Protein AF-0000000067532527 (afdb_homodimer)

Sequence (654 aa):
MAKSNEVLTPCSIMSRYVFLVQICVCVIFFVAVATADQEKCDKTKCPGPLRYYESLRCKPVYEKEGDCCAKRYNCDHLKERSKNKCYVNGKEYEIDEDLKAEDANPCDIECTCRRGWDDGVSPAFICAGVDCAFGPIKPGCYKRANLSRCCDEGKEICPEKPEDRATCVVDGKTYQDGEYFEVKNEPELNCICQPGYEGKNIEPFCVKSKRPFCSPEFRNPNDVYQNCAPVFYNDQLPQIDCHLSSRCQNSNDTVIHNHDDLKSGEDLDDENVCLFGNMKMHIGDELNRDTDYTSICVKCICEVPPVPTCQHLPNNECDVTKYYPAFMAKSNEVLTPCSIMSRYVFLVQICVCVIFFVAVATADQEKCDKTKCPGPLRYYESLRCKPVYEKEGDCCAKRYNCDHLKERSKNKCYVNGKEYEIDEDLKAEDANPCDIECTCRRGWDDGVSPAFICAGVDCAFGPIKPGCYKRANLSRCCDEGKEICPEKPEDRATCVVDGKTYQDGEYFEVKNEPELNCICQPGYEGKNIEPFCVKSKRPFCSPEFRNPNDVYQNCAPVFYNDQLPQIDCHLSSRCQNSNDTVIHNHDDLKSGEDLDDENVCLFGNMKMHIGDELNRDTDYTSICVKCICEVPPVPTCQHLPNNECDVTKYYPAF

Foldseek 3Di:
DDDDDPPPPPDDDPPPPPPPPPPPPPPPPPPPPCPVPLVQQQLLPEDDLALQCVLLVWAFDPPDPSDSYGQATHNVLLVPDDQAFADFPRDTHHAQGWDDPLQDQQQQAGWGFHQDPDPPAGTAIDGDDDDADDDDAPPQWAFAAARRHDNGRHDIGHDPDSVPFDWDAEPNDIDTARDWDDDRLQLQKTAGDDPPDDHDQDPPGIDGGSHDPAHCRHGNSVCVVQQWAFEDEPPDRSNRDHGDDTGADDPQKDKAADDVVVDPDDDPDPGQWEDHRPDTHHAFIWMDADPDLVRAQKTWGRHHDHHIYIYHDDCVVHPSCVVVPPD/DPPPPVDDPDPDDPPPPPPPPPPPPPPPPPPPPCPVPLVQQQLLPEDDLALQCVLLVWAFDPPDPSDSYGQATHNVLLVPDDQAFFDFPRDTHHAQGWDDPLQDQQQQAGWGFHQDPDPPAGTAIDGDDDDADDDDAPPQWAFAAARRHDNGRHDIGHDPDSVPFDWDAEPNDIDTARDWDDDRLQLQKTAGDDPPDDHDQDPPGIDGGSHDPAHCRHGNVVCVVQQWAFEDEPPDRSNRDHGDDTGADDPQKDKAADDVVVPPPPPPDPGQWEDHRPDTHHAFIWMDADPDLVRAQKTWGRHHDHHIYIYHDDCVVHPSCVVVPPD

Organism: Camponotus floridanus (NCBI:txid104421)

Structure (mmCIF, N/CA/C/O backbone):
data_AF-0000000067532527-model_v1
#
loop_
_entity.id
_entity.type
_entity.pdbx_description
1 polymer 'VWFC domain-containing protein'
#
loop_
_atom_site.group_PDB
_atom_site.id
_atom_site.type_symbol
_atom_site.label_atom_id
_atom_site.label_alt_id
_atom_site.label_comp_id
_atom_site.label_asym_id
_atom_site.label_entity_id
_atom_site.label_seq_id
_atom_site.pdbx_PDB_ins_code
_atom_site.Cartn_x
_atom_site.Cartn_y
_atom_site.Cartn_z
_atom_site.occupancy
_atom_site.B_iso_or_equiv
_atom_site.auth_seq_id
_atom_site.auth_comp_id
_atom_site.auth_asym_id
_atom_site.auth_atom_id
_atom_site.pdbx_PDB_model_num
ATOM 1 N N . MET A 1 1 ? 93.562 72.688 -50.125 1 15.62 1 MET A N 1
ATOM 2 C CA . MET A 1 1 ? 93.188 73.562 -49 1 15.62 1 MET A CA 1
ATOM 3 C C . MET A 1 1 ? 91.75 73.312 -48.562 1 15.62 1 MET A C 1
ATOM 5 O O . MET A 1 1 ? 91.5 73.125 -47.344 1 15.62 1 MET A O 1
ATOM 9 N N . ALA A 1 2 ? 90.625 74.312 -48.875 1 16.06 2 ALA A N 1
ATOM 10 C CA . ALA A 1 2 ? 90.188 75.125 -47.781 1 16.06 2 ALA A CA 1
ATOM 11 C C . ALA A 1 2 ? 89.375 74.312 -46.812 1 16.06 2 ALA A C 1
ATOM 13 O O . ALA A 1 2 ? 88.875 73.188 -47.156 1 16.06 2 ALA A O 1
ATOM 14 N N . LYS A 1 3 ? 88.25 74.938 -46.281 1 17.61 3 LYS A N 1
ATOM 15 C CA . LYS A 1 3 ? 87.75 75.625 -45.094 1 17.61 3 LYS A CA 1
ATOM 16 C C . LYS A 1 3 ? 86.688 74.812 -44.344 1 17.61 3 LYS A C 1
ATOM 18 O O . LYS A 1 3 ? 86.75 74.625 -43.156 1 17.61 3 LYS A O 1
ATOM 23 N N . SER A 1 4 ? 85.438 75.312 -44.5 1 19.39 4 SER A N 1
ATOM 24 C CA . SER A 1 4 ? 84.5 75.812 -43.531 1 19.39 4 SER A CA 1
ATOM 25 C C . SER A 1 4 ? 83.625 74.688 -42.969 1 19.39 4 SER A C 1
ATOM 27 O O . SER A 1 4 ? 83.312 73.75 -43.656 1 19.39 4 SER A O 1
ATOM 29 N N . ASN A 1 5 ? 83.562 74.75 -41.688 1 20.81 5 ASN A N 1
ATOM 30 C CA . ASN A 1 5 ? 83.188 74.062 -40.469 1 20.81 5 ASN A CA 1
ATOM 31 C C . ASN A 1 5 ? 81.625 73.938 -40.406 1 20.81 5 ASN A C 1
ATOM 33 O O . ASN A 1 5 ? 80.938 74.938 -40.5 1 20.81 5 ASN A O 1
ATOM 37 N N . GLU A 1 6 ? 81.062 72.875 -41.062 1 22.28 6 GLU A N 1
ATOM 38 C CA . GLU A 1 6 ? 79.688 72.5 -41.25 1 22.28 6 GLU A CA 1
ATOM 39 C C . GLU A 1 6 ? 78.875 72.625 -39.969 1 22.28 6 GLU A C 1
ATOM 41 O O . GLU A 1 6 ? 79.312 72.062 -38.938 1 22.28 6 GLU A O 1
ATOM 46 N N . VAL A 1 7 ? 78.125 73.812 -39.812 1 21.7 7 VAL A N 1
ATOM 47 C CA . VAL A 1 7 ? 77.188 74.438 -38.906 1 21.7 7 VAL A CA 1
ATOM 48 C C . VAL A 1 7 ? 76.25 73.438 -38.312 1 21.7 7 VAL A C 1
ATOM 50 O O . VAL A 1 7 ? 75.5 72.75 -39.062 1 21.7 7 VAL A O 1
ATOM 53 N N . LEU A 1 8 ? 76.5 72.875 -37.125 1 22.12 8 LEU A N 1
ATOM 54 C CA . LEU A 1 8 ? 75.875 71.938 -36.219 1 22.12 8 LEU A CA 1
ATOM 55 C C . LEU A 1 8 ? 74.5 72.375 -35.75 1 22.12 8 LEU A C 1
ATOM 57 O O . LEU A 1 8 ? 74.375 73.312 -35 1 22.12 8 LEU A O 1
ATOM 61 N N . THR A 1 9 ? 73.625 72.812 -36.781 1 23.53 9 THR A N 1
ATOM 62 C CA . THR A 1 9 ? 72.438 73.438 -36.312 1 23.53 9 THR A CA 1
ATOM 63 C C . THR A 1 9 ? 71.75 72.625 -35.188 1 23.53 9 THR A C 1
ATOM 65 O O . THR A 1 9 ? 71.625 71.375 -35.312 1 23.53 9 THR A O 1
ATOM 68 N N . PRO A 1 10 ? 71.75 73.125 -33.969 1 23.8 10 PRO A N 1
ATOM 69 C CA . PRO A 1 10 ? 71.375 72.562 -32.688 1 23.8 10 PRO A CA 1
ATOM 70 C C . PRO A 1 10 ? 69.938 72.062 -32.688 1 23.8 10 PRO A C 1
ATOM 72 O O . PRO A 1 10 ? 69.062 72.625 -33.312 1 23.8 10 PRO A O 1
ATOM 75 N N . CYS A 1 11 ? 69.688 70.75 -32.844 1 23.36 11 CYS A N 1
ATOM 76 C CA . CYS A 1 11 ? 68.438 70 -32.844 1 23.36 11 CYS A CA 1
ATOM 77 C C . CYS A 1 11 ? 67.562 70.438 -31.672 1 23.36 11 CYS A C 1
ATOM 79 O O . CYS A 1 11 ? 68 70.5 -30.531 1 23.36 11 CYS A O 1
ATOM 81 N N . SER A 1 12 ? 66.562 71.312 -32 1 22.8 12 SER A N 1
ATOM 82 C CA . SER A 1 12 ? 65.562 71.938 -31.125 1 22.8 12 SER A CA 1
ATOM 83 C C . SER A 1 12 ? 65.062 70.938 -30.031 1 22.8 12 SER A C 1
ATOM 85 O O . SER A 1 12 ? 65.188 69.75 -30.203 1 22.8 12 SER A O 1
ATOM 87 N N . ILE A 1 13 ? 64.812 71.438 -28.797 1 22.92 13 ILE A N 1
ATOM 88 C CA . ILE A 1 13 ? 64.5 71.188 -27.406 1 22.92 13 ILE A CA 1
ATOM 89 C C . ILE A 1 13 ? 63.188 70.375 -27.312 1 22.92 13 ILE A C 1
ATOM 91 O O . ILE A 1 13 ? 62.156 70.875 -27.766 1 22.92 13 ILE A O 1
ATOM 95 N N . MET A 1 14 ? 63.156 69 -27.578 1 23.98 14 MET A N 1
ATOM 96 C CA . MET A 1 14 ? 62.031 68.062 -27.406 1 23.98 14 MET A CA 1
ATOM 97 C C . MET A 1 14 ? 61.312 68.312 -26.078 1 23.98 14 MET A C 1
ATOM 99 O O . MET A 1 14 ? 61.938 68.25 -25.016 1 23.98 14 MET A O 1
ATOM 103 N N . SER A 1 15 ? 60.375 69.312 -26 1 24.69 15 SER A N 1
ATOM 104 C CA . SER A 1 15 ? 59.531 69.688 -24.859 1 24.69 15 SER A CA 1
ATOM 105 C C . SER A 1 15 ? 58.906 68.438 -24.25 1 24.69 15 SER A C 1
ATOM 107 O O . SER A 1 15 ? 58.312 67.625 -24.953 1 24.69 15 SER A O 1
ATOM 109 N N . ARG A 1 16 ? 59.375 67.875 -23.078 1 26.8 16 ARG A N 1
ATOM 110 C CA . ARG A 1 16 ? 59.031 66.812 -22.125 1 26.8 16 ARG A CA 1
ATOM 111 C C . ARG A 1 16 ? 57.625 67 -21.578 1 26.8 16 ARG A C 1
ATOM 113 O O . ARG A 1 16 ? 57.344 67.938 -20.844 1 26.8 16 ARG A O 1
ATOM 120 N N . TYR A 1 17 ? 56.562 67 -22.438 1 25.47 17 TYR A N 1
ATOM 121 C CA . TYR A 1 17 ? 55.219 67.062 -21.875 1 25.47 17 TYR A CA 1
ATOM 122 C C . TYR A 1 17 ? 55.031 66.062 -20.75 1 25.47 17 TYR A C 1
ATOM 124 O O . TYR A 1 17 ? 55.219 64.875 -20.953 1 25.47 17 TYR A O 1
ATOM 132 N N . VAL A 1 18 ? 55.438 66.438 -19.531 1 26.83 18 VAL A N 1
ATOM 133 C CA . VAL A 1 18 ? 55.219 65.688 -18.281 1 26.83 18 VAL A CA 1
ATOM 134 C C . VAL A 1 18 ? 53.75 65.375 -18.094 1 26.83 18 VAL A C 1
ATOM 136 O O . VAL A 1 18 ? 52.938 66.312 -17.969 1 26.83 18 VAL A O 1
ATOM 139 N N . PHE A 1 19 ? 53.125 64.5 -18.891 1 28.27 19 PHE A N 1
ATOM 140 C CA . PHE A 1 19 ? 51.781 64 -18.609 1 28.27 19 PHE A CA 1
ATOM 141 C C . PHE A 1 19 ? 51.625 63.688 -17.141 1 28.27 19 PHE A C 1
ATOM 143 O O . PHE A 1 19 ? 52.312 62.812 -16.609 1 28.27 19 PHE A O 1
ATOM 150 N N . LEU A 1 20 ? 51.312 64.688 -16.266 1 27.8 20 LEU A N 1
ATOM 151 C CA . LEU A 1 20 ? 50.875 64.5 -14.898 1 27.8 20 LEU A CA 1
ATOM 152 C C . LEU A 1 20 ? 49.719 63.469 -14.836 1 27.8 20 LEU A C 1
ATOM 154 O O . LEU A 1 20 ? 48.625 63.719 -15.352 1 27.8 20 LEU A O 1
ATOM 158 N N . VAL A 1 21 ? 49.969 62.219 -14.883 1 29.67 21 VAL A N 1
ATOM 159 C CA . VAL A 1 21 ? 49.031 61.156 -14.594 1 29.67 21 VAL A CA 1
ATOM 160 C C . VAL A 1 21 ? 48.375 61.406 -13.242 1 29.67 21 VAL A C 1
ATOM 162 O O . VAL A 1 21 ? 49.031 61.438 -12.211 1 29.67 21 VAL A O 1
ATOM 165 N N . GLN A 1 22 ? 47.375 62.312 -13.188 1 31.47 22 GLN A N 1
ATOM 166 C CA . GLN A 1 22 ? 46.5 62.438 -12.016 1 31.47 22 GLN A CA 1
ATOM 167 C C . GLN A 1 22 ? 46.062 61.062 -11.531 1 31.47 22 GLN A C 1
ATOM 169 O O . GLN A 1 22 ? 45.406 60.312 -12.266 1 31.47 22 GLN A O 1
ATOM 174 N N . ILE A 1 23 ? 46.781 60.438 -10.648 1 31.59 23 ILE A N 1
ATOM 175 C CA . ILE A 1 23 ? 46.438 59.25 -9.898 1 31.59 23 ILE A CA 1
ATOM 176 C C . ILE A 1 23 ? 45.125 59.469 -9.156 1 31.59 23 ILE A C 1
ATOM 178 O O . ILE A 1 23 ? 45.062 60.312 -8.25 1 31.59 23 ILE A O 1
ATOM 182 N N . CYS A 1 24 ? 44.031 59.594 -9.875 1 32.94 24 CYS A N 1
ATOM 183 C CA . CYS A 1 24 ? 42.719 59.562 -9.195 1 32.94 24 CYS A CA 1
ATOM 184 C C . CYS A 1 24 ? 42.656 58.406 -8.188 1 32.94 24 CYS A C 1
ATOM 186 O O . CYS A 1 24 ? 42.719 57.25 -8.578 1 32.94 24 CYS A O 1
ATOM 188 N N . VAL A 1 25 ? 43.219 58.594 -7.055 1 34.81 25 VAL A N 1
ATOM 189 C CA . VAL A 1 25 ? 43 57.688 -5.938 1 34.81 25 VAL A CA 1
ATOM 190 C C . VAL A 1 25 ? 41.5 57.469 -5.738 1 34.81 25 VAL A C 1
ATOM 192 O O . VAL A 1 25 ? 40.781 58.406 -5.363 1 34.81 25 VAL A O 1
ATOM 195 N N . CYS A 1 26 ? 40.844 56.75 -6.645 1 33.56 26 CYS A N 1
ATOM 196 C CA . CYS A 1 26 ? 39.5 56.281 -6.359 1 33.56 26 CYS A CA 1
ATOM 197 C C . CYS A 1 26 ? 39.406 55.656 -4.969 1 33.56 26 CYS A C 1
ATOM 199 O O . CYS A 1 26 ? 40 54.594 -4.715 1 33.56 26 CYS A O 1
ATOM 201 N N . VAL A 1 27 ? 39.375 56.5 -3.945 1 35.91 27 VAL A N 1
ATOM 202 C CA . VAL A 1 27 ? 39 55.969 -2.639 1 35.91 27 VAL A CA 1
ATOM 203 C C . VAL A 1 27 ? 37.656 55.219 -2.762 1 35.91 27 VAL A C 1
ATOM 205 O O . VAL A 1 27 ? 36.625 55.812 -3.049 1 35.91 27 VAL A O 1
ATOM 208 N N . ILE A 1 28 ? 37.719 54.031 -3.281 1 36.19 28 ILE A N 1
ATOM 209 C CA . ILE A 1 28 ? 36.562 53.156 -3.137 1 36.19 28 ILE A CA 1
ATOM 210 C C . ILE A 1 28 ? 36.125 53.125 -1.677 1 36.19 28 ILE A C 1
ATOM 212 O O . ILE A 1 28 ? 36.875 52.656 -0.805 1 36.19 28 ILE A O 1
ATOM 216 N N . PHE A 1 29 ? 35.406 54.156 -1.25 1 34.94 29 PHE A N 1
ATOM 217 C CA . PHE A 1 29 ? 34.688 54 -0.005 1 34.94 29 PHE A CA 1
ATOM 218 C C . PHE A 1 29 ? 33.938 52.656 0.015 1 34.94 29 PHE A C 1
ATOM 220 O O . PHE A 1 29 ? 33 52.438 -0.761 1 34.94 29 PHE A O 1
ATOM 227 N N . PHE A 1 30 ? 34.625 51.656 0.38 1 37.19 30 PHE A N 1
ATOM 228 C CA . PHE A 1 30 ? 33.938 50.438 0.792 1 37.19 30 PHE A CA 1
ATOM 229 C C . PHE A 1 30 ? 32.844 50.781 1.796 1 37.19 30 PHE A C 1
ATOM 231 O O . PHE A 1 30 ? 33.125 51.031 2.965 1 37.19 30 PHE A O 1
ATOM 238 N N . VAL A 1 31 ? 31.859 51.469 1.355 1 37.19 31 VAL A N 1
ATOM 239 C CA . VAL A 1 31 ? 30.703 51.406 2.246 1 37.19 31 VAL A CA 1
ATOM 240 C C . VAL A 1 31 ? 30.406 49.938 2.605 1 37.19 31 VAL A C 1
ATOM 242 O O . VAL A 1 31 ? 30.016 49.156 1.746 1 37.19 31 VAL A O 1
ATOM 245 N N . ALA A 1 32 ? 31.078 49.438 3.521 1 38.59 32 ALA A N 1
ATOM 246 C CA . ALA A 1 32 ? 30.516 48.25 4.184 1 38.59 32 ALA A CA 1
ATOM 247 C C . ALA A 1 32 ? 29 48.438 4.395 1 38.59 32 ALA A C 1
ATOM 249 O O . ALA A 1 32 ? 28.578 49.25 5.219 1 38.59 32 ALA A O 1
ATOM 250 N N . VAL A 1 33 ? 28.266 48.438 3.352 1 40.38 33 VAL A N 1
ATOM 251 C CA . VAL A 1 33 ? 26.875 48.156 3.697 1 40.38 33 VAL A CA 1
ATOM 252 C C . VAL A 1 33 ? 26.828 47.094 4.805 1 40.38 33 VAL A C 1
ATOM 254 O O . VAL A 1 33 ? 27.203 45.938 4.594 1 40.38 33 VAL A O 1
ATOM 257 N N . ALA A 1 34 ? 27.047 47.469 6.008 1 40.66 34 ALA A N 1
ATOM 258 C CA . ALA A 1 34 ? 26.5 46.625 7.051 1 40.66 34 ALA A CA 1
ATOM 259 C C . ALA A 1 34 ? 25.188 46 6.613 1 40.66 34 ALA A C 1
ATOM 261 O O . ALA A 1 34 ? 24.156 46.656 6.598 1 40.66 34 ALA A O 1
ATOM 262 N N . THR A 1 35 ? 25.141 45.312 5.52 1 42.88 35 THR A N 1
ATOM 263 C CA . THR A 1 35 ? 23.953 44.469 5.566 1 42.88 35 THR A CA 1
ATOM 264 C C . THR A 1 35 ? 23.719 43.938 6.977 1 42.88 35 THR A C 1
ATOM 266 O O . THR A 1 35 ? 24.562 43.25 7.531 1 42.88 35 THR A O 1
ATOM 269 N N . ALA A 1 36 ? 23.25 44.75 7.887 1 41.97 36 ALA A N 1
ATOM 270 C CA . ALA A 1 36 ? 22.641 44.094 9.039 1 41.97 36 ALA A CA 1
ATOM 271 C C . ALA A 1 36 ? 22.297 42.656 8.734 1 41.97 36 ALA A C 1
ATOM 273 O O . ALA A 1 36 ? 21.625 42.375 7.738 1 41.97 36 ALA A O 1
ATOM 274 N N . ASP A 1 37 ? 23.141 41.781 8.914 1 42.28 37 ASP A N 1
ATOM 275 C CA . ASP A 1 37 ? 22.797 40.375 8.977 1 42.28 37 ASP A CA 1
ATOM 276 C C . ASP A 1 37 ? 21.344 40.188 9.391 1 42.28 37 ASP A C 1
ATOM 278 O O . ASP A 1 37 ? 21.016 40.281 10.578 1 42.28 37 ASP A O 1
ATOM 282 N N . GLN A 1 38 ? 20.359 40.812 8.844 1 46.38 38 GLN A N 1
ATOM 283 C CA . GLN A 1 38 ? 19.031 40.312 9.18 1 46.38 38 GLN A CA 1
ATOM 284 C C . GLN A 1 38 ? 19.078 38.875 9.656 1 46.38 38 GLN A C 1
ATOM 286 O O . GLN A 1 38 ? 19.422 37.969 8.883 1 46.38 38 GLN A O 1
ATOM 291 N N . GLU A 1 39 ? 19.609 38.625 10.75 1 57.66 39 GLU A N 1
ATOM 292 C CA . GLU A 1 39 ? 19.594 37.281 11.344 1 57.66 39 GLU A CA 1
ATOM 293 C C . GLU A 1 39 ? 18.391 36.469 10.852 1 57.66 39 GLU A C 1
ATOM 295 O O . GLU A 1 39 ? 17.25 36.938 10.906 1 57.66 39 GLU A O 1
ATOM 300 N N . LYS A 1 40 ? 18.578 35.562 9.828 1 75.31 40 LYS A N 1
ATOM 301 C CA . LYS A 1 40 ? 17.547 34.688 9.312 1 75.31 40 LYS A CA 1
ATOM 302 C C . LYS A 1 40 ? 16.656 34.156 10.438 1 75.31 40 LYS A C 1
ATOM 304 O O . LYS A 1 40 ? 17.156 33.719 11.477 1 75.31 40 LYS A O 1
ATOM 309 N N . CYS A 1 41 ? 15.375 34.531 10.492 1 85.62 41 CYS A N 1
ATOM 310 C CA . CYS A 1 41 ? 14.383 34.125 11.477 1 85.62 41 CYS A CA 1
ATOM 311 C C . CYS A 1 41 ? 14.414 32.625 11.695 1 85.62 41 CYS A C 1
ATOM 313 O O . CYS A 1 41 ? 14.375 31.844 10.734 1 85.62 41 CYS A O 1
ATOM 315 N N . ASP A 1 42 ? 14.742 32.219 12.93 1 89.69 42 ASP A N 1
ATOM 316 C CA . ASP A 1 42 ? 14.602 30.828 13.32 1 89.69 42 ASP A CA 1
ATOM 317 C C . ASP A 1 42 ? 13.172 30.531 13.758 1 89.69 42 ASP A C 1
ATOM 319 O O . ASP A 1 42 ? 12.82 30.734 14.922 1 89.69 42 ASP A O 1
ATOM 323 N N . LYS A 1 43 ? 12.398 30 12.898 1 90.19 43 LYS A N 1
ATOM 324 C CA . LYS A 1 43 ? 10.984 29.75 13.133 1 90.19 43 LYS A CA 1
ATOM 325 C C . LYS A 1 43 ? 10.773 28.781 14.297 1 90.19 43 LYS A C 1
ATOM 327 O O . LYS A 1 43 ? 9.695 28.75 14.891 1 90.19 43 LYS A O 1
ATOM 332 N N . THR A 1 44 ? 11.742 27.969 14.602 1 91.75 44 THR A N 1
ATOM 333 C CA . THR A 1 44 ? 11.594 26.969 15.648 1 91.75 44 THR A CA 1
ATOM 334 C C . THR A 1 44 ? 11.461 27.641 17.016 1 91.75 44 THR A C 1
ATOM 336 O O . THR A 1 44 ? 11.055 27 17.984 1 91.75 44 THR A O 1
ATOM 339 N N . LYS A 1 45 ? 11.75 28.922 17.062 1 93 45 LYS A N 1
ATOM 340 C CA . LYS A 1 45 ? 11.68 29.656 18.328 1 93 45 LYS A CA 1
ATOM 341 C C . LYS A 1 45 ? 10.367 30.422 18.438 1 93 45 LYS A C 1
ATOM 343 O O . LYS A 1 45 ? 10.086 31.031 19.484 1 93 45 LYS A O 1
ATOM 348 N N . CYS A 1 46 ? 9.609 30.406 17.422 1 96.19 46 CYS A N 1
ATOM 349 C CA . CYS A 1 46 ? 8.312 31.078 17.422 1 96.19 46 CYS A CA 1
ATOM 350 C C . CYS A 1 46 ? 7.238 30.172 18.016 1 96.19 46 CYS A C 1
ATOM 352 O O . CYS A 1 46 ? 7.27 28.953 17.812 1 96.19 46 CYS A O 1
ATOM 354 N N . PRO A 1 47 ? 6.289 30.75 18.688 1 96.62 47 PRO A N 1
ATOM 355 C CA . PRO A 1 47 ? 5.203 29.938 19.25 1 96.62 47 PRO A CA 1
ATOM 356 C C . PRO A 1 47 ? 4.148 29.578 18.203 1 96.62 47 PRO A C 1
ATOM 358 O O . PRO A 1 47 ? 4.09 30.188 17.141 1 96.62 47 PRO A O 1
ATOM 361 N N . GLY A 1 48 ? 3.34 28.531 18.609 1 97.31 48 GLY A N 1
ATOM 362 C CA . GLY A 1 48 ? 2.168 28.188 17.812 1 97.31 48 GLY A CA 1
ATOM 363 C C .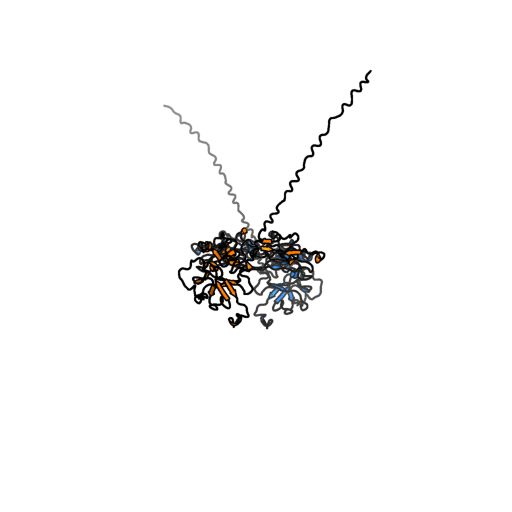 GLY A 1 48 ? 2.422 27.078 16.812 1 97.31 48 GLY A C 1
ATOM 364 O O . GLY A 1 48 ? 3.566 26.656 16.625 1 97.31 48 GLY A O 1
ATOM 365 N N . PRO A 1 49 ? 1.342 26.516 16.219 1 98.19 49 PRO A N 1
ATOM 366 C CA . PRO A 1 49 ? 1.441 25.422 15.25 1 98.19 49 PRO A CA 1
ATOM 367 C C . PRO A 1 49 ? 1.693 25.938 13.828 1 98.19 49 PRO A C 1
ATOM 369 O O . PRO A 1 49 ? 0.842 25.766 12.953 1 98.19 49 PRO A O 1
ATOM 372 N N . LEU A 1 50 ? 2.84 26.422 13.562 1 97.38 50 LEU A N 1
ATOM 373 C CA . LEU A 1 50 ? 3.17 27.172 12.359 1 97.38 50 LEU A CA 1
ATOM 374 C C . LEU A 1 50 ? 3.047 26.297 11.117 1 97.38 50 LEU A C 1
ATOM 376 O O . LEU A 1 50 ? 2.508 26.719 10.102 1 97.38 50 LEU A O 1
ATOM 380 N N . ARG A 1 51 ? 3.578 25.062 11.156 1 96.69 51 ARG A N 1
ATOM 381 C CA . ARG A 1 51 ? 3.488 24.172 10 1 96.69 51 ARG A CA 1
ATOM 382 C C . ARG A 1 51 ? 2.035 23.875 9.648 1 96.69 51 ARG A C 1
ATOM 384 O O . ARG A 1 51 ? 1.693 23.734 8.477 1 96.69 51 ARG A O 1
ATOM 391 N N . TYR A 1 52 ? 1.241 23.766 10.703 1 98 52 TYR A N 1
ATOM 392 C CA . TYR A 1 52 ? -0.189 23.562 10.5 1 98 52 TYR A CA 1
ATOM 393 C C . TYR A 1 52 ? -0.797 24.719 9.727 1 98 52 TYR A C 1
ATOM 395 O O . TYR A 1 52 ? -1.506 24.516 8.734 1 98 52 TYR A O 1
ATOM 403 N N . TYR A 1 53 ? -0.486 25.984 10.141 1 97.94 53 TYR A N 1
ATOM 404 C CA . TYR A 1 53 ? -0.976 27.188 9.461 1 97.94 53 TYR A CA 1
ATOM 405 C C . TYR A 1 53 ? -0.486 27.219 8.023 1 97.94 53 TYR A C 1
ATOM 407 O O . TYR A 1 53 ? -1.254 27.531 7.105 1 97.94 53 TYR A O 1
ATOM 415 N N . GLU A 1 54 ? 0.731 26.891 7.848 1 96.12 54 GLU A N 1
ATOM 416 C CA . GLU A 1 54 ? 1.31 26.906 6.508 1 96.12 54 GLU A CA 1
ATOM 417 C C . GLU A 1 54 ? 0.628 25.891 5.598 1 96.12 54 GLU A C 1
ATOM 419 O O . GLU A 1 54 ? 0.368 26.172 4.426 1 96.12 54 GLU A O 1
ATOM 424 N N . SER A 1 55 ? 0.36 24.719 6.145 1 96.88 55 SER A N 1
ATOM 425 C CA . SER A 1 55 ? -0.263 23.656 5.359 1 96.88 55 SER A CA 1
ATOM 426 C C . SER A 1 55 ? -1.668 24.062 4.914 1 96.88 55 SER A C 1
ATOM 428 O O . SER A 1 55 ? -2.174 23.547 3.912 1 96.88 55 SER A O 1
ATOM 430 N N . LEU A 1 56 ? -2.271 25 5.633 1 97.5 56 LEU A N 1
ATOM 431 C CA . LEU A 1 56 ? -3.613 25.469 5.316 1 97.5 56 LEU A CA 1
ATOM 432 C C . LEU A 1 56 ? -3.559 26.766 4.52 1 97.5 56 LEU A C 1
ATOM 434 O O . LEU A 1 56 ? -4.594 27.375 4.227 1 97.5 56 LEU A O 1
ATOM 438 N N . ARG A 1 57 ? -2.365 27.234 4.254 1 96.88 57 ARG A N 1
ATOM 439 C CA . ARG A 1 57 ? -2.109 28.438 3.475 1 96.88 57 ARG A CA 1
ATOM 440 C C . ARG A 1 57 ? -2.625 29.688 4.199 1 96.88 57 ARG A C 1
ATOM 442 O O . ARG A 1 57 ? -3.123 30.609 3.568 1 96.88 57 ARG A O 1
ATOM 449 N N . CYS A 1 58 ? -2.619 29.625 5.512 1 97.56 58 CYS A N 1
ATOM 450 C CA . CYS A 1 58 ? -2.928 30.812 6.289 1 97.56 58 CYS A CA 1
ATOM 451 C C . CYS A 1 58 ? -1.813 31.844 6.164 1 97.56 58 CYS A C 1
ATOM 453 O O . CYS A 1 58 ? -0.644 31.5 6.016 1 97.56 58 CYS A O 1
ATOM 455 N N . LYS A 1 59 ? -2.184 33.094 6.281 1 97.19 59 LYS A N 1
ATOM 456 C CA . LYS A 1 59 ? -1.208 34.188 6.105 1 97.19 59 LYS A CA 1
ATOM 457 C C . LYS A 1 59 ? -0.775 34.75 7.449 1 97.19 59 LYS A C 1
ATOM 459 O O . LYS A 1 59 ? -1.615 35.156 8.266 1 97.19 59 LYS A O 1
ATOM 464 N N . PRO A 1 60 ? 0.526 34.812 7.609 1 97.12 60 PRO A N 1
ATOM 465 C CA . PRO A 1 60 ? 0.982 35.406 8.875 1 97.12 60 PRO A CA 1
ATOM 466 C C . PRO A 1 60 ? 0.741 36.906 8.961 1 97.12 60 PRO A C 1
ATOM 468 O O . PRO A 1 60 ? 0.854 37.594 7.953 1 97.12 60 PRO A O 1
ATOM 471 N N . VAL A 1 61 ? 0.322 37.406 10.125 1 96.56 61 VAL A N 1
ATOM 472 C CA . VAL A 1 61 ? 0.171 38.812 10.453 1 96.56 61 VAL A CA 1
ATOM 473 C C . VAL A 1 61 ? 1.181 39.188 11.523 1 96.56 61 VAL A C 1
ATOM 475 O O . VAL A 1 61 ? 1.188 38.625 12.617 1 96.56 61 VAL A O 1
ATOM 478 N N . TYR A 1 62 ? 2.016 40.156 11.188 1 95.44 62 TYR A N 1
ATOM 479 C CA . TYR A 1 62 ? 3.076 40.562 12.102 1 95.44 62 TYR A CA 1
ATOM 480 C C . TYR A 1 62 ? 2.721 41.875 12.797 1 95.44 62 TYR A C 1
ATOM 482 O O . TYR A 1 62 ? 1.97 42.688 12.258 1 95.44 62 TYR A O 1
ATOM 490 N N . GLU A 1 63 ? 3.199 42 13.961 1 92.62 63 GLU A N 1
ATOM 491 C CA . GLU A 1 63 ? 2.992 43.25 14.68 1 92.62 63 GLU A CA 1
ATOM 492 C C . GLU A 1 63 ? 3.725 44.406 14 1 92.62 63 GLU A C 1
ATOM 494 O O . GLU A 1 63 ? 3.133 45.469 13.742 1 92.62 63 GLU A O 1
ATOM 499 N N . LYS A 1 64 ? 4.988 44.156 13.797 1 92.94 64 LYS A N 1
ATOM 500 C CA . LYS A 1 64 ? 5.828 45.125 13.094 1 92.94 64 LYS A CA 1
ATOM 501 C C . LYS A 1 64 ? 6.496 44.5 11.883 1 92.94 64 LYS A C 1
ATOM 503 O O . LYS A 1 64 ? 6.758 43.281 11.867 1 92.94 64 LYS A O 1
ATOM 508 N N . GLU A 1 65 ? 6.684 45.375 10.945 1 88.5 65 GLU A N 1
ATOM 509 C CA . GLU A 1 65 ? 7.398 44.906 9.758 1 88.5 65 GLU A CA 1
ATOM 510 C C . GLU A 1 65 ? 8.773 44.375 10.133 1 88.5 65 GLU A C 1
ATOM 512 O O . GLU A 1 65 ? 9.508 45 10.898 1 88.5 65 GLU A O 1
ATOM 517 N N . GLY A 1 66 ? 9.125 43.219 9.703 1 87.94 66 GLY A N 1
ATOM 518 C CA . GLY A 1 66 ? 10.438 42.625 9.961 1 87.94 66 GLY A CA 1
ATOM 519 C C . GLY A 1 66 ? 10.453 41.688 11.148 1 87.94 66 GLY A C 1
ATOM 520 O O . GLY A 1 66 ? 11.453 41.031 11.398 1 87.94 66 GLY A O 1
ATOM 521 N N . ASP A 1 67 ? 9.297 41.656 11.875 1 91.88 67 ASP A N 1
ATOM 522 C CA . ASP A 1 67 ? 9.227 40.719 13 1 91.88 67 ASP A CA 1
ATOM 523 C C . ASP A 1 67 ? 9.453 39.281 12.547 1 91.88 67 ASP A C 1
ATOM 525 O O . ASP A 1 67 ? 9.039 38.906 11.445 1 91.88 67 ASP A O 1
ATOM 529 N N . CYS A 1 68 ? 10.125 38.594 13.406 1 92.62 68 CYS A N 1
ATOM 530 C CA . CYS A 1 68 ? 10.383 37.188 13.102 1 92.62 68 CYS A CA 1
ATOM 531 C C . CYS A 1 68 ? 9.117 36.344 13.273 1 92.62 68 CYS A C 1
ATOM 533 O O . CYS A 1 68 ? 8.75 35.594 12.375 1 92.62 68 CYS A O 1
ATOM 535 N N . CYS A 1 69 ? 8.453 36.531 14.359 1 96.38 69 CYS A N 1
ATOM 536 C CA . CYS A 1 69 ? 7.305 35.688 14.68 1 96.38 69 CYS A CA 1
ATOM 537 C C . CYS A 1 69 ? 6 36.438 14.414 1 96.38 69 CYS A C 1
ATOM 539 O O . CYS A 1 69 ? 5.863 37.594 14.766 1 96.38 69 CYS A O 1
ATOM 541 N N . ALA A 1 70 ? 5.129 35.75 13.82 1 96.38 70 ALA A N 1
ATOM 542 C CA . ALA A 1 70 ? 3.799 36.312 13.594 1 96.38 70 ALA A CA 1
ATOM 543 C C . ALA A 1 70 ? 3.012 36.406 14.891 1 96.38 70 ALA A C 1
ATOM 545 O O . ALA A 1 70 ? 3.141 35.562 15.766 1 96.38 70 ALA A O 1
ATOM 546 N N . LYS A 1 71 ? 2.219 37.438 14.977 1 95.44 71 LYS A N 1
ATOM 547 C CA . LYS A 1 71 ? 1.361 37.594 16.156 1 95.44 71 LYS A CA 1
ATOM 548 C C . LYS A 1 71 ? 0.084 36.781 16.016 1 95.44 71 LYS A C 1
ATOM 550 O O . LYS A 1 71 ? -0.509 36.344 17.016 1 95.44 71 LYS A O 1
ATOM 555 N N . ARG A 1 72 ? -0.337 36.594 14.805 1 96.75 72 ARG A N 1
ATOM 556 C CA . ARG A 1 72 ? -1.497 35.781 14.461 1 96.75 72 ARG A CA 1
ATOM 557 C C . ARG A 1 72 ? -1.457 35.344 12.992 1 96.75 72 ARG A C 1
ATOM 559 O O . ARG A 1 72 ? -0.581 35.781 12.242 1 96.75 72 ARG A O 1
ATOM 566 N N . TYR A 1 73 ? -2.402 34.469 12.617 1 97.44 73 TYR A N 1
ATOM 567 C CA . TYR A 1 73 ? -2.549 34.062 11.227 1 97.44 73 TYR A CA 1
ATOM 568 C C . TYR A 1 73 ? -3.957 34.344 10.719 1 97.44 73 TYR A C 1
ATOM 570 O O . TYR A 1 73 ? -4.934 34.188 11.453 1 97.44 73 TYR A O 1
ATOM 578 N N . ASN A 1 74 ? -4 34.875 9.523 1 96.62 74 ASN A N 1
ATOM 579 C CA . ASN A 1 74 ? -5.281 35.031 8.844 1 96.62 74 ASN A CA 1
ATOM 580 C C . ASN A 1 74 ? -5.66 33.781 8.062 1 96.62 74 ASN A C 1
ATOM 582 O O . ASN A 1 74 ? -5.035 33.469 7.047 1 96.62 74 ASN A O 1
ATOM 586 N N . CYS A 1 75 ? -6.715 33.062 8.5 1 96.19 75 CYS A N 1
ATOM 587 C CA . CYS A 1 75 ? -7.188 31.859 7.859 1 96.19 75 CYS A CA 1
ATOM 588 C C . CYS A 1 75 ? -8.602 32.031 7.312 1 96.19 75 CYS A C 1
ATOM 590 O O . CYS A 1 75 ? -9.344 31.062 7.184 1 96.19 75 CYS A O 1
ATOM 592 N N . ASP A 1 76 ? -9.016 33.219 6.957 1 94.06 76 ASP A N 1
ATOM 593 C CA . ASP A 1 76 ? -10.398 33.562 6.609 1 94.06 76 ASP A CA 1
ATOM 594 C C . ASP A 1 76 ? -10.828 32.844 5.332 1 94.06 76 ASP A C 1
ATOM 596 O O . ASP A 1 76 ? -12.008 32.531 5.156 1 94.06 76 ASP A O 1
ATOM 600 N N . HIS A 1 77 ? -9.914 32.531 4.465 1 94.94 77 HIS A N 1
ATOM 601 C CA . HIS A 1 77 ? -10.25 31.891 3.203 1 94.94 77 HIS A CA 1
ATOM 602 C C . HIS A 1 77 ? -10.859 30.516 3.434 1 94.94 77 HIS A C 1
ATOM 604 O O . HIS A 1 77 ? -11.531 29.969 2.553 1 94.94 77 HIS A O 1
ATOM 610 N N . LEU A 1 78 ? -10.68 29.922 4.59 1 95.44 78 LEU A N 1
ATOM 611 C CA . LEU A 1 78 ? -11.188 28.594 4.914 1 95.44 78 LEU A CA 1
ATOM 612 C C . LEU A 1 78 ? -12.672 28.641 5.262 1 95.44 78 LEU A C 1
ATOM 614 O O . LEU A 1 78 ? -13.367 27.625 5.211 1 95.44 78 LEU A O 1
ATOM 618 N N . LYS A 1 79 ? -13.156 29.812 5.699 1 90.69 79 LYS A N 1
ATOM 619 C CA . LYS A 1 79 ? -14.531 29.969 6.164 1 90.69 79 LYS A CA 1
ATOM 620 C C . LYS A 1 79 ? -15.492 30.094 4.992 1 90.69 79 LYS A C 1
ATOM 622 O O . LYS A 1 79 ? -16.656 29.703 5.102 1 90.69 79 LYS A O 1
ATOM 627 N N . GLU A 1 80 ? -15.133 30.547 3.883 1 87.75 80 GLU A N 1
ATOM 628 C CA . GLU A 1 80 ? -15.992 30.938 2.773 1 87.75 80 GLU A CA 1
ATOM 629 C C . GLU A 1 80 ? -16.125 29.812 1.749 1 87.75 80 GLU A C 1
ATOM 631 O O . GLU A 1 80 ? -16.938 29.891 0.827 1 87.75 80 GLU A O 1
ATOM 636 N N . ARG A 1 81 ? -15.555 28.75 1.976 1 91.25 81 ARG A N 1
ATOM 637 C CA . ARG A 1 81 ? -15.523 27.75 0.912 1 91.25 81 ARG A CA 1
ATOM 638 C C . ARG A 1 81 ? -16.562 26.656 1.156 1 91.25 81 ARG A C 1
ATOM 640 O O . ARG A 1 81 ? -17.062 26.516 2.271 1 91.25 81 ARG A O 1
ATOM 647 N N . SER A 1 82 ? -16.875 26.016 0.049 1 94.56 82 SER A N 1
ATOM 648 C CA . SER A 1 82 ? -17.812 24.906 0.138 1 94.56 82 SER A CA 1
ATOM 649 C C . SER A 1 82 ? -17.266 23.781 1.005 1 94.56 82 SER A C 1
ATOM 651 O O . SER A 1 82 ? -16.078 23.438 0.903 1 94.56 82 SER A O 1
ATOM 653 N N . LYS A 1 83 ? -18.141 23.219 1.802 1 94.06 83 LYS A N 1
ATOM 654 C CA . LYS A 1 83 ? -17.734 22.109 2.652 1 94.06 83 LYS A CA 1
ATOM 655 C C . LYS A 1 83 ? -18.031 20.766 1.981 1 94.06 83 LYS A C 1
ATOM 657 O O . LYS A 1 83 ? -17.828 19.703 2.578 1 94.06 83 LYS A O 1
ATOM 662 N N . ASN A 1 84 ? -18.516 20.812 0.758 1 94.31 84 ASN A N 1
ATOM 663 C CA . ASN A 1 84 ? -18.891 19.609 0.032 1 94.31 84 ASN A CA 1
ATOM 664 C C . ASN A 1 84 ? -17.922 19.328 -1.121 1 94.31 84 ASN A C 1
ATOM 666 O O . ASN A 1 84 ? -18.344 18.875 -2.189 1 94.31 84 ASN A O 1
ATOM 670 N N . LYS A 1 85 ? -16.672 19.719 -0.943 1 96.69 85 LYS A N 1
ATOM 671 C CA . LYS A 1 85 ? -15.609 19.5 -1.916 1 96.69 85 LYS A CA 1
ATOM 672 C C . LYS A 1 85 ? -14.305 19.125 -1.226 1 96.69 85 LYS A C 1
ATOM 674 O O . LYS A 1 85 ? -14.188 19.234 -0.004 1 96.69 85 LYS A O 1
ATOM 679 N N . CYS A 1 86 ? -13.422 18.594 -1.996 1 97.88 86 CYS A N 1
ATOM 680 C CA . CYS A 1 86 ? -12.055 18.406 -1.511 1 97.88 86 CYS A CA 1
ATOM 681 C C . CYS A 1 86 ? -11.164 19.562 -1.943 1 97.88 86 CYS A C 1
ATOM 683 O O . CYS A 1 86 ? -11.453 20.25 -2.932 1 97.88 86 CYS A O 1
ATOM 685 N N . TYR A 1 87 ? -10.102 19.75 -1.161 1 97.75 87 TYR A N 1
ATOM 686 C CA . TYR A 1 87 ? -9.203 20.859 -1.46 1 97.75 87 TYR A CA 1
ATOM 687 C C . TYR A 1 87 ? -7.746 20.438 -1.354 1 97.75 87 TYR A C 1
ATOM 689 O O . TYR A 1 87 ? -7.375 19.688 -0.441 1 97.75 87 TYR A O 1
ATOM 697 N N . VAL A 1 88 ? -6.949 20.797 -2.344 1 97.62 88 VAL A N 1
ATOM 698 C CA . VAL A 1 88 ? -5.496 20.688 -2.332 1 97.62 88 VAL A CA 1
ATOM 699 C C . VAL A 1 88 ? -4.867 21.969 -2.871 1 97.62 88 VAL A C 1
ATOM 701 O O . VAL A 1 88 ? -5.203 22.422 -3.969 1 97.62 88 VAL A O 1
ATOM 704 N N . ASN A 1 89 ? -4.016 22.594 -2.043 1 96 89 ASN A N 1
ATOM 705 C CA . ASN A 1 89 ? -3.334 23.812 -2.469 1 96 89 ASN A CA 1
ATOM 706 C C . ASN A 1 89 ? -4.328 24.891 -2.883 1 96 89 ASN A C 1
ATOM 708 O O . ASN A 1 89 ? -4.082 25.641 -3.834 1 96 89 ASN A O 1
ATOM 712 N N . GLY A 1 90 ? -5.422 24.891 -2.254 1 95.25 90 GLY A N 1
ATOM 713 C CA . GLY A 1 90 ? -6.426 25.906 -2.553 1 95.25 90 GLY A CA 1
ATOM 714 C C . GLY A 1 90 ? -7.289 25.547 -3.75 1 95.25 90 GLY A C 1
ATOM 715 O O . GLY A 1 90 ? -8.234 26.281 -4.078 1 95.25 90 GLY A O 1
ATOM 716 N N . LYS A 1 91 ? -6.988 24.5 -4.414 1 97.19 91 LYS A N 1
ATOM 717 C CA . LYS A 1 91 ? -7.762 24.047 -5.57 1 97.19 91 LYS A CA 1
ATOM 718 C C . LYS A 1 91 ? -8.922 23.156 -5.141 1 97.19 91 LYS A C 1
ATOM 720 O O . LYS A 1 91 ? -8.766 22.312 -4.254 1 97.19 91 LYS A O 1
ATOM 725 N N . GLU A 1 92 ? -9.984 23.312 -5.879 1 97.81 92 GLU A N 1
ATOM 726 C CA . GLU A 1 92 ? -11.188 22.547 -5.578 1 97.81 92 GLU A CA 1
ATOM 727 C C . GLU A 1 92 ? -11.25 21.266 -6.41 1 97.81 92 GLU A C 1
ATOM 729 O O . GLU A 1 92 ? -10.906 21.281 -7.594 1 97.81 92 GLU A O 1
ATOM 734 N N . TYR A 1 93 ? -11.703 20.172 -5.84 1 98.44 93 TYR A N 1
ATOM 735 C CA . TYR A 1 93 ? -12 18.891 -6.484 1 98.44 93 TYR A CA 1
ATOM 736 C C . TYR A 1 93 ? -13.422 18.438 -6.18 1 98.44 93 TYR A C 1
ATOM 738 O O . TYR A 1 93 ? -13.867 18.5 -5.027 1 98.44 93 TYR A O 1
ATOM 746 N N . GLU A 1 94 ? -14.117 18.016 -7.211 1 97.25 94 GLU A N 1
ATOM 747 C CA . GLU A 1 94 ? -15.453 17.469 -7.023 1 97.25 94 GLU A CA 1
ATOM 748 C C . GLU A 1 94 ? -15.398 16.047 -6.473 1 97.25 94 GLU A C 1
ATOM 750 O O . GLU A 1 94 ? -14.406 15.344 -6.648 1 97.25 94 GLU A O 1
ATOM 755 N N . ILE A 1 95 ? -16.453 15.641 -5.75 1 95 95 ILE A N 1
ATOM 756 C CA . ILE A 1 95 ? -16.578 14.25 -5.336 1 95 95 ILE A CA 1
ATOM 757 C C . ILE A 1 95 ? -16.422 13.336 -6.543 1 95 95 ILE A C 1
ATOM 759 O O . ILE A 1 95 ? -16.969 13.602 -7.613 1 95 95 ILE A O 1
ATOM 763 N N . ASP A 1 96 ? -15.57 12.305 -6.438 1 95.38 96 ASP A N 1
ATOM 764 C CA . ASP A 1 96 ? -15.266 11.281 -7.43 1 95.38 96 ASP A CA 1
ATOM 765 C C . ASP A 1 96 ? -14.227 11.773 -8.438 1 95.38 96 ASP A C 1
ATOM 767 O O . ASP A 1 96 ? -13.961 11.109 -9.438 1 95.38 96 ASP A O 1
ATOM 771 N N . GLU A 1 97 ? -13.703 12.93 -8.203 1 97.06 97 GLU A N 1
ATOM 772 C CA . GLU A 1 97 ? -12.609 13.406 -9.039 1 97.06 97 GLU A CA 1
ATOM 773 C C . GLU A 1 97 ? -11.266 12.875 -8.539 1 97.06 97 GLU A C 1
ATOM 775 O O . GLU A 1 97 ? -11 12.875 -7.332 1 97.06 97 GLU A O 1
ATOM 780 N N . ASP A 1 98 ? -10.477 12.422 -9.438 1 97.75 98 ASP A N 1
ATOM 781 C CA . ASP A 1 98 ? -9.148 11.922 -9.094 1 97.75 98 ASP A CA 1
ATOM 782 C C . ASP A 1 98 ? -8.188 13.07 -8.805 1 97.75 98 ASP A C 1
ATOM 784 O O . ASP A 1 98 ? -8.297 14.141 -9.414 1 97.75 98 ASP A O 1
ATOM 788 N N . LEU A 1 99 ? -7.301 12.805 -7.805 1 98.5 99 LEU A N 1
ATOM 789 C CA . LEU A 1 99 ? -6.23 13.766 -7.559 1 98.5 99 LEU A CA 1
ATOM 790 C C . LEU A 1 99 ? -5.367 13.945 -8.805 1 98.5 99 LEU A C 1
ATOM 792 O O . LEU A 1 99 ? -4.902 12.969 -9.391 1 98.5 99 LEU A O 1
ATOM 796 N N . LYS A 1 100 ? -5.152 15.156 -9.203 1 98.31 100 LYS A N 1
ATOM 797 C CA . LYS A 1 100 ? -4.352 15.445 -10.391 1 98.31 100 LYS A CA 1
ATOM 798 C C . LYS A 1 100 ? -2.865 15.234 -10.109 1 98.31 100 LYS A C 1
ATOM 800 O O . LYS A 1 100 ? -2.4 15.453 -8.992 1 98.31 100 LYS A O 1
ATOM 805 N N . ALA A 1 101 ? -2.129 14.914 -11.164 1 97.12 101 ALA A N 1
ATOM 806 C CA . ALA A 1 101 ? -0.708 14.602 -11.062 1 97.12 101 ALA A CA 1
ATOM 807 C C . ALA A 1 101 ? 0.074 15.773 -10.477 1 97.12 101 ALA A C 1
ATOM 809 O O . ALA A 1 101 ? 1.018 15.578 -9.711 1 97.12 101 ALA A O 1
ATOM 810 N N . GLU A 1 102 ? -0.271 16.984 -10.789 1 97.44 102 GLU A N 1
ATOM 811 C CA . GLU A 1 102 ? 0.459 18.172 -10.359 1 97.44 102 GLU A CA 1
ATOM 812 C C . GLU A 1 102 ? 0.294 18.406 -8.859 1 97.44 102 GLU A C 1
ATOM 814 O O . GLU A 1 102 ? 1.06 19.172 -8.258 1 97.44 102 GLU A O 1
ATOM 819 N N . ASP A 1 103 ? -0.732 17.703 -8.242 1 98.19 103 ASP A N 1
ATOM 820 C CA . ASP A 1 103 ? -1.011 17.891 -6.824 1 98.19 103 ASP A CA 1
ATOM 821 C C . ASP A 1 103 ? -0.664 16.625 -6.031 1 98.19 103 ASP A C 1
ATOM 823 O O . ASP A 1 103 ? -0.939 16.547 -4.832 1 98.19 103 ASP A O 1
ATOM 827 N N . ALA A 1 104 ? -0.135 15.68 -6.742 1 98.19 104 ALA A N 1
ATOM 828 C CA . ALA A 1 104 ? 0.085 14.375 -6.117 1 98.19 104 ALA A CA 1
ATOM 829 C C . ALA A 1 104 ? 1.552 14.195 -5.738 1 98.19 104 ALA A C 1
ATOM 831 O O . ALA A 1 104 ? 2.443 14.383 -6.566 1 98.19 104 ALA A O 1
ATOM 832 N N . ASN A 1 105 ? 1.778 13.938 -4.422 1 97.69 105 ASN A N 1
ATOM 833 C CA . ASN A 1 105 ? 3.094 13.453 -4.023 1 97.69 105 ASN A CA 1
ATOM 834 C C . ASN A 1 105 ? 3.365 12.055 -4.582 1 97.69 105 ASN A C 1
ATOM 836 O O . ASN A 1 105 ? 2.438 11.359 -4.996 1 97.69 105 ASN A O 1
ATOM 840 N N . PRO A 1 106 ? 4.645 11.688 -4.598 1 96.19 106 PRO A N 1
ATOM 841 C CA . PRO A 1 106 ? 5 10.453 -5.301 1 96.19 106 PRO A CA 1
ATOM 842 C C . PRO A 1 106 ? 4.203 9.242 -4.812 1 96.19 106 PRO A C 1
ATOM 844 O O . PRO A 1 106 ? 3.785 8.406 -5.621 1 96.19 106 PRO A O 1
ATOM 847 N N . CYS A 1 107 ? 3.883 9.109 -3.531 1 96.69 107 CYS A N 1
ATOM 848 C CA . CYS A 1 107 ? 3.238 7.898 -3.029 1 96.69 107 CYS A CA 1
ATOM 849 C C . CYS A 1 107 ? 1.743 8.125 -2.832 1 96.69 107 CYS A C 1
ATOM 851 O O . CYS A 1 107 ? 1.078 7.336 -2.156 1 96.69 107 CYS A O 1
ATOM 853 N N . ASP A 1 108 ? 1.229 9.234 -3.34 1 97 108 ASP A N 1
ATOM 854 C CA . ASP A 1 108 ? -0.217 9.398 -3.445 1 97 108 ASP A CA 1
ATOM 855 C C . ASP A 1 108 ? -0.785 8.531 -4.57 1 97 108 ASP A C 1
ATOM 857 O O . ASP A 1 108 ? -0.984 9.016 -5.688 1 97 108 ASP A O 1
ATOM 861 N N . ILE A 1 109 ? -1.052 7.32 -4.203 1 96.31 109 ILE A N 1
ATOM 862 C CA . ILE A 1 109 ? -1.444 6.336 -5.203 1 96.31 109 ILE A CA 1
ATOM 863 C C . ILE A 1 109 ? -2.967 6.25 -5.273 1 96.31 109 ILE A C 1
ATOM 865 O O . ILE A 1 109 ? -3.627 6.008 -4.258 1 96.31 109 ILE A O 1
ATOM 869 N N . GLU A 1 110 ? -3.523 6.453 -6.508 1 95.75 110 GLU A N 1
ATOM 870 C CA . GLU A 1 110 ? -4.945 6.293 -6.801 1 95.75 110 GLU A CA 1
ATOM 871 C C . GLU A 1 110 ? -5.801 7.039 -5.781 1 95.75 110 GLU A C 1
ATOM 873 O O . GLU A 1 110 ? -6.715 6.461 -5.188 1 95.75 110 GLU A O 1
ATOM 878 N N . CYS A 1 111 ? -5.555 8.297 -5.633 1 97.56 111 CYS A N 1
ATOM 879 C CA . CYS A 1 111 ? -6.301 9.141 -4.707 1 97.56 111 CYS A CA 1
ATOM 880 C C . CYS A 1 111 ? -7.527 9.742 -5.387 1 97.56 111 CYS A C 1
ATOM 882 O O . CYS A 1 111 ? -7.422 10.305 -6.477 1 97.56 111 CYS A O 1
ATOM 884 N N . THR A 1 112 ? -8.648 9.625 -4.762 1 97.56 112 THR A N 1
ATOM 885 C CA . THR A 1 112 ? -9.898 10.164 -5.285 1 97.56 112 THR A CA 1
ATOM 886 C C . THR A 1 112 ? -10.68 10.883 -4.188 1 97.56 112 THR A C 1
ATOM 888 O O . THR A 1 112 ? -10.688 10.453 -3.033 1 97.56 112 THR A O 1
ATOM 891 N N . CYS A 1 113 ? -11.242 12.062 -4.551 1 97.62 113 CYS A N 1
ATOM 892 C CA . CYS A 1 113 ? -12.133 12.75 -3.623 1 97.62 113 CYS A CA 1
ATOM 893 C C . CYS A 1 113 ? -13.406 11.945 -3.393 1 97.62 113 CYS A C 1
ATOM 895 O O . CYS A 1 113 ? -14.156 11.688 -4.332 1 97.62 113 CYS A O 1
ATOM 897 N N . ARG A 1 114 ? -13.641 11.562 -2.156 1 95.88 114 ARG A N 1
ATOM 898 C CA . ARG A 1 114 ? -14.805 10.742 -1.835 1 95.88 114 ARG A CA 1
ATOM 899 C C . ARG A 1 114 ? -15.695 11.438 -0.809 1 95.88 114 ARG A C 1
ATOM 901 O O . ARG A 1 114 ? -15.203 12.164 0.056 1 95.88 114 ARG A 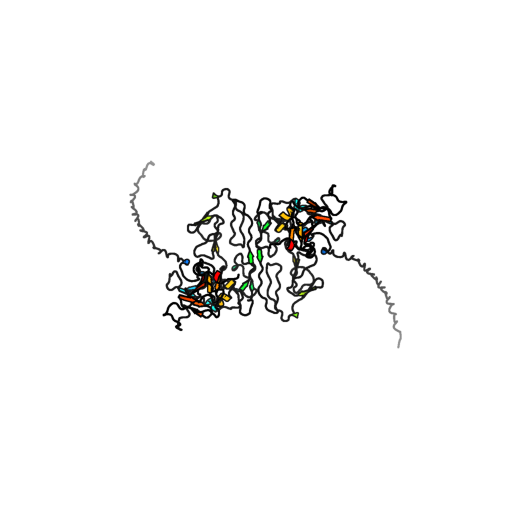O 1
ATOM 908 N N . ARG A 1 115 ? -16.906 11.172 -0.909 1 93.25 115 ARG A N 1
ATOM 909 C CA . ARG A 1 115 ? -17.859 11.75 0.028 1 93.25 115 ARG A CA 1
ATOM 910 C C . ARG A 1 115 ? -17.609 11.258 1.449 1 93.25 115 ARG A C 1
ATOM 912 O O . ARG A 1 115 ? -16.984 10.219 1.646 1 93.25 115 ARG A O 1
ATOM 919 N N . GLY A 1 116 ? -18.109 12 2.369 1 91.62 116 GLY A N 1
ATOM 920 C CA . GLY A 1 116 ? -18 11.617 3.768 1 91.62 116 GLY A CA 1
ATOM 921 C C . GLY A 1 116 ? -18.875 10.43 4.129 1 91.62 116 GLY A C 1
ATOM 922 O O . GLY A 1 116 ? -19.859 10.133 3.432 1 91.62 116 GLY A O 1
ATOM 923 N N . TRP A 1 117 ? -18.578 9.695 5.152 1 87.44 117 TRP A N 1
ATOM 924 C CA . TRP A 1 117 ? -19.25 8.477 5.59 1 87.44 117 TRP A CA 1
ATOM 925 C C . TRP A 1 117 ? -20.672 8.789 6.055 1 87.44 117 TRP A C 1
ATOM 927 O O . TRP A 1 117 ? -21.562 7.941 5.941 1 87.44 117 TRP A O 1
ATOM 937 N N . ASP A 1 118 ? -20.766 9.898 6.633 1 83.69 118 ASP A N 1
ATOM 938 C CA . ASP A 1 118 ? -22.078 10.305 7.121 1 83.69 118 ASP A CA 1
ATOM 939 C C . ASP A 1 118 ? -22.422 11.711 6.641 1 83.69 118 ASP A C 1
ATOM 941 O O . ASP A 1 118 ? -21.578 12.43 6.117 1 83.69 118 ASP A O 1
ATOM 945 N N . ASP A 1 119 ? -23.719 11.883 6.848 1 79.31 119 ASP A N 1
ATOM 946 C CA . ASP A 1 119 ? -24.156 13.234 6.543 1 79.31 119 ASP A CA 1
ATOM 947 C C . ASP A 1 119 ? -23.438 14.266 7.41 1 79.31 119 ASP A C 1
ATOM 949 O O . ASP A 1 119 ? -23.266 14.055 8.609 1 79.31 119 ASP A O 1
ATOM 953 N N . GLY A 1 120 ? -22.953 15.188 6.891 1 81.19 120 GLY A N 1
ATOM 954 C CA . GLY A 1 120 ? -22.297 16.234 7.645 1 81.19 120 GLY A CA 1
ATOM 955 C C . GLY A 1 120 ? -20.781 16.125 7.641 1 81.19 120 GLY A C 1
ATOM 956 O O . GLY A 1 120 ? -20.078 17.047 8.047 1 81.19 120 GLY A O 1
ATOM 957 N N . VAL A 1 121 ? -20.344 14.93 7.305 1 88.69 121 VAL A N 1
ATOM 958 C CA . VAL A 1 121 ? -18.906 14.766 7.203 1 88.69 121 VAL A CA 1
ATOM 959 C C . VAL A 1 121 ? -18.422 15.211 5.82 1 88.69 121 VAL A C 1
ATOM 961 O O . VAL A 1 121 ? -19 14.812 4.805 1 88.69 121 VAL A O 1
ATOM 964 N N . SER A 1 122 ? -17.453 16.016 5.832 1 94.06 122 SER A N 1
ATOM 965 C CA . SER A 1 122 ? -16.953 16.578 4.582 1 94.06 122 SER A CA 1
ATOM 966 C C . SER A 1 122 ? -16.203 15.547 3.76 1 94.06 122 SER A C 1
ATOM 968 O O . SER A 1 122 ? -15.609 14.617 4.312 1 94.06 122 SER A O 1
ATOM 970 N N . PRO A 1 123 ? -16.297 15.727 2.379 1 96.44 123 PRO A N 1
ATOM 971 C CA . PRO A 1 123 ? -15.484 14.867 1.515 1 96.44 123 PRO A CA 1
ATOM 972 C C . PRO A 1 123 ? -13.992 15 1.789 1 96.44 123 PRO A C 1
ATOM 974 O O . PRO A 1 123 ? -13.531 16.047 2.26 1 96.44 123 PRO A O 1
ATOM 977 N N . ALA A 1 124 ? -13.273 13.953 1.548 1 97.25 124 ALA A N 1
ATOM 978 C CA . ALA A 1 124 ? -11.82 13.922 1.702 1 97.25 124 ALA A CA 1
ATOM 979 C C . ALA A 1 124 ? -11.18 12.984 0.68 1 97.25 124 ALA A C 1
ATOM 981 O O . ALA A 1 124 ? -11.852 12.133 0.106 1 97.25 124 ALA A O 1
ATOM 982 N N . PHE A 1 125 ? -9.914 13.195 0.425 1 97.56 125 PHE A N 1
ATOM 983 C CA . PHE A 1 125 ? -9.203 12.289 -0.472 1 97.56 125 PHE A CA 1
ATOM 984 C C . PHE A 1 125 ? -8.945 10.945 0.205 1 97.56 125 PHE A C 1
ATOM 986 O O . PHE A 1 125 ? -8.586 10.898 1.384 1 97.56 125 PHE A O 1
ATOM 993 N N . ILE A 1 126 ? -9.258 9.953 -0.51 1 96.75 126 ILE A N 1
ATOM 994 C CA . ILE A 1 126 ? -8.898 8.594 -0.128 1 96.75 126 ILE A CA 1
ATOM 995 C C . ILE A 1 126 ? -7.887 8.031 -1.119 1 96.75 126 ILE A C 1
ATOM 997 O O . ILE A 1 126 ? -8.086 8.102 -2.334 1 96.75 126 ILE A O 1
ATOM 1001 N N . CYS A 1 127 ? -6.777 7.598 -0.581 1 96.94 127 CYS A N 1
ATOM 1002 C CA . CYS A 1 127 ? -5.711 7.016 -1.386 1 96.94 127 CYS A CA 1
ATOM 1003 C C . CYS A 1 127 ? -5.449 5.57 -0.982 1 96.94 127 CYS A C 1
ATOM 1005 O O . CYS A 1 127 ? -5.816 5.152 0.117 1 96.94 127 CYS A O 1
ATOM 1007 N N . ALA A 1 128 ? -4.832 4.82 -1.915 1 97 128 ALA A N 1
ATOM 1008 C CA . ALA A 1 128 ? -4.336 3.504 -1.522 1 97 128 ALA A CA 1
ATOM 1009 C C . ALA A 1 128 ? -3.191 3.623 -0.522 1 97 128 ALA A C 1
ATOM 1011 O O . ALA A 1 128 ? -2.344 4.512 -0.642 1 97 128 ALA A O 1
ATOM 1012 N N . GLY A 1 129 ? -3.287 2.775 0.554 1 96.25 129 GLY A N 1
ATOM 1013 C CA . GLY A 1 129 ? -2.113 2.668 1.406 1 96.25 129 GLY A CA 1
ATOM 1014 C C . GLY A 1 129 ? -0.943 1.981 0.727 1 96.25 129 GLY A C 1
ATOM 1015 O O . GLY A 1 129 ? -1.126 0.994 0.013 1 96.25 129 GLY A O 1
ATOM 1016 N N . VAL A 1 130 ? 0.237 2.57 0.896 1 95.81 130 VAL A N 1
ATOM 1017 C CA . VAL A 1 130 ? 1.42 2.02 0.243 1 95.81 130 VAL A CA 1
ATOM 1018 C C . VAL A 1 130 ? 2.449 1.612 1.295 1 95.81 130 VAL A C 1
ATOM 1020 O O . VAL A 1 130 ? 2.775 2.396 2.189 1 95.81 130 VAL A O 1
ATOM 1023 N N . ASP A 1 131 ? 2.859 0.416 1.267 1 96.69 131 ASP A N 1
ATOM 1024 C CA . ASP A 1 131 ? 3.961 -0.082 2.086 1 96.69 131 ASP A CA 1
ATOM 1025 C C . ASP A 1 131 ? 5.176 -0.414 1.225 1 96.69 131 ASP A C 1
ATOM 1027 O O . ASP A 1 131 ? 5.16 -1.383 0.462 1 96.69 131 ASP A O 1
ATOM 1031 N N . CYS A 1 132 ? 6.164 0.401 1.34 1 96.19 132 CYS A N 1
ATOM 1032 C CA . CYS A 1 132 ? 7.348 0.213 0.508 1 96.19 132 CYS A CA 1
ATOM 1033 C C . CYS A 1 132 ? 8.188 -0.954 1.013 1 96.19 132 CYS A C 1
ATOM 1035 O O . CYS A 1 132 ? 8.484 -1.041 2.205 1 96.19 132 CYS A O 1
ATOM 1037 N N . ALA A 1 133 ? 8.445 -1.828 0.141 1 92.5 133 ALA A N 1
ATOM 1038 C CA . ALA A 1 133 ? 9.305 -2.971 0.446 1 92.5 133 ALA A CA 1
ATOM 1039 C C . ALA A 1 133 ? 10.648 -2.846 -0.258 1 92.5 133 ALA A C 1
ATOM 1041 O O . ALA A 1 133 ? 10.727 -2.371 -1.395 1 92.5 133 ALA A O 1
ATOM 1042 N N . PHE A 1 134 ? 11.703 -3.244 0.493 1 90.69 134 PHE A N 1
ATOM 1043 C CA . PHE A 1 134 ? 13.039 -3.062 -0.067 1 90.69 134 PHE A CA 1
ATOM 1044 C C . PHE A 1 134 ? 13.852 -4.352 0.037 1 90.69 134 PHE A C 1
ATOM 1046 O O . PHE A 1 134 ? 13.688 -5.117 0.987 1 90.69 134 PHE A O 1
ATOM 1053 N N . GLY A 1 135 ? 14.641 -4.648 -0.95 1 88.44 135 GLY A N 1
ATOM 1054 C CA . GLY A 1 135 ? 15.492 -5.824 -0.972 1 88.44 135 GLY A CA 1
ATOM 1055 C C . GLY A 1 135 ? 16.844 -5.602 -0.314 1 88.44 135 GLY A C 1
ATOM 1056 O O . GLY A 1 135 ? 17.156 -4.48 0.1 1 88.44 135 GLY A O 1
ATOM 1057 N N . PRO A 1 136 ? 17.578 -6.668 -0.245 1 92.44 136 PRO A N 1
ATOM 1058 C CA . PRO A 1 136 ? 18.906 -6.574 0.371 1 92.44 136 PRO A CA 1
ATOM 1059 C C . PRO A 1 136 ? 19.891 -5.762 -0.468 1 92.44 136 PRO A C 1
ATOM 1061 O O . PRO A 1 136 ? 19.688 -5.582 -1.67 1 92.44 136 PRO A O 1
ATOM 1064 N N . ILE A 1 137 ? 20.891 -5.281 0.23 1 92.19 137 ILE A N 1
ATOM 1065 C CA . ILE A 1 137 ? 21.984 -4.555 -0.409 1 92.19 137 ILE A CA 1
ATOM 1066 C C . ILE A 1 137 ? 23.297 -5.32 -0.23 1 92.19 137 ILE A C 1
ATOM 1068 O O . ILE A 1 137 ? 23.578 -5.828 0.858 1 92.19 137 ILE A O 1
ATOM 1072 N N . LYS A 1 138 ? 24 -5.473 -1.274 1 90.31 138 LYS A N 1
ATOM 1073 C CA . LYS A 1 138 ? 25.312 -6.125 -1.187 1 90.31 138 LYS A CA 1
ATOM 1074 C C . LYS A 1 138 ? 26.234 -5.387 -0.223 1 90.31 138 LYS A C 1
ATOM 1076 O O . LYS A 1 138 ? 26.266 -4.152 -0.216 1 90.31 138 LYS A O 1
ATOM 1081 N N . PRO A 1 139 ? 26.984 -6.203 0.589 1 90.81 139 PRO A N 1
ATOM 1082 C CA . PRO A 1 139 ? 27.938 -5.531 1.474 1 90.81 139 PRO A CA 1
ATOM 1083 C C . PRO A 1 139 ? 28.891 -4.605 0.719 1 90.81 139 PRO A C 1
ATOM 1085 O O . PRO A 1 139 ? 29.406 -4.977 -0.336 1 90.81 139 PRO A O 1
ATOM 1088 N N . GLY A 1 140 ? 29.094 -3.443 1.232 1 93.81 140 GLY A N 1
ATOM 1089 C CA . GLY A 1 140 ? 29.984 -2.482 0.612 1 93.81 140 GLY A CA 1
ATOM 1090 C C . GLY A 1 140 ? 29.297 -1.579 -0.39 1 93.81 140 GLY A C 1
ATOM 1091 O O . GLY A 1 140 ? 29.891 -0.614 -0.878 1 93.81 140 GLY A O 1
ATOM 1092 N N . CYS A 1 141 ? 28.094 -1.884 -0.711 1 95.81 141 CYS A N 1
ATOM 1093 C CA . CYS A 1 141 ? 27.312 -1.098 -1.66 1 95.81 141 CYS A CA 1
ATOM 1094 C C . CYS A 1 141 ? 26.25 -0.276 -0.941 1 95.81 141 CYS A C 1
ATOM 1096 O O . CYS A 1 141 ? 26.062 -0.409 0.271 1 95.81 141 CYS A O 1
ATOM 1098 N N . TYR A 1 142 ? 25.641 0.662 -1.616 1 96.44 142 TYR A N 1
ATOM 1099 C CA . TYR A 1 142 ? 24.531 1.459 -1.106 1 96.44 142 TYR A CA 1
ATOM 1100 C C . TYR A 1 142 ? 23.562 1.82 -2.225 1 96.44 142 TYR A C 1
ATOM 1102 O O . TYR A 1 142 ? 23.781 1.479 -3.387 1 96.44 142 TYR A O 1
ATOM 1110 N N . LYS A 1 143 ? 22.469 2.402 -1.857 1 96.19 143 LYS A N 1
ATOM 1111 C CA . LYS A 1 143 ? 21.484 2.855 -2.838 1 96.19 143 LYS A CA 1
ATOM 1112 C C . LYS A 1 143 ? 21.203 4.348 -2.68 1 96.19 143 LYS A C 1
ATOM 1114 O O . LYS A 1 143 ? 21.469 4.926 -1.623 1 96.19 143 LYS A O 1
ATOM 1119 N N . ARG A 1 144 ? 20.797 4.914 -3.729 1 96.88 144 ARG A N 1
ATOM 1120 C CA . ARG A 1 144 ? 20.375 6.309 -3.764 1 96.88 144 ARG A CA 1
ATOM 1121 C C . ARG A 1 144 ? 18.953 6.441 -4.305 1 96.88 144 ARG A C 1
ATOM 1123 O O . ARG A 1 144 ? 18.719 6.23 -5.496 1 96.88 144 ARG A O 1
ATOM 1130 N N . ALA A 1 145 ? 18.094 6.848 -3.439 1 96.25 145 ALA A N 1
ATOM 1131 C CA . ALA A 1 145 ? 16.672 6.867 -3.768 1 96.25 145 ALA A CA 1
ATOM 1132 C C . ALA A 1 145 ? 16.359 7.969 -4.777 1 96.25 145 ALA A C 1
ATOM 1134 O O . ALA A 1 145 ? 17.062 8.977 -4.848 1 96.25 145 ALA A O 1
ATOM 1135 N N . ASN A 1 146 ? 15.383 7.68 -5.598 1 95.88 146 ASN A N 1
ATOM 1136 C CA . ASN A 1 146 ? 14.766 8.695 -6.445 1 95.88 146 ASN A CA 1
ATOM 1137 C C . ASN A 1 146 ? 13.633 9.422 -5.719 1 95.88 146 ASN A C 1
ATOM 1139 O O . ASN A 1 146 ? 12.57 8.836 -5.48 1 95.88 146 ASN A O 1
ATOM 1143 N N . LEU A 1 147 ? 13.812 10.656 -5.445 1 96.31 147 LEU A N 1
ATOM 1144 C CA . LEU A 1 147 ? 12.898 11.398 -4.582 1 96.31 147 LEU A CA 1
ATOM 1145 C C . LEU A 1 147 ? 11.586 11.695 -5.297 1 96.31 147 LEU A C 1
ATOM 1147 O O . LEU A 1 147 ? 10.594 12.055 -4.664 1 96.31 147 LEU A O 1
ATOM 1151 N N . SER A 1 148 ? 11.562 11.555 -6.582 1 95.81 148 SER A N 1
ATOM 1152 C CA . SER A 1 148 ? 10.383 11.906 -7.367 1 95.81 148 SER A CA 1
ATOM 1153 C C . SER A 1 148 ? 9.508 10.68 -7.609 1 95.81 148 SER A C 1
ATOM 1155 O O . SER A 1 148 ? 8.469 10.781 -8.266 1 95.81 148 SER A O 1
ATOM 1157 N N . ARG A 1 149 ? 9.906 9.578 -7.105 1 95.44 149 ARG A N 1
ATOM 1158 C CA . ARG A 1 149 ? 9.148 8.344 -7.312 1 95.44 149 ARG A CA 1
ATOM 1159 C C . ARG A 1 149 ? 8.773 7.703 -5.98 1 95.44 149 ARG A C 1
ATOM 1161 O O . ARG A 1 149 ? 9.484 7.871 -4.984 1 95.44 149 ARG A O 1
ATOM 1168 N N . CYS A 1 150 ? 7.66 6.973 -6.066 1 96.5 150 CYS A N 1
ATOM 1169 C CA . CYS A 1 150 ? 7.211 6.25 -4.883 1 96.5 150 CYS A CA 1
ATOM 1170 C C . CYS A 1 150 ? 8.023 4.973 -4.684 1 96.5 150 CYS A C 1
ATOM 1172 O O . CYS A 1 150 ? 8.125 4.152 -5.602 1 96.5 150 CYS A O 1
ATOM 1174 N N . CYS A 1 151 ? 8.664 4.809 -3.539 1 96.62 151 CYS A N 1
ATOM 1175 C CA . CYS A 1 151 ? 9.297 3.572 -3.092 1 96.62 151 CYS A CA 1
ATOM 1176 C C . CYS A 1 151 ? 10.492 3.225 -3.971 1 96.62 151 CYS A C 1
ATOM 1178 O O . CYS A 1 151 ? 10.859 2.057 -4.09 1 96.62 151 CYS A O 1
ATOM 1180 N N . ASP A 1 152 ? 11.078 4.176 -4.656 1 95.38 152 ASP A N 1
ATOM 1181 C CA . ASP A 1 152 ? 12.219 3.924 -5.535 1 95.38 152 ASP A CA 1
ATOM 1182 C C . ASP A 1 152 ? 13.539 4.109 -4.785 1 95.38 152 ASP A C 1
ATOM 1184 O O . ASP A 1 152 ? 13.984 5.238 -4.57 1 95.38 152 ASP A O 1
ATOM 1188 N N . GLU A 1 153 ? 14.188 3.064 -4.465 1 93.12 153 GLU A N 1
ATOM 1189 C CA . GLU A 1 153 ? 15.453 3.137 -3.727 1 93.12 153 GLU A CA 1
ATOM 1190 C C . GLU A 1 153 ? 16.641 3.322 -4.672 1 93.12 153 GLU A C 1
ATOM 1192 O O . GLU A 1 153 ? 17.781 3.457 -4.227 1 93.12 153 GLU A O 1
ATOM 1197 N N . GLY A 1 154 ? 16.375 3.297 -5.953 1 93.75 154 GLY A N 1
ATOM 1198 C CA . GLY A 1 154 ? 17.438 3.461 -6.922 1 93.75 154 GLY A CA 1
ATOM 1199 C C . GLY A 1 154 ? 18.281 2.207 -7.105 1 93.75 154 GLY A C 1
ATOM 1200 O O . GLY A 1 154 ? 17.953 1.153 -6.555 1 93.75 154 GLY A O 1
ATOM 1201 N N . LYS A 1 155 ? 19.281 2.322 -8 1 93.56 155 LYS A N 1
ATOM 1202 C CA . LYS A 1 155 ? 20.172 1.207 -8.281 1 93.56 155 LYS A CA 1
ATOM 1203 C C . LYS A 1 155 ? 21.25 1.082 -7.211 1 93.56 155 LYS A C 1
ATOM 1205 O O . LYS A 1 155 ? 21.594 2.064 -6.551 1 93.56 155 LYS A O 1
ATOM 1210 N N . GLU A 1 156 ? 21.719 -0.127 -7.07 1 94.31 156 GLU A N 1
ATOM 1211 C CA . GLU A 1 156 ? 22.828 -0.365 -6.16 1 94.31 156 GLU A CA 1
ATOM 1212 C C . GLU A 1 156 ? 24.125 0.253 -6.691 1 94.31 156 GLU A C 1
ATOM 1214 O O . GLU A 1 156 ? 24.453 0.1 -7.867 1 94.31 156 GLU A O 1
ATOM 1219 N N . ILE A 1 157 ? 24.781 0.99 -5.863 1 96.62 157 ILE A N 1
ATOM 1220 C CA . ILE A 1 157 ? 26.062 1.622 -6.184 1 96.62 157 ILE A CA 1
ATOM 1221 C C . ILE A 1 157 ? 27.172 0.987 -5.352 1 96.62 157 ILE A C 1
ATOM 1223 O O . ILE A 1 157 ? 27.094 0.96 -4.121 1 96.62 157 ILE A O 1
ATOM 1227 N N . CYS A 1 158 ? 28.219 0.465 -6 1 96.56 158 CYS A N 1
ATOM 1228 C CA . CYS A 1 158 ? 29.328 -0.216 -5.336 1 96.56 158 CYS A CA 1
ATOM 1229 C C . CYS A 1 158 ? 30.641 0.486 -5.613 1 96.56 158 CYS A C 1
ATOM 1231 O O . CYS A 1 158 ? 31.328 0.179 -6.598 1 96.56 158 CYS A O 1
ATOM 1233 N N . PRO A 1 159 ? 30.969 1.286 -4.676 1 96.56 159 PRO A N 1
ATOM 1234 C CA . PRO A 1 159 ? 32.25 1.947 -4.895 1 96.56 159 PRO A CA 1
ATOM 1235 C C . PRO A 1 159 ? 33.438 0.983 -4.801 1 96.56 159 PRO A C 1
ATOM 1237 O O . PRO A 1 159 ? 33.344 -0.045 -4.125 1 96.56 159 PRO A O 1
ATOM 1240 N N . GLU A 1 160 ? 34.5 1.287 -5.48 1 96.06 160 GLU A N 1
ATOM 1241 C CA . GLU A 1 160 ? 35.719 0.464 -5.398 1 96.06 160 GLU A CA 1
ATOM 1242 C C . GLU A 1 160 ? 36.281 0.431 -3.973 1 96.06 160 GLU A C 1
ATOM 1244 O O . GLU A 1 160 ? 36.625 -0.631 -3.471 1 96.06 160 GLU A O 1
ATOM 1249 N N . LYS A 1 161 ? 36.375 1.596 -3.434 1 96.12 161 LYS A N 1
ATOM 1250 C CA . LYS A 1 161 ? 36.781 1.762 -2.035 1 96.12 161 LYS A CA 1
ATOM 1251 C C . LYS A 1 161 ? 35.719 2.545 -1.262 1 96.12 161 LYS A C 1
ATOM 1253 O O . LYS A 1 161 ? 35.094 3.447 -1.809 1 96.12 161 LYS A O 1
ATOM 1258 N N . PRO A 1 162 ? 35.5 2.186 0.014 1 93.31 162 PRO A N 1
ATOM 1259 C CA . PRO A 1 162 ? 34.5 2.891 0.814 1 93.31 162 PRO A CA 1
ATOM 1260 C C . PRO A 1 162 ? 34.688 4.406 0.806 1 93.31 162 PRO A C 1
ATOM 1262 O O . PRO A 1 162 ? 33.719 5.16 0.815 1 93.31 162 PRO A O 1
ATOM 1265 N N . GLU A 1 163 ? 35.969 4.883 0.754 1 94.19 163 GLU A N 1
ATOM 1266 C CA . GLU A 1 163 ? 36.281 6.305 0.826 1 94.19 163 GLU A CA 1
ATOM 1267 C C . GLU A 1 163 ? 35.875 7.031 -0.451 1 94.19 163 GLU A C 1
ATOM 1269 O O . GLU A 1 163 ? 35.844 8.258 -0.488 1 94.19 163 GLU A O 1
ATOM 1274 N N . ASP A 1 164 ? 35.531 6.219 -1.49 1 96.19 164 ASP A N 1
ATOM 1275 C CA . ASP A 1 164 ? 35.156 6.805 -2.773 1 96.19 164 ASP A CA 1
ATOM 1276 C C . ASP A 1 164 ? 33.719 7.277 -2.754 1 96.19 164 ASP A C 1
ATOM 1278 O O . ASP A 1 164 ? 33.25 7.953 -3.68 1 96.19 164 ASP A O 1
ATOM 1282 N N . ARG A 1 165 ? 32.938 6.887 -1.72 1 97.06 165 ARG A N 1
ATOM 1283 C CA . ARG A 1 165 ? 31.578 7.34 -1.587 1 97.06 165 ARG A CA 1
ATOM 1284 C C . ARG A 1 165 ? 31.516 8.844 -1.327 1 97.06 165 ARG A C 1
ATOM 1286 O O . ARG A 1 165 ? 32.094 9.336 -0.356 1 97.06 165 ARG A O 1
ATOM 1293 N N . ALA A 1 166 ? 30.844 9.602 -2.246 1 97.31 166 ALA A N 1
ATOM 1294 C CA . ALA A 1 166 ? 30.781 11.055 -2.189 1 97.31 166 ALA A CA 1
ATOM 1295 C C . ALA A 1 166 ? 30.125 11.523 -0.889 1 97.31 166 ALA A C 1
ATOM 1297 O O . ALA A 1 166 ? 29.375 10.781 -0.259 1 97.31 166 ALA A O 1
ATOM 1298 N N . THR A 1 167 ? 30.469 12.727 -0.51 1 97.69 167 THR A N 1
ATOM 1299 C CA . THR A 1 167 ? 29.906 13.305 0.704 1 97.69 167 THR A CA 1
ATOM 1300 C C . THR A 1 167 ? 29.344 14.695 0.426 1 97.69 167 THR A C 1
ATOM 1302 O O . THR A 1 167 ? 29.688 15.32 -0.582 1 97.69 167 THR A O 1
ATOM 1305 N N . CYS A 1 168 ? 28.469 15.109 1.161 1 97.56 168 CYS A N 1
ATOM 1306 C CA . CYS A 1 168 ? 27.875 16.438 1.19 1 97.56 168 CYS A CA 1
ATOM 1307 C C . CYS A 1 168 ? 27.984 17.062 2.58 1 97.56 168 CYS A C 1
ATOM 1309 O O . CYS A 1 168 ? 27.938 16.344 3.584 1 97.56 168 CYS A O 1
ATOM 1311 N N . VAL A 1 169 ? 28.203 18.359 2.627 1 96.31 169 VAL A N 1
ATOM 1312 C CA . VAL A 1 169 ? 28.156 19.078 3.896 1 96.31 169 VAL A CA 1
ATOM 1313 C C . VAL A 1 169 ? 26.953 20.016 3.924 1 96.31 169 VAL A C 1
ATOM 1315 O O . VAL A 1 169 ? 26.828 20.891 3.074 1 96.31 169 VAL A O 1
ATOM 1318 N N . VAL A 1 170 ? 26.062 19.734 4.824 1 94.31 170 VAL A N 1
ATOM 1319 C CA . VAL A 1 170 ? 24.875 20.547 5 1 94.31 170 VAL A CA 1
ATOM 1320 C C . VAL A 1 170 ? 24.797 21.062 6.438 1 94.31 170 VAL A C 1
ATOM 1322 O O . VAL A 1 170 ? 24.734 20.281 7.383 1 94.31 170 VAL A O 1
ATOM 1325 N N . ASP A 1 171 ? 24.812 22.406 6.59 1 88.5 171 ASP A N 1
ATOM 1326 C CA . ASP A 1 171 ? 24.734 23.031 7.906 1 88.5 171 ASP A CA 1
ATOM 1327 C C . ASP A 1 171 ? 25.75 22.422 8.859 1 88.5 171 ASP A C 1
ATOM 1329 O O . ASP A 1 171 ? 25.422 22.078 10 1 88.5 171 ASP A O 1
ATOM 1333 N N . GLY A 1 172 ? 26.906 22.156 8.344 1 91.5 172 GLY A N 1
ATOM 1334 C CA . GLY A 1 172 ? 28.031 21.703 9.156 1 91.5 172 GLY A CA 1
ATOM 1335 C C . GLY A 1 172 ? 28.047 20.203 9.383 1 91.5 172 GLY A C 1
ATOM 1336 O O . GLY A 1 172 ? 28.969 19.672 10.008 1 91.5 172 GLY A O 1
ATOM 1337 N N . LYS A 1 173 ? 27.062 19.5 8.945 1 95.44 173 LYS A N 1
ATOM 1338 C CA . LYS A 1 173 ? 26.984 18.047 9.078 1 95.44 173 LYS A CA 1
ATOM 1339 C C . LYS A 1 173 ? 27.312 17.359 7.762 1 95.44 173 LYS A C 1
ATOM 1341 O O . LYS A 1 173 ? 26.906 17.812 6.691 1 95.44 173 LYS A O 1
ATOM 1346 N N . THR A 1 174 ? 28.062 16.297 7.855 1 97.31 174 THR A N 1
ATOM 1347 C CA . THR A 1 174 ? 28.469 15.555 6.664 1 97.31 174 THR A CA 1
ATOM 1348 C C . THR A 1 174 ? 27.516 14.391 6.398 1 97.31 174 THR A C 1
ATOM 1350 O O . THR A 1 174 ? 27.188 13.625 7.312 1 97.31 174 THR A O 1
ATOM 1353 N N . TYR A 1 175 ? 27.109 14.25 5.203 1 98.31 175 TYR A N 1
ATOM 1354 C CA . TYR A 1 175 ? 26.266 13.164 4.715 1 98.31 175 TYR A CA 1
ATOM 1355 C C . TYR A 1 175 ? 26.953 12.406 3.588 1 98.31 175 TYR A C 1
ATOM 1357 O O . TYR A 1 175 ? 27.75 12.984 2.834 1 98.31 175 TYR A O 1
ATOM 1365 N N . GLN A 1 176 ? 26.641 11.164 3.525 1 98.12 176 GLN A N 1
ATOM 1366 C CA . GLN A 1 176 ? 27.188 10.359 2.436 1 98.12 176 GLN A CA 1
ATOM 1367 C C . GLN A 1 176 ? 26.172 10.211 1.302 1 98.12 176 GLN A C 1
ATOM 1369 O O . GLN A 1 176 ? 24.969 10.305 1.524 1 98.12 176 GLN A O 1
ATOM 1374 N N . ASP A 1 177 ? 26.781 9.961 0.086 1 98.31 177 ASP A N 1
ATOM 1375 C CA . ASP A 1 177 ? 25.922 9.68 -1.065 1 98.31 177 ASP A CA 1
ATOM 1376 C C . ASP A 1 177 ? 24.844 8.664 -0.711 1 98.31 177 ASP A C 1
ATOM 1378 O O . ASP A 1 177 ? 25.141 7.586 -0.197 1 98.31 177 ASP A O 1
ATOM 1382 N N . GLY A 1 178 ? 23.562 9.039 -0.941 1 98.06 178 GLY A N 1
ATOM 1383 C CA . GLY A 1 178 ? 22.453 8.156 -0.653 1 98.06 178 GLY A CA 1
ATOM 1384 C C . GLY A 1 178 ? 21.766 8.461 0.668 1 98.06 178 GLY A C 1
ATOM 1385 O O . GLY A 1 178 ? 20.672 7.973 0.933 1 98.06 178 GLY A O 1
ATOM 1386 N N . GLU A 1 179 ? 22.359 9.242 1.486 1 98.12 179 GLU A N 1
ATOM 1387 C CA . GLU A 1 179 ? 21.766 9.578 2.779 1 98.12 179 GLU A CA 1
ATOM 1388 C C . GLU A 1 179 ? 20.844 10.781 2.662 1 98.12 179 GLU A C 1
ATOM 1390 O O . GLU A 1 179 ? 21.141 11.734 1.944 1 98.12 179 GLU A O 1
ATOM 1395 N N . TYR A 1 180 ? 19.781 10.68 3.311 1 97.62 180 TYR A N 1
ATOM 1396 C CA . TYR A 1 180 ? 18.828 11.789 3.377 1 97.62 180 TYR A CA 1
ATOM 1397 C C . TYR A 1 180 ? 19.328 12.875 4.316 1 97.62 180 TYR A C 1
ATOM 1399 O O . TYR A 1 180 ? 20.062 12.594 5.273 1 97.62 180 TYR A O 1
ATOM 1407 N N . PHE A 1 181 ? 18.969 14.109 3.996 1 96.88 181 PHE A N 1
ATOM 1408 C CA . PHE A 1 181 ? 19.234 15.195 4.934 1 96.88 181 PHE A CA 1
ATOM 1409 C C . PHE A 1 181 ? 18.078 16.172 4.973 1 96.88 181 PHE A C 1
ATOM 1411 O O . PHE A 1 181 ? 17.25 16.203 4.059 1 96.88 181 PHE A O 1
ATOM 1418 N N . GLU A 1 182 ? 17.953 16.891 5.992 1 91.31 182 GLU A N 1
ATOM 1419 C CA . GLU A 1 182 ? 16.906 17.891 6.191 1 91.31 182 GLU A CA 1
ATOM 1420 C C . GLU A 1 182 ? 17.453 19.312 6.09 1 91.31 182 GLU A C 1
ATOM 1422 O O . GLU A 1 182 ? 18.609 19.562 6.434 1 91.31 182 GLU A O 1
ATOM 1427 N N . VAL A 1 183 ? 16.641 20.172 5.523 1 89.75 183 VAL A N 1
ATOM 1428 C CA . VAL A 1 183 ? 16.969 21.578 5.465 1 89.75 183 VAL A CA 1
ATOM 1429 C C . VAL A 1 183 ? 16.188 22.344 6.535 1 89.75 183 VAL A C 1
ATOM 1431 O O . VAL A 1 183 ? 14.969 22.188 6.652 1 89.75 183 VAL A O 1
ATOM 1434 N N . LYS A 1 184 ? 16.906 23.188 7.238 1 85 184 LYS A N 1
ATOM 1435 C CA . LYS A 1 184 ? 16.297 23.938 8.328 1 85 184 LYS A CA 1
ATOM 1436 C C . LYS A 1 184 ? 15.133 24.797 7.816 1 85 184 LYS A C 1
ATOM 1438 O O . LYS A 1 184 ? 15.242 25.438 6.77 1 85 184 LYS A O 1
ATOM 1443 N N . ASN A 1 185 ? 14.023 24.812 8.422 1 83.75 185 ASN A N 1
ATOM 1444 C CA . ASN A 1 185 ? 12.852 25.656 8.188 1 83.75 185 ASN A CA 1
ATOM 1445 C C . ASN A 1 185 ? 12.156 25.281 6.875 1 83.75 185 ASN A C 1
ATOM 1447 O O . ASN A 1 185 ? 11.32 26.047 6.383 1 83.75 185 ASN A O 1
ATOM 1451 N N . GLU A 1 186 ? 12.609 24.203 6.195 1 89.19 186 GLU A N 1
ATOM 1452 C CA . GLU A 1 186 ? 11.984 23.766 4.949 1 89.19 186 GLU A CA 1
ATOM 1453 C C . GLU A 1 186 ? 11.477 22.328 5.066 1 89.19 186 GLU A C 1
ATOM 1455 O O . GLU A 1 186 ? 11.984 21.422 4.395 1 89.19 186 GLU A O 1
ATOM 1460 N N . PRO A 1 187 ? 10.445 22.156 5.816 1 90.06 187 PRO A N 1
ATOM 1461 C CA . PRO A 1 187 ? 10 20.797 6.121 1 90.06 187 PRO A CA 1
ATOM 1462 C C . PRO A 1 187 ? 9.375 20.094 4.918 1 90.06 187 PRO A C 1
ATOM 1464 O O . PRO A 1 187 ? 9.219 18.875 4.922 1 90.06 187 PRO A O 1
ATOM 1467 N N . GLU A 1 188 ? 9.062 20.812 3.873 1 94.12 188 GLU A N 1
ATOM 1468 C CA . GLU A 1 188 ? 8.422 20.219 2.707 1 94.12 188 GLU A CA 1
ATOM 1469 C C . GLU A 1 188 ? 9.453 19.781 1.665 1 94.12 188 GLU A C 1
ATOM 1471 O O . GLU A 1 188 ? 9.102 19.234 0.624 1 94.12 188 GLU A O 1
ATOM 1476 N N . LEU A 1 189 ? 10.734 20.031 1.939 1 95.06 189 LEU A N 1
ATOM 1477 C CA . LEU A 1 189 ? 11.797 19.625 1.033 1 95.06 189 LEU A CA 1
ATOM 1478 C C . LEU A 1 189 ? 12.328 18.234 1.401 1 95.06 189 LEU A C 1
ATOM 1480 O O . LEU A 1 189 ? 12.648 17.969 2.564 1 95.06 189 LEU A O 1
ATOM 1484 N N . ASN A 1 190 ? 12.305 17.375 0.418 1 96.44 190 ASN A N 1
ATOM 1485 C CA . ASN A 1 190 ? 12.977 16.078 0.535 1 96.44 190 ASN A CA 1
ATOM 1486 C C . ASN A 1 190 ? 14.336 16.094 -0.157 1 96.44 190 ASN A C 1
ATOM 1488 O O . ASN A 1 190 ? 14.422 16.359 -1.355 1 96.44 190 ASN A O 1
ATOM 1492 N N . CYS A 1 191 ? 15.391 15.797 0.651 1 98.31 191 CYS A N 1
ATOM 1493 C CA . CYS A 1 191 ? 16.734 15.984 0.098 1 98.31 191 CYS A CA 1
ATOM 1494 C C . CYS A 1 191 ? 17.578 14.727 0.287 1 98.31 191 CYS A C 1
ATOM 1496 O O . CYS A 1 191 ? 17.391 14 1.264 1 98.31 191 CYS A O 1
ATOM 1498 N N . ILE A 1 192 ? 18.422 14.484 -0.632 1 98.44 192 ILE A N 1
ATOM 1499 C CA . ILE A 1 192 ? 19.312 13.336 -0.613 1 98.44 192 ILE A CA 1
ATOM 1500 C C . ILE A 1 192 ? 20.703 13.758 -1.111 1 98.44 192 ILE A C 1
ATOM 1502 O O . ILE A 1 192 ? 20.812 14.531 -2.068 1 98.44 192 ILE A O 1
ATOM 1506 N N . CYS A 1 193 ? 21.703 13.367 -0.365 1 98.69 193 CYS A N 1
ATOM 1507 C CA . CYS A 1 193 ? 23.078 13.672 -0.766 1 98.69 193 CYS A CA 1
ATOM 1508 C C . CYS A 1 193 ? 23.469 12.875 -2.008 1 98.69 193 CYS A C 1
ATOM 1510 O O . CYS A 1 193 ? 23.25 11.664 -2.072 1 98.69 193 CYS A O 1
ATOM 1512 N N . GLN A 1 194 ? 23.984 13.539 -2.973 1 97.94 194 GLN A N 1
ATOM 1513 C CA . GLN A 1 194 ? 24.547 12.898 -4.16 1 97.94 194 GLN A CA 1
ATOM 1514 C C . GLN A 1 194 ? 25.672 13.727 -4.762 1 97.94 194 GLN A C 1
ATOM 1516 O O . GLN A 1 194 ? 25.781 14.93 -4.484 1 97.94 194 GLN A O 1
ATOM 1521 N N . PRO A 1 195 ? 26.516 13.031 -5.598 1 97.38 195 PRO A N 1
ATOM 1522 C CA . PRO A 1 195 ? 27.625 13.773 -6.207 1 97.38 195 PRO A CA 1
ATOM 1523 C C . PRO A 1 195 ? 27.156 15.039 -6.922 1 97.38 195 PRO A C 1
ATOM 1525 O O . PRO A 1 195 ? 26.125 15.031 -7.598 1 97.38 195 PRO A O 1
ATOM 1528 N N . GLY A 1 196 ? 27.891 16.125 -6.77 1 96.75 196 GLY A N 1
ATOM 1529 C CA . GLY A 1 196 ? 27.578 17.375 -7.457 1 96.75 196 GLY A CA 1
ATOM 1530 C C . GLY A 1 196 ? 26.875 18.375 -6.574 1 96.75 196 GLY A C 1
ATOM 1531 O O . GLY A 1 196 ? 26.688 19.531 -6.977 1 96.75 196 GLY A O 1
ATOM 1532 N N . TYR A 1 197 ? 26.531 18 -5.398 1 97.69 197 TYR A N 1
ATOM 1533 C CA . TYR A 1 197 ? 25.875 18.922 -4.484 1 97.69 197 TYR A CA 1
ATOM 1534 C C . TYR A 1 197 ? 26.828 20.031 -4.039 1 97.69 197 TYR A C 1
ATOM 1536 O O . TYR A 1 197 ? 27.891 19.75 -3.477 1 97.69 197 TYR A O 1
ATOM 1544 N N . GLU A 1 198 ? 26.422 21.25 -4.176 1 94.81 198 GLU A N 1
ATOM 1545 C CA . GLU A 1 198 ? 27.266 22.406 -3.848 1 94.81 198 GLU A CA 1
ATOM 1546 C C . GLU A 1 198 ? 26.578 23.344 -2.863 1 94.81 198 GLU A C 1
ATOM 1548 O O . GLU A 1 198 ? 26.859 24.531 -2.842 1 94.81 198 GLU A O 1
ATOM 1553 N N . GLY A 1 199 ? 25.609 22.812 -2.236 1 94.44 199 GLY A N 1
ATOM 1554 C CA . GLY A 1 199 ? 24.969 23.609 -1.203 1 94.44 199 GLY A CA 1
ATOM 1555 C C . GLY A 1 199 ? 23.656 24.219 -1.646 1 94.44 199 GLY A C 1
ATOM 1556 O O . GLY A 1 199 ? 23 24.938 -0.882 1 94.44 199 GLY A O 1
ATOM 1557 N N . LYS A 1 200 ? 23.297 23.906 -2.877 1 94.62 200 LYS A N 1
ATOM 1558 C CA . LYS A 1 200 ? 22.016 24.391 -3.389 1 94.62 200 LYS A CA 1
ATOM 1559 C C . LYS A 1 200 ? 20.938 23.328 -3.25 1 94.62 200 LYS A C 1
ATOM 1561 O O . LYS A 1 200 ? 21.062 22.219 -3.773 1 94.62 200 LYS A O 1
ATOM 1566 N N . ASN A 1 201 ? 19.891 23.656 -2.598 1 95.62 201 ASN A N 1
ATOM 1567 C CA . ASN A 1 201 ? 18.812 22.719 -2.305 1 95.62 201 ASN A CA 1
ATOM 1568 C C . ASN A 1 201 ? 17.781 22.672 -3.43 1 95.62 201 ASN A C 1
ATOM 1570 O O . ASN A 1 201 ? 16.609 22.953 -3.211 1 95.62 201 ASN A O 1
ATOM 1574 N N . ILE A 1 202 ? 18.281 22.359 -4.609 1 96.19 202 ILE A N 1
ATOM 1575 C CA . ILE A 1 202 ? 17.453 22.266 -5.812 1 96.19 202 ILE A CA 1
ATOM 1576 C C . ILE A 1 202 ? 17.531 20.844 -6.379 1 96.19 202 ILE A C 1
ATOM 1578 O O . ILE A 1 202 ? 18.328 20.031 -5.918 1 96.19 202 ILE A O 1
ATOM 1582 N N . GLU A 1 203 ? 16.656 20.5 -7.312 1 94.56 203 GLU A N 1
ATOM 1583 C CA . GLU A 1 203 ? 16.719 19.203 -7.961 1 94.56 203 GLU A CA 1
ATOM 1584 C C . GLU A 1 203 ? 18.078 18.984 -8.633 1 94.56 203 GLU A C 1
ATOM 1586 O O . GLU A 1 203 ? 18.656 19.922 -9.18 1 94.56 203 GLU A O 1
ATOM 1591 N N . PRO A 1 204 ? 18.578 17.922 -8.594 1 95.75 204 PRO A N 1
ATOM 1592 C CA . PRO A 1 204 ? 18.031 16.656 -8.109 1 95.75 204 PRO A CA 1
ATOM 1593 C C . PRO A 1 204 ? 18.328 16.406 -6.637 1 95.75 204 PRO A C 1
ATOM 1595 O O . PRO A 1 204 ? 17.922 15.383 -6.086 1 95.75 204 PRO A O 1
ATOM 1598 N N . PHE A 1 205 ? 18.969 17.328 -5.953 1 97.75 205 PHE A N 1
ATOM 1599 C CA . PHE A 1 205 ? 19.406 17.125 -4.578 1 97.75 205 PHE A CA 1
ATOM 1600 C C . PHE A 1 205 ? 18.234 17.219 -3.613 1 97.75 205 PHE A C 1
ATOM 1602 O O . PHE A 1 205 ? 18.172 16.484 -2.621 1 97.75 205 PHE A O 1
ATOM 1609 N N . CYS A 1 206 ? 17.312 18.094 -3.941 1 97.94 206 CYS A N 1
ATOM 1610 C CA . CYS A 1 206 ? 16.109 18.297 -3.133 1 97.94 206 CYS A CA 1
ATOM 1611 C C . CYS A 1 206 ? 14.875 18.422 -4.016 1 97.94 206 CYS A C 1
ATOM 1613 O O . CYS A 1 206 ? 14.938 19.016 -5.09 1 97.94 206 CYS A O 1
ATOM 1615 N N . VAL A 1 207 ? 13.805 17.812 -3.582 1 97.69 207 VAL A N 1
ATOM 1616 C CA . VAL A 1 207 ? 12.516 17.891 -4.273 1 97.69 207 VAL A CA 1
ATOM 1617 C C . VAL A 1 207 ? 11.438 18.375 -3.309 1 97.69 207 VAL A C 1
ATOM 1619 O O . VAL A 1 207 ? 11.297 17.828 -2.209 1 97.69 207 VAL A O 1
ATOM 1622 N N . LYS A 1 208 ? 10.773 19.422 -3.709 1 96.69 208 LYS A N 1
ATOM 1623 C CA . LYS A 1 208 ? 9.68 19.938 -2.891 1 96.69 208 LYS A CA 1
ATOM 1624 C C . LYS A 1 208 ? 8.406 19.109 -3.094 1 96.69 208 LYS A C 1
ATOM 1626 O O . LYS A 1 208 ? 8.078 18.734 -4.219 1 96.69 208 LYS A O 1
ATOM 1631 N N . SER A 1 209 ? 7.723 18.844 -2.033 1 96.88 209 SER A N 1
ATOM 1632 C CA . SER A 1 209 ? 6.445 18.141 -2.121 1 96.88 209 SER A CA 1
ATOM 1633 C C . SER A 1 209 ? 5.43 18.938 -2.934 1 96.88 209 SER A C 1
ATOM 1635 O O . SER A 1 209 ? 5.41 20.172 -2.875 1 96.88 209 SER A O 1
ATOM 1637 N N . LYS A 1 210 ? 4.586 18.25 -3.686 1 97.69 210 LYS A N 1
ATOM 1638 C CA . LYS A 1 210 ? 3.586 18.906 -4.52 1 97.69 210 LYS A CA 1
ATOM 1639 C C . LYS A 1 210 ? 2.408 19.391 -3.686 1 97.69 210 LYS A C 1
ATOM 1641 O O . LYS A 1 210 ? 1.679 20.297 -4.102 1 97.69 210 LYS A O 1
ATOM 1646 N N . ARG A 1 211 ? 2.186 18.828 -2.574 1 97.69 211 ARG A N 1
ATOM 1647 C CA . ARG A 1 211 ? 1.261 19.266 -1.536 1 97.69 211 ARG A CA 1
ATOM 1648 C C . ARG A 1 211 ? 1.824 19 -0.146 1 97.69 211 ARG A C 1
ATOM 1650 O O . ARG A 1 211 ? 2.639 18.094 0.031 1 97.69 211 ARG A O 1
ATOM 1657 N N . PRO A 1 212 ? 1.356 19.781 0.828 1 96.81 212 PRO A N 1
ATOM 1658 C CA . PRO A 1 212 ? 1.886 19.531 2.17 1 96.81 212 PRO A CA 1
ATOM 1659 C C . PRO A 1 212 ? 1.562 18.125 2.68 1 96.81 212 PRO A C 1
ATOM 1661 O O . PRO A 1 212 ? 0.435 17.641 2.518 1 96.81 212 PRO A O 1
ATOM 1664 N N . PHE A 1 213 ? 2.486 17.469 3.293 1 94.25 213 PHE A N 1
ATOM 1665 C CA . PHE A 1 213 ? 2.369 16.078 3.727 1 94.25 213 PHE A CA 1
ATOM 1666 C C . PHE A 1 213 ? 1.287 15.938 4.789 1 94.25 213 PHE A C 1
ATOM 1668 O O . PHE A 1 213 ? 0.57 14.93 4.824 1 94.25 213 PHE A O 1
ATOM 1675 N N . CYS A 1 214 ? 1.117 16.969 5.633 1 95.62 214 CYS A N 1
ATOM 1676 C CA . CYS A 1 214 ? 0.25 16.734 6.785 1 95.62 214 CYS A CA 1
ATOM 1677 C C . CYS A 1 214 ? -0.853 17.781 6.859 1 95.62 214 CYS A C 1
ATOM 1679 O O . CYS A 1 214 ? -1.266 18.172 7.953 1 95.62 214 CYS A O 1
ATOM 1681 N N . SER A 1 215 ? -1.194 18.297 5.738 1 96.38 215 SER A N 1
ATOM 1682 C CA . SER A 1 215 ? -2.35 19.188 5.723 1 96.38 215 SER A CA 1
ATOM 1683 C C . SER A 1 215 ? -3.617 18.453 6.156 1 96.38 215 SER A C 1
ATOM 1685 O O . SER A 1 215 ? -3.957 17.406 5.594 1 96.38 215 SER A O 1
ATOM 1687 N N . PRO A 1 216 ? -4.379 19.016 7.074 1 96.62 216 PRO A N 1
ATOM 1688 C CA . PRO A 1 216 ? -5.629 18.344 7.457 1 96.62 216 PRO A CA 1
ATOM 1689 C C . PRO A 1 216 ? -6.688 18.406 6.363 1 96.62 216 PRO A C 1
ATOM 1691 O O . PRO A 1 216 ? -7.652 17.641 6.387 1 96.62 216 PRO A O 1
ATOM 1694 N N . GLU A 1 217 ? -6.52 19.281 5.41 1 95.81 217 GLU A N 1
ATOM 1695 C CA . GLU A 1 217 ? -7.504 19.438 4.34 1 95.81 217 GLU A CA 1
ATOM 1696 C C . GLU A 1 217 ? -7.527 18.203 3.438 1 95.81 217 GLU A C 1
ATOM 1698 O O . GLU A 1 217 ? -8.562 17.891 2.838 1 95.81 217 GLU A O 1
ATOM 1703 N N . PHE A 1 218 ? -6.453 17.562 3.344 1 97.5 218 PHE A N 1
ATOM 1704 C CA . PHE A 1 218 ? -6.324 16.453 2.398 1 97.5 218 PHE A CA 1
ATOM 1705 C C . PHE A 1 218 ? -7.066 15.219 2.9 1 97.5 218 PHE A C 1
ATOM 1707 O O . PHE A 1 218 ? -7.852 14.617 2.164 1 97.5 218 PHE A O 1
ATOM 1714 N N . ARG A 1 219 ? -6.902 14.898 4.188 1 94.62 219 ARG A N 1
ATOM 1715 C CA . ARG A 1 219 ? -7.457 13.641 4.68 1 94.62 219 ARG A CA 1
ATOM 1716 C C . ARG A 1 219 ? -8.547 13.891 5.723 1 94.62 219 ARG A C 1
ATOM 1718 O O . ARG A 1 219 ? -9.43 13.055 5.918 1 94.62 219 ARG A O 1
ATOM 1725 N N . ASN A 1 220 ? -8.469 15.008 6.43 1 95 220 ASN A N 1
ATOM 1726 C CA . ASN A 1 220 ? -9.383 15.281 7.527 1 95 220 ASN A CA 1
ATOM 1727 C C . ASN A 1 220 ? -9.891 16.719 7.488 1 95 220 ASN A C 1
ATOM 1729 O O . ASN A 1 220 ? -9.781 17.453 8.477 1 95 220 ASN A O 1
ATOM 1733 N N . PRO A 1 221 ? -10.586 17.062 6.418 1 96.56 221 PRO A N 1
ATOM 1734 C CA . PRO A 1 221 ? -11.031 18.453 6.328 1 96.56 221 PRO A CA 1
ATOM 1735 C C . PRO A 1 221 ? -12.016 18.828 7.43 1 96.56 221 PRO A C 1
ATOM 1737 O O . PRO A 1 221 ? -12.117 20.016 7.797 1 96.56 221 PRO A O 1
ATOM 1740 N N . ASN A 1 222 ? -12.695 17.891 7.965 1 95.19 222 ASN A N 1
ATOM 1741 C CA . ASN A 1 222 ? -13.648 18.156 9.031 1 95.19 222 ASN A CA 1
ATOM 1742 C C . ASN A 1 222 ? -12.969 18.75 10.258 1 95.19 222 ASN A C 1
ATOM 1744 O O . ASN A 1 222 ? -13.562 19.547 10.984 1 95.19 222 ASN A O 1
ATOM 1748 N N . ASP A 1 223 ? -11.734 18.359 10.477 1 96.31 223 ASP A N 1
ATOM 1749 C CA . ASP A 1 223 ? -10.992 18.922 11.594 1 96.31 223 ASP A CA 1
ATOM 1750 C C . ASP A 1 223 ? -10.891 20.438 11.484 1 96.31 223 ASP A C 1
ATOM 1752 O O . ASP A 1 223 ? -10.961 21.156 12.484 1 96.31 223 ASP A O 1
ATOM 1756 N N . VAL A 1 224 ? -10.734 20.906 10.266 1 96.75 224 VAL A N 1
ATOM 1757 C CA . VAL A 1 224 ? -10.609 22.344 10.016 1 96.75 224 VAL A CA 1
ATOM 1758 C C . VAL A 1 224 ? -11.953 23.016 10.234 1 96.75 224 VAL A C 1
ATOM 1760 O O . VAL A 1 224 ? -12.039 24.031 10.945 1 96.75 224 VAL A O 1
ATOM 1763 N N . TYR A 1 225 ? -13.008 22.406 9.758 1 95.06 225 TYR A N 1
ATOM 1764 C CA . TYR A 1 225 ? -14.336 23.016 9.789 1 95.06 225 TYR A CA 1
ATOM 1765 C C . TYR A 1 225 ? -14.898 23.016 11.211 1 95.06 225 TYR A C 1
ATOM 1767 O O . TYR A 1 225 ? -15.688 23.891 11.57 1 95.06 225 TYR A O 1
ATOM 1775 N N . GLN A 1 226 ? -14.453 22.094 11.984 1 94.94 226 GLN A N 1
ATOM 1776 C CA . GLN A 1 226 ? -14.938 21.984 13.359 1 94.94 226 GLN A CA 1
ATOM 1777 C C . GLN A 1 226 ? -14.016 22.719 14.328 1 94.94 226 GLN A C 1
ATOM 1779 O O . GLN A 1 226 ? -14.211 22.672 15.547 1 94.94 226 GLN A O 1
ATOM 1784 N N . ASN A 1 227 ? -13.047 23.391 13.82 1 97.12 227 ASN A N 1
ATOM 1785 C CA . ASN A 1 227 ? -12.078 24.109 14.633 1 97.12 227 ASN A CA 1
ATOM 1786 C C . ASN A 1 227 ? -11.406 23.188 15.648 1 97.12 227 ASN A C 1
ATOM 1788 O O . ASN A 1 227 ? -11.32 23.531 16.828 1 97.12 227 ASN A O 1
ATOM 1792 N N . CYS A 1 228 ? -11.008 22.062 15.18 1 98.06 228 CYS A N 1
ATOM 1793 C CA . CYS A 1 228 ? -10.203 21.188 16.016 1 98.06 228 CYS A CA 1
ATOM 1794 C C . CYS A 1 228 ? -8.781 21.719 16.156 1 98.06 228 CYS A C 1
ATOM 1796 O O . CYS A 1 228 ? -8.375 22.609 15.414 1 98.06 228 CYS A O 1
ATOM 1798 N N . ALA A 1 229 ? -8.109 21.188 17.125 1 98.62 229 ALA A N 1
ATOM 1799 C CA . ALA A 1 229 ? -6.742 21.625 17.375 1 98.62 229 ALA A CA 1
ATOM 1800 C C . ALA A 1 229 ? -5.742 20.531 17.016 1 98.62 229 ALA A C 1
ATOM 1802 O O . ALA A 1 229 ? -5.945 19.359 17.359 1 98.62 229 ALA A O 1
ATOM 1803 N N . PRO A 1 230 ? -4.648 20.906 16.281 1 98.69 230 PRO A N 1
ATOM 1804 C CA . PRO A 1 230 ? -3.596 19.906 16.062 1 98.69 230 PRO A CA 1
ATOM 1805 C C . PRO A 1 230 ? -2.895 19.5 17.359 1 98.69 230 PRO A C 1
ATOM 1807 O O . PRO A 1 230 ? -2.664 20.344 18.234 1 98.69 230 PRO A O 1
ATOM 1810 N N . VAL A 1 231 ? -2.584 18.219 17.469 1 98.69 231 VAL A N 1
ATOM 1811 C CA . VAL A 1 231 ? -1.938 17.656 18.656 1 98.69 231 VAL A CA 1
ATOM 1812 C C . VAL A 1 231 ? -0.555 17.125 18.281 1 98.69 231 VAL A C 1
ATOM 1814 O O . VAL A 1 231 ? -0.397 16.422 17.281 1 98.69 231 VAL A O 1
ATOM 1817 N N . PHE A 1 232 ? 0.445 17.484 19.125 1 98.44 232 PHE A N 1
ATOM 1818 C CA . PHE A 1 232 ? 1.828 17.078 18.906 1 98.44 232 PHE A CA 1
ATOM 1819 C C . PHE A 1 232 ? 2.342 16.234 20.062 1 98.44 232 PHE A C 1
ATOM 1821 O O . PHE A 1 232 ? 1.853 16.359 21.188 1 98.44 232 PHE A O 1
ATOM 1828 N N . TYR A 1 233 ? 3.334 15.414 19.781 1 97.38 233 TYR A N 1
ATOM 1829 C CA . TYR A 1 233 ? 4.07 14.758 20.859 1 97.38 233 TYR A CA 1
ATOM 1830 C C . TYR A 1 233 ? 4.871 15.773 21.656 1 97.38 233 TYR A C 1
ATOM 1832 O O . TYR A 1 233 ? 5.105 16.891 21.203 1 97.38 233 TYR A O 1
ATOM 1840 N N . ASN A 1 234 ? 5.316 15.312 22.766 1 96.19 234 ASN A N 1
ATOM 1841 C CA . ASN A 1 234 ? 6.047 16.203 23.672 1 96.19 234 ASN A CA 1
ATOM 1842 C C . ASN A 1 234 ? 7.383 16.625 23.078 1 96.19 234 ASN A C 1
ATOM 1844 O O . ASN A 1 234 ? 7.871 17.734 23.359 1 96.19 234 ASN A O 1
ATOM 1848 N N . ASP A 1 235 ? 7.961 15.805 22.281 1 95.88 235 ASP A N 1
ATOM 1849 C CA . ASP A 1 235 ? 9.297 16.094 21.75 1 95.88 235 ASP A CA 1
ATOM 1850 C C . ASP A 1 235 ? 9.219 16.672 20.344 1 95.88 235 ASP A C 1
ATOM 1852 O O . ASP A 1 235 ? 10.242 16.906 19.703 1 95.88 235 ASP A O 1
ATOM 1856 N N . GLN A 1 236 ? 8.016 16.922 19.828 1 96.56 236 GLN A N 1
ATOM 1857 C CA . GLN A 1 236 ? 7.848 17.531 18.516 1 96.56 236 GLN A CA 1
ATOM 1858 C C . GLN A 1 236 ? 7.891 19.047 18.594 1 96.56 236 GLN A C 1
ATOM 1860 O O . GLN A 1 236 ? 7.57 19.625 19.625 1 96.56 236 GLN A O 1
ATOM 1865 N N . LEU A 1 237 ? 8.336 19.625 17.469 1 95.94 237 LEU A N 1
ATOM 1866 C CA . LEU A 1 237 ? 8.266 21.078 17.281 1 95.94 237 LEU A CA 1
ATOM 1867 C C . LEU A 1 237 ? 7.074 21.453 16.406 1 95.94 237 LEU A C 1
ATOM 1869 O O . LEU A 1 237 ? 7.105 21.266 15.195 1 95.94 237 LEU A O 1
ATOM 1873 N N . PRO A 1 238 ? 6.043 22.031 16.984 1 97.31 238 PRO A N 1
ATOM 1874 C CA . PRO A 1 238 ? 4.836 22.391 16.25 1 97.31 238 PRO A CA 1
ATOM 1875 C C . PRO A 1 238 ? 5.121 23.328 15.07 1 97.31 238 PRO A C 1
ATOM 1877 O O . PRO A 1 238 ? 4.281 23.484 14.18 1 97.31 238 PRO A O 1
ATOM 1880 N N . GLN A 1 239 ? 6.27 23.953 15.023 1 96 239 GLN A N 1
ATOM 1881 C CA . GLN A 1 239 ? 6.656 24.906 13.992 1 96 239 GLN A CA 1
ATOM 1882 C C . GLN A 1 239 ? 7.012 24.203 12.688 1 96 239 GLN A C 1
ATOM 1884 O O . GLN A 1 239 ? 6.766 24.734 11.602 1 96 239 GLN A O 1
ATOM 1889 N N . ILE A 1 240 ? 7.547 22.969 12.812 1 94.81 240 ILE A N 1
ATOM 1890 C CA . ILE A 1 240 ? 8.086 22.375 11.594 1 94.81 240 ILE A CA 1
ATOM 1891 C C . ILE A 1 240 ? 7.609 20.922 11.461 1 94.81 240 ILE A C 1
ATOM 1893 O O . ILE A 1 240 ? 7.66 20.344 10.375 1 94.81 240 ILE A O 1
ATOM 1897 N N . ASP A 1 241 ? 7.109 20.344 12.57 1 95.81 241 ASP A N 1
ATOM 1898 C CA . ASP A 1 241 ? 6.715 18.938 12.531 1 95.81 241 ASP A CA 1
ATOM 1899 C C . ASP A 1 241 ? 5.246 18.797 12.141 1 95.81 241 ASP A C 1
ATOM 1901 O O . ASP A 1 241 ? 4.449 19.719 12.344 1 95.81 241 ASP A O 1
ATOM 1905 N N . CYS A 1 242 ? 5 17.641 11.555 1 96.62 242 CYS A N 1
ATOM 1906 C CA . CYS A 1 242 ? 3.605 17.281 11.328 1 96.62 242 CYS A CA 1
ATOM 1907 C C . CYS A 1 242 ? 2.898 16.984 12.641 1 96.62 242 CYS A C 1
ATOM 1909 O O . CYS A 1 242 ? 3.49 16.406 13.555 1 96.62 242 CYS A O 1
ATOM 1911 N N . HIS A 1 243 ? 1.668 17.453 12.703 1 98.06 243 HIS A N 1
ATOM 1912 C CA . HIS A 1 243 ? 0.903 17.078 13.891 1 98.06 243 HIS A CA 1
ATOM 1913 C C . HIS A 1 243 ? 0.552 15.602 13.883 1 98.06 243 HIS A C 1
ATOM 1915 O O . HIS A 1 243 ? 0.385 15 12.82 1 98.06 243 HIS A O 1
ATOM 1921 N N . LEU A 1 244 ? 0.401 15.078 15 1 96.94 244 LEU A N 1
ATOM 1922 C CA . LEU A 1 244 ? 0.134 13.656 15.203 1 96.94 244 LEU A CA 1
ATOM 1923 C C . LEU A 1 244 ? -1.351 13.352 15.031 1 96.94 244 LEU A C 1
ATOM 1925 O O . LEU A 1 244 ? -1.715 12.312 14.484 1 96.94 244 LEU A O 1
ATOM 1929 N N . SER A 1 245 ? -2.113 14.148 15.609 1 97 245 SER A N 1
ATOM 1930 C CA . SER A 1 245 ? -3.56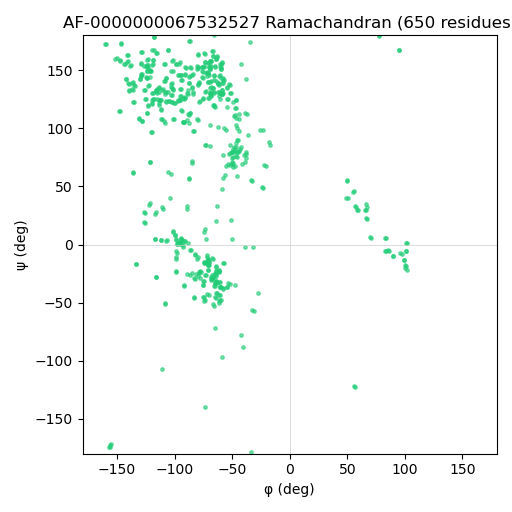2 13.984 15.648 1 97 245 SER A CA 1
ATOM 1931 C C . SER A 1 245 ? -4.266 15.312 15.875 1 97 245 SER A C 1
ATOM 1933 O O . SER A 1 245 ? -3.66 16.375 15.727 1 97 245 SER A O 1
ATOM 1935 N N . SER A 1 246 ? -5.574 15.227 16.047 1 97.56 246 SER A N 1
ATOM 1936 C CA . SER A 1 246 ? -6.363 16.422 16.344 1 97.56 246 SER A CA 1
ATOM 1937 C C . SER A 1 246 ? -7.246 16.203 17.562 1 97.56 246 SER A C 1
ATOM 1939 O O . SER A 1 246 ? -7.66 15.078 17.844 1 97.56 246 SER A O 1
ATOM 1941 N N . ARG A 1 247 ? -7.383 17.219 18.266 1 98.19 247 ARG A N 1
ATOM 1942 C CA . ARG A 1 247 ? -8.352 17.266 19.359 1 98.19 247 ARG A CA 1
ATOM 1943 C C . ARG A 1 247 ? -9.539 18.141 19 1 98.19 247 ARG A C 1
ATOM 1945 O O . ARG A 1 247 ? -9.375 19.328 18.688 1 98.19 247 ARG A O 1
ATOM 1952 N N . CYS A 1 248 ? -10.75 17.562 19.047 1 97.69 248 CYS A N 1
ATOM 1953 C CA . CYS A 1 248 ? -11.977 18.297 18.766 1 97.69 248 CYS A CA 1
ATOM 1954 C C . CYS A 1 248 ? -12.789 18.531 20.031 1 97.69 248 CYS A C 1
ATOM 1956 O O . CYS A 1 248 ? -12.688 17.766 20.984 1 97.69 248 CYS A O 1
ATOM 1958 N N . GLN A 1 249 ? -13.578 19.547 19.969 1 97.94 249 GLN A N 1
ATOM 1959 C CA . GLN A 1 249 ? -14.367 19.922 21.141 1 97.94 249 GLN A CA 1
ATOM 1960 C C . GLN A 1 249 ? -15.406 18.844 21.484 1 97.94 249 GLN A C 1
ATOM 1962 O O . GLN A 1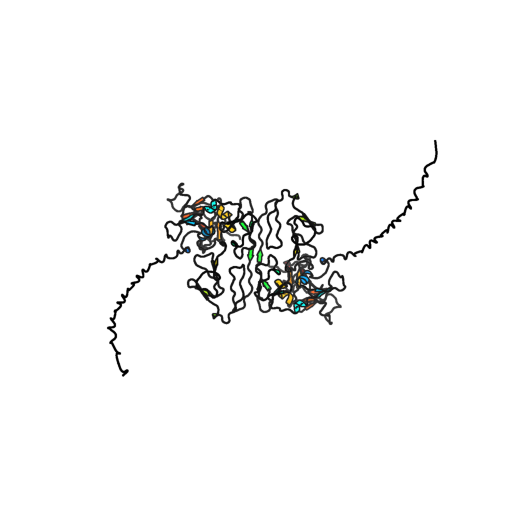 249 ? -16.047 18.297 20.578 1 97.94 249 GLN A O 1
ATOM 1967 N N . ASN A 1 250 ? -15.461 18.453 22.688 1 96.94 250 ASN A N 1
ATOM 1968 C CA . ASN A 1 250 ? -16.578 17.656 23.203 1 96.94 250 ASN A CA 1
ATOM 1969 C C . ASN A 1 250 ? -17.328 18.391 24.312 1 96.94 250 ASN A C 1
ATOM 1971 O O . ASN A 1 250 ? -16.969 19.516 24.672 1 96.94 250 ASN A O 1
ATOM 1975 N N . SER A 1 251 ? -18.391 17.812 24.875 1 96.75 251 SER A N 1
ATOM 1976 C CA . SER A 1 251 ? -19.312 18.5 25.766 1 96.75 251 SER A CA 1
ATOM 1977 C C . SER A 1 251 ? -18.672 18.797 27.125 1 96.75 251 SER A C 1
ATOM 1979 O O . SER A 1 251 ? -19.156 19.641 27.875 1 96.75 251 SER A O 1
ATOM 1981 N N . ASN A 1 252 ? -17.578 18.125 27.453 1 97.25 252 ASN A N 1
ATOM 1982 C CA . ASN A 1 252 ? -16.953 18.266 28.766 1 97.25 252 ASN A CA 1
ATOM 1983 C C . ASN A 1 252 ? -15.789 19.266 28.734 1 97.25 252 ASN A C 1
ATOM 1985 O O . ASN A 1 252 ? -15.188 19.562 29.766 1 97.25 252 ASN A O 1
ATOM 1989 N N . ASP A 1 253 ? -15.555 19.828 27.625 1 97.94 253 ASP A N 1
ATOM 1990 C CA . ASP A 1 253 ? -14.43 20.75 27.484 1 97.94 253 ASP A CA 1
ATOM 1991 C C . ASP A 1 253 ? -14.773 22.125 28.062 1 97.94 253 ASP A C 1
ATOM 1993 O O . ASP A 1 253 ? -15.898 22.609 27.922 1 97.94 253 ASP A O 1
ATOM 1997 N N . THR A 1 254 ? -13.742 22.672 28.766 1 97.12 254 THR A N 1
ATOM 1998 C CA . THR A 1 254 ? -13.867 24.031 29.266 1 97.12 254 THR A CA 1
ATOM 1999 C C . THR A 1 254 ? -12.57 24.812 29.062 1 97.12 254 THR A C 1
ATOM 2001 O O . THR A 1 254 ? -11.492 24.219 28.984 1 97.12 254 THR A O 1
ATOM 2004 N N . VAL A 1 255 ? -12.711 26.125 28.969 1 96.25 255 VAL A N 1
ATOM 2005 C CA . VAL A 1 255 ? -11.562 27.016 28.859 1 96.25 255 VAL A CA 1
ATOM 2006 C C . VAL A 1 255 ? -11.117 27.469 30.25 1 96.25 255 VAL A C 1
ATOM 2008 O O . VAL A 1 255 ? -11.93 27.906 31.047 1 96.25 255 VAL A O 1
ATOM 2011 N N . ILE A 1 256 ? -9.859 27.25 30.516 1 95.31 256 ILE A N 1
ATOM 2012 C CA . ILE A 1 256 ? -9.242 27.766 31.734 1 95.31 256 ILE A CA 1
ATOM 2013 C C . ILE A 1 256 ? -8.586 29.109 31.453 1 95.31 256 ILE A C 1
ATOM 2015 O O . ILE A 1 256 ? -7.629 29.203 30.688 1 95.31 256 ILE A O 1
ATOM 2019 N N . HIS A 1 257 ? -9.086 30.141 32.062 1 90.56 257 HIS A N 1
ATOM 2020 C CA . HIS A 1 257 ? -8.586 31.484 31.844 1 90.56 257 HIS A CA 1
ATOM 2021 C C . HIS A 1 257 ? -7.414 31.797 32.781 1 90.56 257 HIS A C 1
ATOM 2023 O O . HIS A 1 257 ? -7.543 31.734 34 1 90.56 257 HIS A O 1
ATOM 2029 N N . ASN A 1 258 ? -6.184 31.828 32.438 1 79 258 ASN A N 1
ATOM 2030 C CA . ASN A 1 258 ? -5 32.062 33.25 1 79 258 ASN A CA 1
ATOM 2031 C C . ASN A 1 258 ? -4.75 33.531 33.5 1 79 258 ASN A C 1
ATOM 2033 O O . ASN A 1 258 ? -3.938 33.906 34.344 1 79 258 ASN A O 1
ATOM 2037 N N . HIS A 1 259 ? -5.078 34.5 32.844 1 68.38 259 HIS A N 1
ATOM 2038 C CA . HIS A 1 259 ? -4.832 35.906 33.125 1 68.38 259 HIS A CA 1
ATOM 2039 C C . HIS A 1 259 ? -6.121 36.625 33.531 1 68.38 259 HIS A C 1
ATOM 2041 O O . HIS A 1 259 ? -7.188 36.344 32.969 1 68.38 259 HIS A O 1
ATOM 2047 N N . ASP A 1 260 ? -6.238 36.906 34.938 1 56.06 260 ASP A N 1
ATOM 2048 C CA . ASP A 1 260 ? -7.324 37.562 35.656 1 56.06 260 ASP A CA 1
ATOM 2049 C C . ASP A 1 260 ? -8.031 38.594 34.781 1 56.06 260 ASP A C 1
ATOM 2051 O O . ASP A 1 260 ? -9.25 38.75 34.875 1 56.06 260 ASP A O 1
ATOM 2055 N N . ASP A 1 261 ? -7.176 39.562 34.281 1 52.34 261 ASP A N 1
ATOM 2056 C CA . ASP A 1 261 ? -7.773 40.781 33.75 1 52.34 261 ASP A CA 1
ATOM 2057 C C . ASP A 1 261 ? -8.578 40.469 32.469 1 52.34 261 ASP A C 1
ATOM 2059 O O . ASP A 1 261 ? -9.242 41.375 31.938 1 52.34 261 ASP A O 1
ATOM 2063 N N . LEU A 1 262 ? -8.203 39.469 31.766 1 51.66 262 LEU A N 1
ATOM 2064 C CA . LEU A 1 262 ? -8.859 39.281 30.484 1 51.66 262 LEU A CA 1
ATOM 2065 C C . LEU A 1 262 ? -10.109 38.406 30.609 1 51.66 262 LEU A C 1
ATOM 2067 O O . LEU A 1 262 ? -10.062 37.219 30.328 1 51.66 262 LEU A O 1
ATOM 2071 N N . LYS A 1 263 ? -10.797 38.5 31.734 1 49.97 263 LYS A N 1
ATOM 2072 C CA . LYS A 1 263 ? -12.086 37.844 31.984 1 49.97 263 LYS A CA 1
ATOM 2073 C C . LYS A 1 263 ? -12.914 37.781 30.703 1 49.97 263 LYS A C 1
ATOM 2075 O O . LYS A 1 263 ? -12.609 38.469 29.719 1 49.97 263 LYS A O 1
ATOM 2080 N N . SER A 1 264 ? -14.148 37.031 30.844 1 45.38 264 SER A N 1
ATOM 2081 C CA . SER A 1 264 ? -15.156 36.625 29.875 1 45.38 264 SER A CA 1
ATOM 2082 C C . SER A 1 264 ? -15.57 37.781 28.984 1 45.38 264 SER A C 1
ATOM 2084 O O . SER A 1 264 ? -16.438 37.625 28.109 1 45.38 264 SER A O 1
ATOM 2086 N N . GLY A 1 265 ? -15.586 39 29.641 1 42.03 265 GLY A N 1
ATOM 2087 C CA . GLY A 1 265 ? -16.531 39.969 29.141 1 42.03 265 GLY A CA 1
ATOM 2088 C C . GLY A 1 265 ? -16.312 40.312 27.672 1 42.03 265 GLY A C 1
ATOM 2089 O O . GLY A 1 265 ? -17.234 40.25 26.875 1 42.03 265 GLY A O 1
ATOM 2090 N N . GLU A 1 266 ? -15.523 41.531 27.531 1 45.41 266 GLU A N 1
ATOM 2091 C CA . GLU A 1 266 ? -15.758 42.531 26.484 1 45.41 266 GLU A CA 1
ATOM 2092 C C . GLU A 1 266 ? -15.461 41.938 25.109 1 45.41 266 GLU A C 1
ATOM 2094 O O . GLU A 1 266 ? -14.812 40.906 24.984 1 45.41 266 GLU A O 1
ATOM 2099 N N . ASP A 1 267 ? -15.68 42.875 24.078 1 47.69 267 ASP A N 1
ATOM 2100 C CA . ASP A 1 267 ? -15.688 43.031 22.625 1 47.69 267 ASP A CA 1
ATOM 2101 C C . ASP A 1 267 ? -14.383 42.5 22.016 1 47.69 267 ASP A C 1
ATOM 2103 O O . ASP A 1 267 ? -13.5 43.281 21.672 1 47.69 267 ASP A O 1
ATOM 2107 N N . LEU A 1 268 ? -13.625 41.625 22.672 1 51.41 268 LEU A N 1
ATOM 2108 C CA . LEU A 1 268 ? -12.367 41.375 21.984 1 51.41 268 LEU A CA 1
ATOM 2109 C C . LEU A 1 268 ? -12.609 41.062 20.5 1 51.41 268 LEU A C 1
ATOM 2111 O O . LEU A 1 268 ? -13.586 40.406 20.156 1 51.41 268 LEU A O 1
ATOM 2115 N N . ASP A 1 269 ? -11.953 41.906 19.781 1 60.91 269 ASP A N 1
ATOM 2116 C CA . ASP A 1 269 ? -11.859 41.781 18.328 1 60.91 269 ASP A CA 1
ATOM 2117 C C . ASP A 1 269 ? -11.578 40.344 17.922 1 60.91 269 ASP A C 1
ATOM 2119 O O . ASP A 1 269 ? -10.703 39.688 18.484 1 60.91 269 ASP A O 1
ATOM 2123 N N . ASP A 1 270 ? -12.562 39.656 17.344 1 65.75 270 ASP A N 1
ATOM 2124 C CA . ASP A 1 270 ? -12.586 38.312 16.766 1 65.75 270 ASP A CA 1
ATOM 2125 C C . ASP A 1 270 ? -11.234 37.938 16.156 1 65.75 270 ASP A C 1
ATOM 2127 O O . ASP A 1 270 ? -10.969 36.781 15.867 1 65.75 270 ASP A O 1
ATOM 2131 N N . GLU A 1 271 ? -10.266 38.969 16.234 1 73.94 271 GLU A N 1
ATOM 2132 C CA . GLU A 1 271 ? -9.055 38.688 15.469 1 73.94 271 GLU A CA 1
ATOM 2133 C C . GLU A 1 271 ? -7.945 38.156 16.375 1 73.94 271 GLU A C 1
ATOM 2135 O O . GLU A 1 271 ? -6.992 37.531 15.906 1 73.94 271 GLU A O 1
ATOM 2140 N N . ASN A 1 272 ? -8.031 38.188 17.766 1 85.81 272 ASN A N 1
ATOM 2141 C CA . ASN A 1 272 ? -6.922 37.781 18.625 1 85.81 272 ASN A CA 1
ATOM 2142 C C . ASN A 1 272 ? -7.328 36.656 19.578 1 85.81 272 ASN A C 1
ATOM 2144 O O . ASN A 1 272 ? -6.945 36.656 20.75 1 85.81 272 ASN A O 1
ATOM 2148 N N . VAL A 1 273 ? -8.18 35.844 19.094 1 93.69 273 VAL A N 1
ATOM 2149 C CA . VAL A 1 273 ? -8.578 34.688 19.906 1 93.69 273 VAL A CA 1
ATOM 2150 C C . VAL A 1 273 ? -8.352 33.406 19.125 1 93.69 273 VAL A C 1
ATOM 2152 O O . VAL A 1 273 ? -8.305 33.406 17.891 1 93.69 273 VAL A O 1
ATOM 2155 N N . CYS A 1 274 ? -8.148 32.375 19.875 1 96.62 274 CYS A N 1
ATOM 2156 C CA . CYS A 1 274 ? -8.188 31.031 19.297 1 96.62 274 CYS A CA 1
ATOM 2157 C C . CYS A 1 274 ? -9.586 30.438 19.375 1 96.62 274 CYS A C 1
ATOM 2159 O O . CYS A 1 274 ? -10.359 30.766 20.281 1 96.62 274 CYS A O 1
ATOM 2161 N N . LEU A 1 275 ? -9.812 29.703 18.375 1 97 275 LEU A N 1
ATOM 2162 C CA . LEU A 1 275 ? -11.094 29 18.344 1 97 275 LEU A CA 1
ATOM 2163 C C . LEU A 1 275 ? -10.898 27.516 18.578 1 97 275 LEU A C 1
ATOM 2165 O O . LEU A 1 275 ? -10.039 26.891 17.938 1 97 275 LEU A O 1
ATOM 2169 N N . PHE A 1 276 ? -11.695 26.953 19.5 1 97.75 276 PHE A N 1
ATOM 2170 C CA . PHE A 1 276 ? -11.82 25.516 19.734 1 97.75 276 PHE A CA 1
ATOM 2171 C C . PHE A 1 276 ? -13.289 25.094 19.719 1 97.75 276 PHE A C 1
ATOM 2173 O O . PHE A 1 276 ? -13.984 25.25 20.719 1 97.75 276 PHE A O 1
ATOM 2180 N N . GLY A 1 277 ? -13.57 24.406 18.516 1 97.06 277 GLY A N 1
ATOM 2181 C CA . GLY A 1 277 ? -15.008 24.281 18.328 1 97.06 277 GLY A CA 1
ATOM 2182 C C . GLY A 1 277 ? -15.742 25.609 18.344 1 97.06 277 GLY A C 1
ATOM 2183 O O . GLY A 1 277 ? -15.422 26.5 17.562 1 97.06 277 GLY A O 1
ATOM 2184 N N . ASN A 1 278 ? -16.688 25.734 19.25 1 95.62 278 ASN A N 1
ATOM 2185 C CA . ASN A 1 278 ? -17.406 26.984 19.375 1 95.62 278 ASN A CA 1
ATOM 2186 C C . ASN A 1 278 ? -16.875 27.828 20.531 1 95.62 278 ASN A C 1
ATOM 2188 O O . ASN A 1 278 ? -17.453 28.875 20.859 1 95.62 278 ASN A O 1
ATOM 2192 N N . MET A 1 279 ? -15.805 27.406 21.094 1 95.88 279 MET A N 1
ATOM 2193 C CA . MET A 1 279 ? -15.242 28.125 22.234 1 95.88 279 MET A CA 1
ATOM 2194 C C . MET A 1 279 ? -14.172 29.109 21.781 1 95.88 279 MET A C 1
ATOM 2196 O O . MET A 1 279 ? -13.391 28.812 20.875 1 95.88 279 MET A O 1
ATOM 2200 N N . LYS A 1 280 ? -14.133 30.219 22.5 1 94.25 280 LYS A N 1
ATOM 2201 C CA . LYS A 1 280 ? -13.109 31.234 22.281 1 94.25 280 LYS A CA 1
ATOM 2202 C C . LYS A 1 280 ? -12.07 31.219 23.391 1 94.25 280 LYS A C 1
ATOM 2204 O O . LYS A 1 280 ? -12.43 31.141 24.578 1 94.25 280 LYS A O 1
ATOM 2209 N N . MET A 1 281 ? -10.859 31.219 23 1 94.81 281 MET A N 1
ATOM 2210 C CA . MET A 1 281 ? -9.742 31.219 23.938 1 94.81 281 MET A CA 1
ATOM 2211 C C . MET A 1 281 ? -8.906 32.5 23.766 1 94.81 281 MET A C 1
ATOM 2213 O O . MET A 1 281 ? -8.422 32.781 22.672 1 94.81 281 MET A O 1
ATOM 2217 N N . HIS A 1 282 ? -8.742 33.188 24.828 1 91.81 282 HIS A N 1
ATOM 2218 C CA . HIS A 1 282 ? -7.781 34.281 24.766 1 91.81 282 HIS A CA 1
ATOM 2219 C C . HIS A 1 282 ? -6.348 33.781 24.766 1 91.81 282 HIS A C 1
ATOM 2221 O O . HIS A 1 282 ? -6.102 32.625 25.141 1 91.81 282 HIS A O 1
ATOM 2227 N N . ILE A 1 283 ? -5.504 34.594 24.266 1 92.94 283 ILE A N 1
ATOM 2228 C CA . ILE A 1 283 ? -4.094 34.219 24.281 1 92.94 283 ILE A CA 1
ATOM 2229 C C . ILE A 1 283 ? -3.67 33.875 25.703 1 92.94 283 ILE A C 1
ATOM 2231 O O . ILE A 1 283 ? -3.943 34.625 26.641 1 92.94 283 ILE A O 1
ATOM 2235 N N . GLY A 1 284 ? -3.109 32.688 25.891 1 93.06 284 GLY A N 1
ATOM 2236 C CA . GLY A 1 284 ? -2.67 32.25 27.203 1 93.06 284 GLY A CA 1
ATOM 2237 C C . GLY A 1 284 ? -3.646 31.281 27.859 1 93.06 284 GLY A C 1
ATOM 2238 O O . GLY A 1 284 ? -3.287 30.562 28.797 1 93.06 284 GLY A O 1
ATOM 2239 N N . ASP A 1 285 ? -4.898 31.328 27.391 1 94.69 285 ASP A N 1
ATOM 2240 C CA . ASP A 1 285 ? -5.891 30.406 27.953 1 94.69 285 ASP A CA 1
ATOM 2241 C C . ASP A 1 285 ? -5.535 28.953 27.625 1 94.69 285 ASP A C 1
ATOM 2243 O O . ASP A 1 285 ? -4.848 28.688 26.641 1 94.69 285 ASP A O 1
ATOM 2247 N N . GLU A 1 286 ? -5.996 28.078 28.5 1 97.31 286 GLU A N 1
ATOM 2248 C CA . GLU A 1 286 ? -5.781 26.641 28.328 1 97.31 286 GLU A CA 1
ATOM 2249 C C . GLU A 1 286 ? -7.105 25.875 28.312 1 97.31 286 GLU A C 1
ATOM 2251 O O . GLU A 1 286 ? -8.141 26.422 28.703 1 97.31 286 GLU A O 1
ATOM 2256 N N . LEU A 1 287 ? -7.043 24.688 27.766 1 97.88 287 LEU A N 1
ATOM 2257 C CA . LEU A 1 287 ? -8.18 23.781 27.859 1 97.88 287 LEU A CA 1
ATOM 2258 C C . LEU A 1 287 ? -8 22.797 29 1 97.88 287 LEU A C 1
ATOM 2260 O O . LEU A 1 287 ? -6.875 22.375 29.297 1 97.88 287 LEU A O 1
ATOM 2264 N N . ASN A 1 288 ? -9.211 22.453 29.625 1 96.94 288 ASN A N 1
ATOM 2265 C CA . ASN A 1 288 ? -9.125 21.359 30.594 1 96.94 288 ASN A CA 1
ATOM 2266 C C . ASN A 1 288 ? -8.711 20.047 29.922 1 96.94 288 ASN A C 1
ATOM 2268 O O . ASN A 1 288 ? -8.758 19.922 28.703 1 96.94 288 ASN A O 1
ATOM 2272 N N . ARG A 1 289 ? -8.242 19.109 30.812 1 94.88 289 ARG A N 1
ATOM 2273 C CA . ARG A 1 289 ? -7.719 17.844 30.297 1 94.88 289 ARG A CA 1
ATOM 2274 C C . ARG A 1 289 ? -8.578 16.672 30.766 1 94.88 289 ARG A C 1
ATOM 2276 O O . ARG A 1 289 ? -9.453 16.844 31.609 1 94.88 289 ARG A O 1
ATOM 2283 N N . ASP A 1 290 ? -8.375 15.539 30.109 1 92 290 ASP A N 1
ATOM 2284 C CA . ASP A 1 290 ? -8.977 14.273 30.516 1 92 290 ASP A CA 1
ATOM 2285 C C . ASP A 1 290 ? -10.5 14.312 30.359 1 92 290 ASP A C 1
ATOM 2287 O O . ASP A 1 290 ? -11.227 13.812 31.219 1 92 290 ASP A O 1
ATOM 2291 N N . THR A 1 291 ? -10.898 15.008 29.344 1 94.5 291 THR A N 1
ATOM 2292 C CA . THR A 1 291 ? -12.336 15.078 29.109 1 94.5 291 THR A CA 1
ATOM 2293 C C . THR A 1 291 ? -12.781 13.938 28.203 1 94.5 291 THR A C 1
ATOM 2295 O O . THR A 1 291 ? -13.961 13.562 28.188 1 94.5 291 THR A O 1
ATOM 2298 N N . ASP A 1 292 ? -11.867 13.422 27.375 1 92.19 292 ASP A N 1
ATOM 2299 C CA . ASP A 1 292 ? -11.992 12.195 26.594 1 92.19 292 ASP A CA 1
ATOM 2300 C C . ASP A 1 292 ? -10.625 11.609 26.25 1 92.19 292 ASP A C 1
ATOM 2302 O O . ASP A 1 292 ? -9.602 12.07 26.766 1 92.19 292 ASP A O 1
ATOM 2306 N N . TYR A 1 293 ? -10.562 10.562 25.406 1 90.12 293 TYR A N 1
ATOM 2307 C CA . TYR A 1 293 ? -9.32 9.844 25.156 1 90.12 293 TYR A CA 1
ATOM 2308 C C . TYR A 1 293 ? -8.305 10.727 24.453 1 90.12 293 TYR A C 1
ATOM 2310 O O . TYR A 1 293 ? -7.098 10.516 24.578 1 90.12 293 TYR A O 1
ATOM 2318 N N . THR A 1 294 ? -8.727 11.82 23.656 1 92.38 294 THR A N 1
ATOM 2319 C CA . THR A 1 294 ? -7.828 12.656 22.875 1 92.38 294 THR A CA 1
ATOM 2320 C C . THR A 1 294 ? -7.188 13.742 23.734 1 92.38 294 THR A C 1
ATOM 2322 O O . THR A 1 294 ? -6.254 14.414 23.312 1 92.38 294 THR A O 1
ATOM 2325 N N . SER A 1 295 ? -7.645 13.898 25.016 1 93.88 295 SER A N 1
ATOM 2326 C CA . SER A 1 295 ? -7.18 15.008 25.844 1 93.88 295 SER A CA 1
ATOM 2327 C C . SER A 1 295 ? -6.43 14.508 27.078 1 93.88 295 SER A C 1
ATOM 2329 O O . SER A 1 295 ? -6.016 15.297 27.922 1 93.88 295 SER A O 1
ATOM 2331 N N . ILE A 1 296 ? -6.25 13.188 27.109 1 93.94 296 ILE A N 1
ATOM 2332 C CA . ILE A 1 296 ? -5.488 12.625 28.219 1 93.94 296 ILE A CA 1
ATOM 2333 C C . ILE A 1 296 ? -4.016 13 28.078 1 93.94 296 ILE A C 1
ATOM 2335 O O . ILE A 1 296 ? -3.408 12.797 27.016 1 93.94 296 ILE A O 1
ATOM 2339 N N . CYS A 1 297 ? -3.471 13.57 29.078 1 95.81 297 CYS A N 1
ATOM 2340 C CA . CYS A 1 297 ? -2.068 13.969 29.141 1 95.81 297 CYS A CA 1
ATOM 2341 C C . CYS A 1 297 ? -1.722 14.945 28.031 1 95.81 297 CYS A C 1
ATOM 2343 O O . CYS A 1 297 ? -0.599 14.945 27.531 1 95.81 297 CYS A O 1
ATOM 2345 N N . VAL A 1 298 ? -2.678 15.742 27.578 1 97.62 298 VAL A N 1
ATOM 2346 C CA . VAL A 1 298 ? -2.465 16.703 26.5 1 97.62 298 VAL A CA 1
ATOM 2347 C C . VAL A 1 298 ? -2.74 18.109 27 1 97.62 298 VAL A C 1
ATOM 2349 O O . VAL A 1 298 ? -3.816 18.391 27.531 1 97.62 298 VAL A O 1
ATOM 2352 N N . LYS A 1 299 ? -1.771 18.938 26.922 1 97.69 299 LYS A N 1
ATOM 2353 C CA . LYS A 1 299 ? -1.942 20.344 27.234 1 97.69 299 LYS A CA 1
ATOM 2354 C C . LYS A 1 299 ? -2.236 21.172 25.984 1 97.69 299 LYS A C 1
ATOM 2356 O O . LYS A 1 299 ? -1.515 21.078 25 1 97.69 299 LYS A O 1
ATOM 2361 N N . CYS A 1 300 ? -3.324 21.953 26.062 1 98.5 300 CYS A N 1
ATOM 2362 C CA . CYS A 1 300 ? -3.707 22.844 24.969 1 98.5 300 CYS A CA 1
ATOM 2363 C C . CYS A 1 300 ? -3.715 24.297 25.406 1 98.5 300 CYS A C 1
ATOM 2365 O O . CYS A 1 300 ? -4.301 24.641 26.438 1 98.5 300 CYS A O 1
ATOM 2367 N N . ILE A 1 301 ? -3.059 25.109 24.609 1 97.62 301 ILE A N 1
ATOM 2368 C CA . ILE A 1 301 ? -2.912 26.516 24.984 1 97.62 301 ILE A CA 1
ATOM 2369 C C . ILE A 1 301 ? -3.076 27.391 23.75 1 97.62 301 ILE A C 1
ATOM 2371 O O . ILE A 1 301 ? -2.645 27.031 22.656 1 97.62 301 ILE A O 1
ATOM 2375 N N . CYS A 1 302 ? -3.773 28.5 23.859 1 97.06 302 CYS A N 1
ATOM 2376 C CA . CYS A 1 302 ? -3.807 29.5 22.797 1 97.06 302 CYS A CA 1
ATOM 2377 C C . CYS A 1 302 ? -2.557 30.375 22.844 1 97.06 302 CYS A C 1
ATOM 2379 O O . CYS A 1 302 ? -2.395 31.203 23.734 1 97.06 302 CYS A O 1
ATOM 2381 N N . GLU A 1 303 ? -1.68 30.156 21.859 1 96.19 303 GLU A N 1
ATOM 2382 C CA . GLU A 1 303 ? -0.446 30.922 21.781 1 96.19 303 GLU A CA 1
ATOM 2383 C C . GLU A 1 303 ? -0.489 31.922 20.625 1 96.19 303 GLU A C 1
ATOM 2385 O O . GLU A 1 303 ? -0.187 33.094 20.797 1 96.19 303 GLU A O 1
ATOM 2390 N N . VAL A 1 304 ? -0.802 31.469 19.516 1 97.12 304 VAL A N 1
ATOM 2391 C CA . VAL A 1 304 ? -0.899 32.25 18.297 1 97.12 304 VAL A CA 1
ATOM 2392 C C . VAL A 1 304 ? -2.225 31.953 17.594 1 97.12 304 VAL A C 1
ATOM 2394 O O . VAL A 1 304 ? -2.408 30.875 17.031 1 97.12 304 VAL A O 1
ATOM 2397 N N . PRO A 1 305 ? -3.146 32.906 17.625 1 96.69 305 PRO A N 1
ATOM 2398 C CA . PRO A 1 305 ? -4.445 32.688 16.984 1 96.69 305 PRO A CA 1
ATOM 2399 C C . PRO A 1 305 ? -4.328 32.406 15.484 1 96.69 305 PRO A C 1
ATOM 2401 O O . PRO A 1 305 ? -3.328 32.781 14.859 1 96.69 305 PRO A O 1
ATOM 2404 N N . PRO A 1 306 ? -5.312 31.656 14.938 1 97.44 306 PRO A N 1
ATOM 2405 C CA . PRO A 1 306 ? -6.629 31.391 15.531 1 97.44 306 PRO A CA 1
ATOM 2406 C C . PRO A 1 306 ? -6.758 29.969 16.062 1 97.44 306 PRO A C 1
ATOM 2408 O O . PRO A 1 306 ? -7.852 29.562 16.469 1 97.44 306 PRO A O 1
ATOM 2411 N N . VAL A 1 307 ? -5.727 29.094 16.047 1 97.94 307 VAL A N 1
ATOM 2412 C CA . VAL A 1 307 ? -5.832 27.688 16.438 1 97.94 307 VAL A CA 1
ATOM 2413 C C . VAL A 1 307 ? -4.988 27.438 17.688 1 97.94 307 VAL A C 1
ATOM 2415 O O . VAL A 1 307 ? -3.83 27.859 17.75 1 97.94 307 VAL A O 1
ATOM 2418 N N . PRO A 1 308 ? -5.605 26.797 18.672 1 98.38 308 PRO A N 1
ATOM 2419 C CA . PRO A 1 308 ? -4.75 26.438 19.812 1 98.38 308 PRO A CA 1
ATOM 2420 C C . PRO A 1 308 ? -3.725 25.359 19.453 1 98.38 308 PRO A C 1
ATOM 2422 O O . PRO A 1 308 ? -3.893 24.641 18.469 1 98.38 308 PRO A O 1
ATOM 2425 N N . THR A 1 309 ? -2.678 25.328 20.25 1 98.38 309 THR A N 1
ATOM 2426 C CA . THR A 1 309 ? -1.644 24.312 20.109 1 98.38 309 THR A CA 1
ATOM 2427 C C . THR A 1 309 ? -1.767 23.266 21.219 1 98.38 309 THR A C 1
ATOM 2429 O O . THR A 1 309 ? -1.787 23.609 22.406 1 98.38 309 THR A O 1
ATOM 2432 N N . CYS A 1 310 ? -1.895 22.031 20.844 1 98.69 310 CYS A N 1
ATOM 2433 C CA . CYS A 1 310 ? -1.992 20.953 21.812 1 98.69 310 CYS A CA 1
ATOM 2434 C C . CYS A 1 310 ? -0.774 20.031 21.75 1 98.69 310 CYS A C 1
ATOM 2436 O O . CYS A 1 310 ? -0.347 19.641 20.656 1 98.69 310 CYS A O 1
ATOM 2438 N N . GLN A 1 311 ? -0.254 19.703 22.922 1 98.19 311 GLN A N 1
ATOM 2439 C CA . GLN A 1 311 ? 0.934 18.859 22.984 1 98.19 311 GLN A CA 1
ATOM 2440 C C . GLN A 1 311 ? 0.864 17.875 24.156 1 98.19 311 GLN A C 1
ATOM 2442 O O . GLN A 1 311 ? 0.428 18.25 25.25 1 98.19 311 GLN A O 1
ATOM 2447 N N . HIS A 1 312 ? 1.347 16.719 23.891 1 97.38 312 HIS A N 1
ATOM 2448 C CA . HIS A 1 312 ? 1.438 15.758 24.969 1 97.38 312 HIS A CA 1
ATOM 2449 C C . HIS A 1 312 ? 2.436 16.219 26.031 1 97.38 312 HIS A C 1
ATOM 2451 O O . HIS A 1 312 ? 3.477 16.781 25.703 1 97.38 312 HIS A O 1
ATOM 2457 N N . LEU A 1 313 ? 2.094 15.875 27.234 1 96.69 313 LEU A N 1
ATOM 2458 C CA . LEU A 1 313 ? 3.016 16.125 28.328 1 96.69 313 LEU A CA 1
ATOM 2459 C C . LEU A 1 313 ? 4.098 15.055 28.406 1 96.69 313 LEU A C 1
ATOM 2461 O O . LEU A 1 313 ? 3.879 13.922 27.969 1 96.69 313 LEU A O 1
ATOM 2465 N N . PRO A 1 314 ? 5.25 15.484 28.922 1 95.5 314 PRO A N 1
ATOM 2466 C CA . PRO A 1 314 ? 6.262 14.453 29.125 1 95.5 314 PRO A CA 1
ATOM 2467 C C . PRO A 1 314 ? 5.785 13.336 30.062 1 95.5 314 PRO A C 1
ATOM 2469 O O . PRO A 1 314 ? 4.961 13.578 30.953 1 95.5 314 PRO A O 1
ATOM 2472 N N . ASN A 1 315 ? 6.426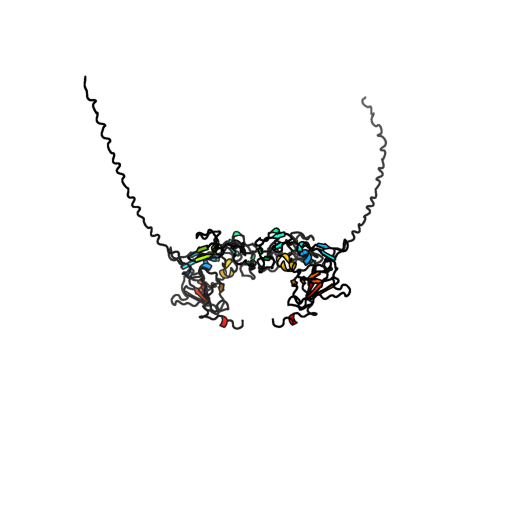 12.234 29.891 1 90.69 315 ASN A N 1
ATOM 2473 C CA . ASN A 1 315 ? 5.992 11.055 30.641 1 90.69 315 ASN A CA 1
ATOM 2474 C C . ASN A 1 315 ? 6.168 11.25 32.156 1 90.69 315 ASN A C 1
ATOM 2476 O O . ASN A 1 315 ? 5.418 10.68 32.938 1 90.69 315 ASN A O 1
ATOM 2480 N N . ASN A 1 316 ? 7.129 11.969 32.531 1 92.81 316 ASN A N 1
ATOM 2481 C CA . ASN A 1 316 ? 7.375 12.195 33.969 1 92.81 316 ASN A CA 1
ATOM 2482 C C . ASN A 1 316 ? 6.305 13.094 34.562 1 92.81 316 ASN A C 1
ATOM 2484 O O . ASN A 1 316 ? 6.113 13.094 35.781 1 92.81 316 ASN A O 1
ATOM 2488 N N . GLU A 1 317 ? 5.625 13.883 33.75 1 93.19 317 GLU A N 1
ATOM 2489 C CA . GLU A 1 317 ? 4.562 14.766 34.25 1 93.19 317 GLU A CA 1
ATOM 2490 C C . GLU A 1 317 ? 3.205 14.07 34.188 1 93.19 317 GLU A C 1
ATOM 2492 O O . GLU A 1 317 ? 2.361 14.289 35.062 1 93.19 317 GLU A O 1
ATOM 2497 N N . CYS A 1 318 ? 2.99 13.273 33.219 1 92.44 318 CYS A N 1
ATOM 2498 C CA . CYS A 1 318 ? 1.725 12.57 33.031 1 92.44 318 CYS A CA 1
ATOM 2499 C C . CYS A 1 318 ? 1.945 11.203 32.375 1 92.44 318 CYS A C 1
ATOM 2501 O O . CYS A 1 318 ? 2.426 11.117 31.25 1 92.44 318 CYS A O 1
ATOM 2503 N N . ASP A 1 319 ? 1.64 10.164 33.125 1 88.38 319 ASP A N 1
ATOM 2504 C CA . ASP A 1 319 ? 1.763 8.797 32.656 1 88.38 319 ASP A CA 1
ATOM 2505 C C . ASP A 1 319 ? 0.448 8.305 32.062 1 88.38 319 ASP A C 1
ATOM 2507 O O . ASP A 1 319 ? -0.469 7.918 32.781 1 88.38 319 ASP A O 1
ATOM 2511 N N . VAL A 1 320 ? 0.444 8.242 30.719 1 84.94 320 VAL A N 1
ATOM 2512 C CA . VAL A 1 320 ? -0.781 7.926 30 1 84.94 320 VAL A CA 1
ATOM 2513 C C . VAL A 1 320 ? -1.243 6.512 30.344 1 84.94 320 VAL A C 1
ATOM 2515 O O . VAL A 1 320 ? -2.438 6.211 30.281 1 84.94 320 VAL A O 1
ATOM 2518 N N . THR A 1 321 ? -0.329 5.59 30.625 1 83.44 321 THR A N 1
ATOM 2519 C CA . THR A 1 321 ? -0.662 4.199 30.906 1 83.44 321 THR A CA 1
ATOM 2520 C C . THR A 1 321 ? -1.547 4.098 32.156 1 83.44 321 THR A C 1
ATOM 2522 O O . THR A 1 321 ? -2.223 3.086 32.344 1 83.44 321 THR A O 1
ATOM 2525 N N . LYS A 1 322 ? -1.497 5.059 32.969 1 82.44 322 LYS A N 1
ATOM 2526 C CA . LYS A 1 322 ? -2.301 5.047 34.188 1 82.44 322 LYS A CA 1
ATOM 2527 C C . LYS A 1 322 ? -3.771 5.316 33.875 1 82.44 322 LYS A C 1
ATOM 2529 O O . LYS A 1 322 ? -4.645 5.051 34.688 1 82.44 322 LYS A O 1
ATOM 2534 N N . TYR A 1 323 ? -3.945 5.801 32.688 1 78.81 323 TYR A N 1
ATOM 2535 C CA . TYR A 1 323 ? -5.309 6.16 32.312 1 78.81 323 TYR A CA 1
ATOM 2536 C C . TYR A 1 323 ? -5.949 5.066 31.469 1 78.81 323 TYR A C 1
ATOM 2538 O O . TYR A 1 323 ? -7.16 5.07 31.25 1 78.81 323 TYR A O 1
ATOM 2546 N N . TYR A 1 324 ? -5.047 4.219 30.797 1 69 324 TYR A N 1
ATOM 2547 C CA . TYR A 1 324 ? -5.559 3.109 30 1 69 324 TYR A CA 1
ATOM 2548 C C . TYR A 1 324 ? -5.332 1.778 30.703 1 69 324 TYR A C 1
ATOM 2550 O O . TYR A 1 324 ? -4.32 1.112 30.469 1 69 324 TYR A O 1
ATOM 2558 N N . PRO A 1 325 ? -5.879 1.517 31.859 1 52.78 325 PRO A N 1
ATOM 2559 C CA . PRO A 1 325 ? -5.57 0.228 32.469 1 52.78 325 PRO A CA 1
ATOM 2560 C C . PRO A 1 325 ? -5.59 -0.931 31.484 1 52.78 325 PRO A C 1
ATOM 2562 O O . PRO A 1 325 ? -4.676 -1.758 31.484 1 52.78 325 PRO A O 1
ATOM 2565 N N . ALA A 1 326 ? -6.77 -1.41 31.109 1 47.31 326 ALA A N 1
ATOM 2566 C CA . ALA A 1 326 ? -6.938 -2.754 30.562 1 47.31 326 ALA A CA 1
ATOM 2567 C C . ALA A 1 326 ? -6.391 -2.84 29.141 1 47.31 326 ALA A C 1
ATOM 2569 O O . ALA A 1 326 ? -6.531 -3.869 28.484 1 47.31 326 ALA A O 1
ATOM 2570 N N . PHE A 1 327 ? -5.746 -1.838 28.5 1 37.94 327 PHE A N 1
ATOM 2571 C CA . PHE A 1 327 ? -5.125 -2.543 27.375 1 37.94 327 PHE A CA 1
ATOM 2572 C C . PHE A 1 327 ? -3.832 -3.221 27.812 1 37.94 327 PHE A C 1
ATOM 2574 O O . PHE A 1 327 ? -3.111 -2.699 28.672 1 37.94 327 PHE A O 1
ATOM 2581 N N . MET B 1 1 ? -56.625 11.297 -103.875 1 17.66 1 MET B N 1
ATOM 2582 C CA . MET B 1 1 ? -55.844 10.195 -104.438 1 17.66 1 MET B CA 1
ATOM 2583 C C . MET B 1 1 ? -55.188 9.383 -103.312 1 17.66 1 MET B C 1
ATOM 2585 O O . MET B 1 1 ? -54.594 8.328 -103.562 1 17.66 1 MET B O 1
ATOM 2589 N N . ALA B 1 2 ? -55 10.086 -102.188 1 22.16 2 ALA B N 1
ATOM 2590 C CA . ALA B 1 2 ? -53.812 9.758 -101.375 1 22.16 2 ALA B CA 1
ATOM 2591 C C . ALA B 1 2 ? -54.031 8.438 -100.625 1 22.16 2 ALA B C 1
ATOM 2593 O O . ALA B 1 2 ? -53.25 8.07 -99.75 1 22.16 2 ALA B O 1
ATOM 2594 N N . LYS B 1 3 ? -55.125 7.695 -101 1 20.62 3 LYS B N 1
ATOM 2595 C CA . LYS B 1 3 ? -55.844 6.918 -100 1 20.62 3 LYS B CA 1
ATOM 2596 C C . LYS B 1 3 ? -55.031 5.703 -99.562 1 20.62 3 LYS B C 1
ATOM 2598 O O . LYS B 1 3 ? -55.5 4.875 -98.812 1 20.62 3 LYS B O 1
ATOM 2603 N N . SER B 1 4 ? -53.875 5.445 -100.312 1 22.41 4 SER B N 1
ATOM 2604 C CA . SER B 1 4 ? -53.594 4.012 -100.375 1 22.41 4 SER B CA 1
ATOM 2605 C C . SER B 1 4 ? -53.156 3.451 -99.062 1 22.41 4 SER B C 1
ATOM 2607 O O . SER B 1 4 ? -52.219 3.98 -98.438 1 22.41 4 SER B O 1
ATOM 2609 N N . ASN B 1 5 ? -54.031 2.738 -98.312 1 22.92 5 ASN B N 1
ATOM 2610 C CA . ASN B 1 5 ? -54.344 2.061 -97.062 1 22.92 5 ASN B CA 1
ATOM 2611 C C . ASN B 1 5 ? -53.406 0.896 -96.812 1 22.92 5 ASN B C 1
ATOM 2613 O O . ASN B 1 5 ? -53.781 -0.267 -96.938 1 22.92 5 ASN B O 1
ATOM 2617 N N . GLU B 1 6 ? -52.125 1 -97.25 1 24.2 6 GLU B N 1
ATOM 2618 C CA . GLU B 1 6 ? -51.344 -0.216 -97.438 1 24.2 6 GLU B CA 1
ATOM 2619 C C . GLU B 1 6 ? -51.125 -0.941 -96.062 1 24.2 6 GLU B C 1
ATOM 2621 O O . GLU B 1 6 ? -50 -0.965 -95.562 1 24.2 6 GLU B O 1
ATOM 2626 N N . VAL B 1 7 ? -51.938 -0.668 -95.062 1 22.41 7 VAL B N 1
ATOM 2627 C CA . VAL B 1 7 ? -51.375 -0.72 -93.688 1 22.41 7 VAL B CA 1
ATOM 2628 C C . VAL B 1 7 ? -50.969 -2.152 -93.375 1 22.41 7 VAL B C 1
ATOM 2630 O O . VAL B 1 7 ? -49.844 -2.387 -92.875 1 22.41 7 VAL B O 1
ATOM 2633 N N . LEU B 1 8 ? -51.844 -3.238 -93.125 1 23.27 8 LEU B N 1
ATOM 2634 C CA . LEU B 1 8 ? -51.906 -3.83 -91.75 1 23.27 8 LEU B CA 1
ATOM 2635 C C . LEU B 1 8 ? -51.156 -5.152 -91.75 1 23.27 8 LEU B C 1
ATOM 2637 O O . LEU B 1 8 ? -51.656 -6.18 -92.188 1 23.27 8 LEU B O 1
ATOM 2641 N N . THR B 1 9 ? -49.969 -5.309 -92.438 1 24.34 9 THR B N 1
ATOM 2642 C CA . THR B 1 9 ? -49.656 -6.727 -92.562 1 24.34 9 THR B CA 1
ATOM 2643 C C . THR B 1 9 ? -49.469 -7.359 -91.188 1 24.34 9 THR B C 1
ATOM 2645 O O . THR B 1 9 ? -48.938 -6.734 -90.25 1 24.34 9 THR B O 1
ATOM 2648 N N . PRO B 1 10 ? -50.156 -8.461 -90.875 1 26.23 10 PRO B N 1
ATOM 2649 C CA . PRO B 1 10 ? -50.406 -9.195 -89.625 1 26.23 10 PRO B CA 1
ATOM 2650 C C . PRO B 1 10 ? -49.125 -9.734 -89 1 26.23 10 PRO B C 1
ATOM 2652 O O . PRO B 1 10 ? -48.219 -10.133 -89.688 1 26.23 10 PRO B O 1
ATOM 2655 N N . CYS B 1 11 ? -48.562 -9.07 -87.938 1 24.92 11 CYS B N 1
ATOM 2656 C CA . CYS B 1 11 ? -47.375 -9.344 -87.125 1 24.92 11 CYS B CA 1
ATOM 2657 C C . CYS B 1 11 ? -47.344 -10.812 -86.688 1 24.92 11 CYS B C 1
ATOM 2659 O O . CYS B 1 11 ? -48.344 -11.359 -86.25 1 24.92 11 CYS B O 1
ATOM 2661 N N . SER B 1 12 ? -46.375 -11.555 -87.312 1 22.91 12 SER B N 1
ATOM 2662 C CA . SER B 1 12 ? -46.062 -12.969 -87.188 1 22.91 12 SER B CA 1
ATOM 2663 C C . SER B 1 12 ? -46.125 -13.43 -85.688 1 22.91 12 SER B C 1
ATOM 2665 O O . SER B 1 12 ? -46.062 -12.609 -84.812 1 22.91 12 SER B O 1
ATOM 2667 N N . ILE B 1 13 ? -46.375 -14.766 -85.438 1 23.25 13 ILE B N 1
ATOM 2668 C CA . ILE B 1 13 ? -46.688 -15.789 -84.5 1 23.25 13 ILE B CA 1
ATOM 2669 C C . ILE B 1 13 ? -45.656 -15.781 -83.375 1 23.25 13 ILE B C 1
ATOM 2671 O O . ILE B 1 13 ? -44.469 -15.867 -83.625 1 23.25 13 ILE B O 1
ATOM 2675 N N . MET B 1 14 ? -45.906 -15.172 -82.188 1 25.05 14 MET B N 1
ATOM 2676 C CA . MET B 1 14 ? -45.312 -15.055 -80.812 1 25.05 14 MET B CA 1
ATOM 2677 C C . MET B 1 14 ? -44.906 -16.422 -80.312 1 25.05 14 MET B C 1
ATOM 2679 O O . MET B 1 14 ? -45.75 -17.234 -79.938 1 25.05 14 MET B O 1
ATOM 2683 N N . SER B 1 15 ? -43.969 -17.234 -81 1 24.7 15 SER B N 1
ATOM 2684 C CA . SER B 1 15 ? -43.594 -18.531 -80.438 1 24.7 15 SER B CA 1
ATOM 2685 C C . SER B 1 15 ? -43.25 -18.406 -79 1 24.7 15 SER B C 1
ATOM 2687 O O . SER B 1 15 ? -42.5 -17.516 -78.562 1 24.7 15 SER B O 1
ATOM 2689 N N . ARG B 1 16 ? -44.094 -18.953 -78 1 27.39 16 ARG B N 1
ATOM 2690 C CA . ARG B 1 16 ? -44.125 -19.156 -76.562 1 27.39 16 ARG B CA 1
ATOM 2691 C C . ARG B 1 16 ? -42.938 -19.969 -76.062 1 27.39 16 ARG B C 1
ATOM 2693 O O . ARG B 1 16 ? -42.812 -21.156 -76.375 1 27.39 16 ARG B O 1
ATOM 2700 N N . TYR B 1 17 ? -41.656 -19.531 -76.312 1 25.39 17 TYR B N 1
ATOM 2701 C CA . TYR B 1 17 ? -40.562 -20.328 -75.75 1 25.39 17 TYR B CA 1
ATOM 2702 C C . TYR B 1 17 ? -40.812 -20.547 -74.25 1 25.39 17 TYR B C 1
ATOM 2704 O O . TYR B 1 17 ? -40.969 -19.594 -73.5 1 25.39 17 TYR B O 1
ATOM 2712 N N . VAL B 1 18 ? -41.594 -21.578 -73.875 1 27.66 18 VAL B N 1
ATOM 2713 C CA . VAL B 1 18 ? -41.781 -22.109 -72.562 1 27.66 18 VAL B CA 1
ATOM 2714 C C . VAL B 1 18 ? -40.438 -22.375 -71.875 1 27.66 18 VAL B C 1
ATOM 2716 O O . VAL B 1 18 ? -39.656 -23.203 -72.375 1 27.66 18 VAL B O 1
ATOM 2719 N N . PHE B 1 19 ? -39.656 -21.328 -71.5 1 28.05 19 PHE B N 1
ATOM 2720 C CA . PHE B 1 19 ? -38.469 -21.547 -70.688 1 28.05 19 PHE B CA 1
ATOM 2721 C C . PHE B 1 19 ? -38.781 -22.484 -69.5 1 28.05 19 PHE B C 1
ATOM 2723 O O . PHE B 1 19 ? -39.688 -22.234 -68.75 1 28.05 19 PHE B O 1
ATOM 2730 N N . LEU B 1 20 ? -38.656 -23.844 -69.75 1 27.53 20 LEU B N 1
ATOM 2731 C CA . LEU B 1 20 ? -38.594 -24.844 -68.688 1 27.53 20 LEU B CA 1
ATOM 2732 C C . LEU B 1 20 ? -37.656 -24.422 -67.562 1 27.53 20 LEU B C 1
ATOM 2734 O O . LEU B 1 20 ? -36.438 -24.312 -67.812 1 27.53 20 LEU B O 1
ATOM 2738 N N . VAL B 1 21 ? -38.094 -23.578 -66.688 1 29.08 21 VAL B N 1
ATOM 2739 C CA . VAL B 1 21 ? -37.375 -23.281 -65.438 1 29.08 21 VAL B CA 1
ATOM 2740 C C . VAL B 1 21 ? -37.031 -24.594 -64.75 1 29.08 21 VAL B C 1
ATOM 2742 O O . VAL B 1 21 ? -37.938 -25.328 -64.312 1 29.08 21 VAL B O 1
ATOM 2745 N N . GLN B 1 22 ? -36.031 -25.344 -65.25 1 30.97 22 GLN B N 1
ATOM 2746 C CA . GLN B 1 22 ? -35.531 -26.422 -64.375 1 30.97 22 GLN B CA 1
ATOM 2747 C C . GLN B 1 22 ? -35.312 -25.953 -62.969 1 30.97 22 GLN B C 1
ATOM 2749 O O . GLN B 1 22 ? -34.531 -25.031 -62.719 1 30.97 22 GLN B O 1
ATOM 2754 N N . ILE B 1 23 ? -36.344 -26.062 -62.156 1 30.98 23 ILE B N 1
ATOM 2755 C CA . ILE B 1 23 ? -36.25 -25.922 -60.719 1 30.98 23 ILE B CA 1
ATOM 2756 C C . ILE B 1 23 ? -35.156 -26.844 -60.156 1 30.98 23 ILE B C 1
ATOM 2758 O O . ILE B 1 23 ? -35.281 -28.078 -60.25 1 30.98 23 ILE B O 1
ATOM 2762 N N . CYS B 1 24 ? -33.906 -26.547 -60.469 1 32.38 24 CYS B N 1
ATOM 2763 C CA . CYS B 1 24 ? -32.875 -27.25 -59.719 1 32.38 24 CYS B CA 1
ATOM 2764 C C . CYS B 1 24 ? -33.156 -27.234 -58.219 1 32.38 24 CYS B C 1
ATOM 2766 O O . CYS B 1 24 ? -33.219 -26.172 -57.594 1 32.38 24 CYS B O 1
ATOM 2768 N N . VAL B 1 25 ? -34 -28.125 -57.812 1 34.38 25 VAL B N 1
ATOM 2769 C CA . VAL B 1 25 ? -34.125 -28.406 -56.375 1 34.38 25 VAL B CA 1
ATOM 2770 C C . VAL B 1 25 ? -32.719 -28.625 -55.781 1 34.38 25 VAL B C 1
ATOM 2772 O O . VAL B 1 25 ? -32.062 -29.609 -56.125 1 34.38 25 VAL B O 1
ATOM 2775 N N . CYS B 1 26 ? -31.938 -27.562 -55.688 1 33.72 26 CYS B N 1
ATOM 2776 C CA . CYS B 1 26 ? -30.75 -27.672 -54.844 1 33.72 26 CYS B CA 1
ATOM 2777 C C . CYS B 1 26 ? -31.094 -28.328 -53.5 1 33.72 26 CYS B C 1
ATOM 2779 O O . CYS B 1 26 ? -31.781 -27.719 -52.688 1 33.72 26 CYS B O 1
ATOM 2781 N N . VAL B 1 27 ? -31.297 -29.609 -53.5 1 35.53 27 VAL B N 1
ATOM 2782 C CA . VAL B 1 27 ? -31.281 -30.297 -52.219 1 35.53 27 VAL B CA 1
ATOM 2783 C C . VAL B 1 27 ? -30.031 -29.906 -51.438 1 35.53 27 VAL B C 1
ATOM 2785 O O . VAL B 1 27 ? -28.906 -30.234 -51.844 1 35.53 27 VAL B O 1
ATOM 2788 N N . ILE B 1 28 ? -30.062 -28.734 -50.906 1 35.72 28 ILE B N 1
ATOM 2789 C CA . ILE B 1 28 ? -29.031 -28.469 -49.906 1 35.72 28 ILE B CA 1
ATOM 2790 C C . ILE B 1 28 ? -28.984 -29.594 -48.875 1 35.72 28 ILE B C 1
ATOM 2792 O O . ILE B 1 28 ? -29.969 -29.812 -48.156 1 35.72 28 ILE B O 1
ATOM 2796 N N . PHE B 1 29 ? -28.344 -30.688 -49.25 1 34.12 29 PHE B N 1
ATOM 2797 C CA . PHE B 1 29 ? -27.953 -31.594 -48.188 1 34.12 29 PHE B CA 1
ATOM 2798 C C . PHE B 1 29 ? -27.359 -30.828 -47 1 34.12 29 PHE B C 1
ATOM 2800 O O . PHE B 1 29 ? -26.281 -30.234 -47.125 1 34.12 29 PHE B O 1
ATOM 2807 N N . PHE B 1 30 ? -28.219 -30.297 -46.219 1 36.59 30 PHE B N 1
ATOM 2808 C CA . PHE B 1 30 ? -27.703 -29.922 -44.906 1 36.59 30 PHE B CA 1
ATOM 2809 C C . PHE B 1 30 ? -26.891 -31.047 -44.281 1 36.59 30 PHE B C 1
ATOM 2811 O O . PHE B 1 30 ? -27.453 -32.031 -43.812 1 36.59 30 PHE B O 1
ATOM 2818 N N . VAL B 1 31 ? -25.781 -31.328 -44.875 1 37.12 31 VAL B N 1
ATOM 2819 C CA . VAL B 1 31 ? -24.906 -32.094 -44.031 1 37.12 31 VAL B CA 1
ATOM 2820 C C . VAL B 1 31 ? -24.828 -31.453 -42.625 1 37.12 31 VAL B C 1
ATOM 2822 O O . VAL B 1 31 ? -24.297 -30.359 -42.5 1 37.12 31 VAL B O 1
ATOM 2825 N N . ALA B 1 32 ? -25.781 -31.688 -41.844 1 38.78 32 ALA B N 1
ATOM 2826 C CA . ALA B 1 32 ? -25.469 -31.484 -40.438 1 38.78 32 ALA B CA 1
ATOM 2827 C C . ALA B 1 32 ? -24.062 -31.969 -40.125 1 38.78 32 ALA B C 1
ATOM 2829 O O . ALA B 1 32 ? -23.781 -33.188 -40.156 1 38.78 32 ALA B O 1
ATOM 2830 N N . VAL B 1 33 ? -23.094 -31.281 -40.594 1 40.06 33 VAL B N 1
ATOM 2831 C CA . VAL B 1 33 ? -21.859 -31.562 -39.875 1 40.06 33 VAL B CA 1
ATOM 2832 C C . VAL B 1 33 ? -22.156 -31.703 -38.375 1 40.06 33 VAL B C 1
ATOM 2834 O O . VAL B 1 33 ? -22.562 -30.734 -37.719 1 40.06 33 VAL B O 1
ATOM 2837 N N . ALA B 1 34 ? -22.672 -32.781 -37.969 1 40.84 34 ALA B N 1
ATOM 2838 C CA . ALA B 1 34 ? -22.453 -33.062 -36.562 1 40.84 34 ALA B CA 1
ATOM 2839 C C . ALA B 1 34 ? -21.109 -32.531 -36.062 1 40.84 34 ALA B C 1
ATOM 2841 O O . ALA B 1 34 ? -20.062 -33.094 -36.375 1 40.84 34 ALA B O 1
ATOM 2842 N N . THR B 1 35 ? -20.859 -31.266 -36.25 1 42.97 35 THR B N 1
ATOM 2843 C CA . THR B 1 35 ? -19.766 -30.922 -35.375 1 42.97 35 THR B CA 1
ATOM 2844 C C . THR B 1 35 ? -19.906 -31.641 -34.031 1 42.97 35 THR B C 1
ATOM 2846 O O . THR B 1 35 ? -20.906 -31.484 -33.344 1 42.97 35 THR B O 1
ATOM 2849 N N . ALA B 1 36 ? -19.578 -32.906 -33.969 1 42.16 36 ALA B N 1
ATOM 2850 C CA . ALA B 1 36 ? -19.297 -33.406 -32.625 1 42.16 36 ALA B CA 1
ATOM 2851 C C . ALA B 1 36 ? -19.047 -32.281 -31.641 1 42.16 36 ALA B C 1
ATOM 2853 O O . ALA B 1 36 ? -18.203 -31.422 -31.875 1 42.16 36 ALA B O 1
ATOM 2854 N N . ASP B 1 37 ? -20.016 -31.766 -31.094 1 42.28 37 ASP B N 1
ATOM 2855 C CA . ASP B 1 37 ? -19.828 -30.953 -29.906 1 42.28 37 ASP B CA 1
ATOM 2856 C C . ASP B 1 37 ? -18.531 -31.297 -29.188 1 42.28 37 ASP B C 1
ATOM 2858 O O . ASP B 1 37 ? -18.469 -32.281 -28.453 1 42.28 37 ASP B O 1
ATOM 2862 N N . GLN B 1 38 ? -17.391 -31.406 -29.781 1 46.31 38 GLN B N 1
ATOM 2863 C CA . GLN B 1 38 ? -16.219 -31.484 -28.906 1 46.31 38 GLN B CA 1
ATOM 2864 C C . GLN B 1 38 ? -16.531 -30.922 -27.516 1 46.31 38 GLN B C 1
ATOM 2866 O O . GLN B 1 38 ? -16.781 -29.719 -27.375 1 46.31 38 GLN B O 1
ATOM 2871 N N . GLU B 1 39 ? -17.328 -31.531 -26.781 1 57.34 39 GLU B N 1
ATOM 2872 C CA . GLU B 1 39 ? -17.562 -31.125 -25.391 1 57.34 39 GLU B CA 1
ATOM 2873 C C . GLU B 1 39 ? -16.391 -30.344 -24.828 1 57.34 39 GLU B C 1
ATOM 2875 O O . GLU B 1 39 ? -15.242 -30.797 -24.922 1 57.34 39 GLU B O 1
ATOM 2880 N N . LYS B 1 40 ? -16.453 -28.969 -24.812 1 75.25 40 LYS B N 1
ATOM 2881 C CA . LYS B 1 40 ? -15.43 -28.094 -24.234 1 75.25 40 LYS B CA 1
ATOM 2882 C C . LYS B 1 40 ? -14.836 -28.703 -22.969 1 75.25 40 LYS B C 1
ATOM 2884 O O . LYS B 1 40 ? -15.57 -29.188 -22.109 1 75.25 40 LYS B O 1
ATOM 2889 N N . CYS B 1 41 ? -13.57 -29.109 -22.969 1 85.5 41 CYS B N 1
ATOM 2890 C CA . CYS B 1 41 ? -12.844 -29.703 -21.859 1 85.5 41 CYS B CA 1
ATOM 2891 C C . CYS B 1 41 ? -13.055 -28.906 -20.578 1 85.5 41 CYS B C 1
ATOM 2893 O O . CYS B 1 41 ? -12.883 -27.688 -20.562 1 85.5 41 CYS B O 1
ATOM 2895 N N . ASP B 1 42 ? -13.664 -29.578 -19.578 1 89.62 42 ASP B N 1
ATOM 2896 C CA . ASP B 1 42 ? -13.734 -29 -18.25 1 89.62 42 ASP B CA 1
ATOM 2897 C C . ASP B 1 42 ? -12.453 -29.266 -17.469 1 89.62 42 ASP B C 1
ATOM 2899 O O . ASP B 1 42 ? -12.32 -30.312 -16.828 1 89.62 42 ASP B O 1
ATOM 2903 N N . LYS B 1 43 ? -11.578 -28.328 -17.453 1 89.88 43 LYS B N 1
ATOM 2904 C CA . LYS B 1 43 ? -10.258 -28.484 -16.844 1 89.88 43 LYS B CA 1
ATOM 2905 C C . LYS B 1 43 ? -10.375 -28.766 -15.344 1 89.88 43 LYS B C 1
ATOM 2907 O O . LYS B 1 43 ? -9.438 -29.297 -14.734 1 89.88 43 LYS B O 1
ATOM 2912 N N . THR B 1 44 ? -11.461 -28.391 -14.734 1 91.69 44 THR B N 1
ATOM 2913 C CA . THR B 1 44 ? -11.609 -28.562 -13.289 1 91.69 44 THR B CA 1
ATOM 2914 C C . THR B 1 44 ? -11.688 -30.047 -12.93 1 91.69 44 THR B C 1
ATOM 2916 O O . THR B 1 44 ? -11.531 -30.406 -11.758 1 91.69 44 THR B O 1
ATOM 2919 N N . LYS B 1 45 ? -11.859 -30.875 -13.93 1 92.94 45 LYS B N 1
ATOM 2920 C CA . LYS B 1 45 ? -11.969 -32.312 -13.695 1 92.94 45 LYS B CA 1
ATOM 2921 C C . LYS B 1 45 ? -10.641 -33 -13.938 1 92.94 45 LYS B C 1
ATOM 2923 O O . LYS B 1 45 ? -10.508 -34.219 -13.703 1 92.94 45 LYS B O 1
ATOM 2928 N N . CYS B 1 46 ? -9.703 -32.312 -14.43 1 96.06 46 CYS B N 1
ATOM 2929 C CA . CYS B 1 46 ? -8.375 -32.875 -14.664 1 96.06 46 CYS B CA 1
ATOM 2930 C C . CYS B 1 46 ? -7.531 -32.812 -13.398 1 96.06 46 CYS B C 1
ATOM 2932 O O . CYS B 1 46 ? -7.629 -31.875 -12.609 1 96.06 46 CYS B O 1
ATOM 2934 N N . PRO B 1 47 ? -6.691 -33.781 -13.242 1 96.56 47 PRO B N 1
ATOM 2935 C CA . PRO B 1 47 ? -5.812 -33.781 -12.07 1 96.56 47 PRO B CA 1
ATOM 2936 C C . PRO B 1 47 ? -4.609 -32.844 -12.234 1 96.56 47 PRO B C 1
ATOM 2938 O O . PRO B 1 47 ? -4.289 -32.438 -13.352 1 96.56 47 PRO B O 1
ATOM 2941 N N . GLY B 1 48 ? -3.986 -32.562 -11.039 1 97.31 48 GLY B N 1
ATOM 2942 C CA . GLY B 1 48 ? -2.717 -31.859 -11.039 1 97.31 48 GLY B CA 1
ATOM 2943 C C . GLY B 1 48 ? -2.873 -30.359 -10.852 1 97.31 48 GLY B C 1
ATOM 2944 O O . GLY B 1 48 ? -3.99 -29.828 -10.891 1 97.31 48 GLY B O 1
ATOM 2945 N N . PRO B 1 49 ? -1.761 -29.641 -10.578 1 98.19 49 PRO B N 1
ATOM 2946 C CA . PRO B 1 49 ? -1.769 -28.188 -10.375 1 98.19 49 PRO B CA 1
ATOM 2947 C C . PRO B 1 49 ? -1.688 -27.406 -11.688 1 98.19 49 PRO B C 1
ATOM 2949 O O . PRO B 1 49 ? -0.7 -26.719 -11.938 1 98.19 49 PRO B O 1
ATOM 2952 N N . LEU B 1 50 ? -2.697 -27.422 -12.445 1 97.31 50 LEU B N 1
ATOM 2953 C CA . LEU B 1 50 ? -2.711 -26.953 -13.828 1 97.31 50 LEU B CA 1
ATOM 2954 C C . LEU B 1 50 ? -2.43 -25.469 -13.898 1 97.31 50 LEU B C 1
ATOM 2956 O O . LEU B 1 50 ? -1.661 -25.016 -14.75 1 97.31 50 LEU B O 1
ATOM 2960 N N . ARG B 1 51 ? -3.066 -24.641 -13.055 1 96.75 51 ARG B N 1
ATOM 2961 C CA . ARG B 1 51 ? -2.834 -23.203 -13.07 1 96.75 51 ARG B CA 1
ATOM 2962 C C . ARG B 1 51 ? -1.373 -22.891 -12.766 1 96.75 51 ARG B C 1
ATOM 2964 O O . ARG B 1 51 ? -0.818 -21.938 -13.32 1 96.75 51 ARG B O 1
ATOM 2971 N N . TYR B 1 52 ? -0.813 -23.672 -11.883 1 97.88 52 TYR B N 1
ATOM 2972 C CA . TYR B 1 52 ? 0.605 -23.531 -11.578 1 97.88 52 TYR B CA 1
ATOM 2973 C C . TYR B 1 52 ? 1.455 -23.75 -12.82 1 97.88 52 TYR B C 1
ATOM 2975 O O . TYR B 1 52 ? 2.324 -22.938 -13.141 1 97.88 52 TYR B O 1
ATOM 2983 N N . TYR B 1 53 ? 1.165 -24.844 -13.578 1 97.94 53 TYR B N 1
ATOM 2984 C CA . TYR B 1 53 ? 1.885 -25.141 -14.812 1 97.94 53 TYR B CA 1
ATOM 2985 C C . TYR B 1 53 ? 1.694 -24.016 -15.836 1 97.94 53 TYR B C 1
ATOM 2987 O O . TYR B 1 53 ? 2.652 -23.594 -16.484 1 97.94 53 TYR B O 1
ATOM 2995 N N . GLU B 1 54 ? 0.52 -23.578 -15.938 1 96.12 54 GLU B N 1
ATOM 2996 C CA . GLU B 1 54 ? 0.22 -22.516 -16.891 1 96.12 54 GLU B CA 1
ATOM 2997 C C . GLU B 1 54 ? 0.967 -21.234 -16.547 1 96.12 54 GLU B C 1
ATOM 2999 O O . GLU B 1 54 ? 1.478 -20.547 -17.438 1 96.12 54 GLU B O 1
ATOM 3004 N N . SER B 1 55 ? 1.004 -20.922 -15.273 1 96.94 55 SER B N 1
ATOM 3005 C CA . SER B 1 55 ? 1.668 -19.703 -14.836 1 96.94 55 SER B CA 1
ATOM 3006 C C . SER B 1 55 ? 3.162 -19.734 -15.133 1 96.94 55 SER B C 1
ATOM 3008 O O . SER B 1 55 ? 3.805 -18.703 -15.266 1 96.94 55 SER B O 1
ATOM 3010 N N . LEU B 1 56 ? 3.695 -20.953 -15.281 1 97.5 56 LEU B N 1
ATOM 3011 C CA . LEU B 1 56 ? 5.113 -21.141 -15.578 1 97.5 56 LEU B CA 1
ATOM 3012 C C . LEU B 1 56 ? 5.332 -21.359 -17.062 1 97.5 56 LEU B C 1
ATOM 3014 O O . LEU B 1 56 ? 6.457 -21.609 -17.5 1 97.5 56 LEU B O 1
ATOM 3018 N N . ARG B 1 57 ? 4.27 -21.344 -17.812 1 96.88 57 ARG B N 1
ATOM 3019 C CA . ARG B 1 57 ? 4.281 -21.5 -19.266 1 96.88 57 ARG B CA 1
ATOM 3020 C C . ARG B 1 57 ? 4.754 -22.891 -19.656 1 96.88 57 ARG B C 1
ATOM 3022 O O . ARG B 1 57 ? 5.445 -23.062 -20.656 1 96.88 57 ARG B O 1
ATOM 3029 N N . CYS B 1 58 ? 4.488 -23.844 -18.797 1 97.56 58 CYS B N 1
ATOM 3030 C CA . CYS B 1 58 ? 4.742 -25.234 -19.172 1 97.56 58 CYS B CA 1
ATOM 3031 C C . CYS B 1 58 ? 3.773 -25.703 -20.25 1 97.56 58 CYS B C 1
ATOM 3033 O O . CYS B 1 58 ? 2.631 -25.234 -20.297 1 97.56 58 CYS B O 1
ATOM 3035 N N . LYS B 1 59 ? 4.223 -26.641 -21.062 1 97.19 59 LYS B N 1
ATOM 3036 C CA . LYS B 1 59 ? 3.404 -27.109 -22.172 1 97.19 59 LYS B CA 1
ATOM 3037 C C . LYS B 1 59 ? 2.773 -28.469 -21.859 1 97.19 59 LYS B C 1
ATOM 3039 O O . LYS B 1 59 ? 3.473 -29.406 -21.5 1 97.19 59 LYS B O 1
ATOM 3044 N N . PRO B 1 60 ? 1.472 -28.5 -22.062 1 97.06 60 PRO B N 1
ATOM 3045 C CA . PRO B 1 60 ? 0.834 -29.797 -21.812 1 97.06 60 PRO B CA 1
ATOM 3046 C C . PRO B 1 60 ? 1.194 -30.844 -22.859 1 97.06 60 PRO B C 1
ATOM 3048 O O . PRO B 1 60 ? 1.339 -30.531 -24.031 1 97.06 60 PRO B O 1
ATOM 3051 N N . VAL B 1 61 ? 1.432 -32.094 -22.438 1 96.56 61 VAL B N 1
ATOM 3052 C CA . VAL B 1 61 ? 1.646 -33.25 -23.281 1 96.56 61 VAL B CA 1
ATOM 3053 C C . VAL B 1 61 ? 0.486 -34.25 -23.109 1 96.56 61 VAL B C 1
ATOM 3055 O O . VAL B 1 61 ? 0.211 -34.688 -22 1 96.56 61 VAL B O 1
ATOM 3058 N N . TYR B 1 62 ? -0.175 -34.5 -24.203 1 95.38 62 TYR B N 1
ATOM 3059 C CA . TYR B 1 62 ? -1.351 -35.375 -24.156 1 95.38 62 TYR B CA 1
ATOM 3060 C C . TYR B 1 62 ? -1.018 -36.781 -24.656 1 95.38 62 TYR B C 1
ATOM 3062 O O . TYR B 1 62 ? -0.1 -36.969 -25.453 1 95.38 62 TYR B O 1
ATOM 3070 N N . GLU B 1 63 ? -1.693 -37.719 -24.125 1 92.5 63 GLU B N 1
ATOM 3071 C CA . GLU B 1 63 ? -1.515 -39.062 -24.594 1 92.5 63 GLU B CA 1
ATOM 3072 C C . GLU B 1 63 ? -1.994 -39.25 -26.031 1 92.5 63 GLU B C 1
ATOM 3074 O O . GLU B 1 63 ? -1.272 -39.781 -26.875 1 92.5 63 GLU B O 1
ATOM 3079 N N . LYS B 1 64 ? -3.201 -38.812 -26.219 1 92.81 64 LYS B N 1
ATOM 3080 C CA . LYS B 1 64 ? -3.801 -38.812 -27.547 1 92.81 64 LYS B CA 1
ATOM 3081 C C . LYS B 1 64 ? -4.277 -37.438 -27.953 1 92.81 64 LYS B C 1
ATOM 3083 O O . LYS B 1 64 ? -4.637 -36.625 -27.094 1 92.81 64 LYS B O 1
ATOM 3088 N N . GLU B 1 65 ? -4.203 -37.25 -29.234 1 88.38 65 GLU B N 1
ATOM 3089 C CA . GLU B 1 65 ? -4.719 -36 -29.734 1 88.38 65 GLU B CA 1
ATOM 3090 C C . GLU B 1 65 ? -6.188 -35.812 -29.359 1 88.38 65 GLU B C 1
ATOM 3092 O O . GLU B 1 65 ? -6.992 -36.719 -29.516 1 88.38 65 GLU B O 1
ATOM 3097 N N . GLY B 1 66 ? -6.551 -34.688 -28.812 1 87.81 66 GLY B N 1
ATOM 3098 C CA . GLY B 1 66 ? -7.934 -34.406 -28.484 1 87.81 66 GLY B CA 1
ATOM 3099 C C . GLY B 1 66 ? -8.266 -34.688 -27.031 1 87.81 66 GLY B C 1
ATOM 3100 O O . GLY B 1 66 ? -9.359 -34.375 -26.562 1 87.81 66 GLY B O 1
ATOM 3101 N N . ASP B 1 67 ? -7.277 -35.312 -26.328 1 91.75 67 ASP B N 1
ATOM 3102 C CA . ASP B 1 67 ? -7.512 -35.594 -24.906 1 91.75 67 ASP B CA 1
ATOM 3103 C C . ASP B 1 67 ? -7.777 -34.312 -24.141 1 91.75 67 ASP B C 1
ATOM 3105 O O . ASP B 1 67 ? -7.195 -33.25 -24.453 1 91.75 67 ASP B O 1
ATOM 3109 N N . CYS B 1 68 ? -8.656 -34.438 -23.203 1 92.62 68 CYS B N 1
ATOM 3110 C CA . CYS B 1 68 ? -8.977 -33.281 -22.375 1 92.62 68 CYS B CA 1
ATOM 3111 C C . CYS B 1 68 ? -7.852 -33 -21.391 1 92.62 68 CYS B C 1
ATOM 3113 O O . CYS B 1 68 ? -7.379 -31.859 -21.297 1 92.62 68 CYS B O 1
ATOM 3115 N N . CYS B 1 69 ? -7.414 -34 -20.719 1 96.31 69 CYS B N 1
ATOM 3116 C CA . CYS B 1 69 ? -6.43 -33.812 -19.672 1 96.31 69 CYS B CA 1
ATOM 3117 C C . CYS B 1 69 ? -5.035 -34.219 -20.141 1 96.31 69 CYS B C 1
ATOM 3119 O O . CYS B 1 69 ? -4.867 -35.25 -20.797 1 96.31 69 CYS B O 1
ATOM 3121 N N . ALA B 1 70 ? -4.129 -33.406 -19.844 1 96.31 70 ALA B N 1
ATOM 3122 C CA . ALA B 1 70 ? -2.736 -33.719 -20.156 1 96.31 70 ALA B CA 1
ATOM 3123 C C . ALA B 1 70 ? -2.215 -34.844 -19.266 1 96.31 70 ALA B C 1
ATOM 3125 O O . ALA B 1 70 ? -2.59 -34.938 -18.094 1 96.31 70 ALA B O 1
ATOM 3126 N N . LYS B 1 71 ? -1.358 -35.656 -19.828 1 95.44 71 LYS B N 1
ATOM 3127 C CA . LYS B 1 71 ? -0.732 -36.719 -19.062 1 95.44 71 LYS B CA 1
ATOM 3128 C C . LYS B 1 71 ? 0.465 -36.188 -18.281 1 95.44 71 LYS B C 1
ATOM 3130 O O . LYS B 1 71 ? 0.805 -36.75 -17.219 1 95.44 71 LYS B O 1
ATOM 3135 N N . ARG B 1 72 ? 1.1 -35.188 -18.797 1 96.81 72 ARG B N 1
ATOM 3136 C CA . ARG B 1 72 ? 2.221 -34.531 -18.156 1 96.81 72 ARG B CA 1
ATOM 3137 C C . ARG B 1 72 ? 2.43 -33.125 -18.766 1 96.81 72 ARG B C 1
ATOM 3139 O O . ARG B 1 72 ? 1.766 -32.75 -19.734 1 96.81 72 ARG B O 1
ATOM 3146 N N . TYR B 1 73 ? 3.338 -32.375 -18.141 1 97.44 73 TYR B N 1
ATOM 3147 C CA . TYR B 1 73 ? 3.711 -31.062 -18.656 1 97.44 73 TYR B CA 1
ATOM 3148 C C . TYR B 1 73 ? 5.211 -30.984 -18.922 1 97.44 73 TYR B C 1
ATOM 3150 O O . TYR B 1 73 ? 6.008 -31.516 -18.141 1 97.44 73 TYR B O 1
ATOM 3158 N N . ASN B 1 74 ? 5.543 -30.406 -20.031 1 96.62 74 ASN B N 1
ATOM 3159 C CA . ASN B 1 74 ? 6.938 -30.109 -20.328 1 96.62 74 ASN B CA 1
ATOM 3160 C C . ASN B 1 74 ? 7.344 -28.75 -19.797 1 96.62 74 ASN B C 1
ATOM 3162 O O . ASN B 1 74 ? 6.898 -27.719 -20.297 1 96.62 74 ASN B O 1
ATOM 3166 N N . CYS B 1 75 ? 8.219 -28.719 -18.797 1 96.25 75 CYS B N 1
ATOM 3167 C CA . CYS B 1 75 ? 8.695 -27.484 -18.172 1 96.25 75 CYS B CA 1
ATOM 3168 C C . CYS B 1 75 ? 10.195 -27.312 -18.375 1 96.25 75 CYS B C 1
ATOM 3170 O O . CYS B 1 75 ? 10.859 -26.656 -17.562 1 96.25 75 CYS B O 1
ATOM 3172 N N . ASP B 1 76 ? 10.781 -27.859 -19.406 1 94 76 ASP B N 1
ATOM 3173 C CA . ASP B 1 76 ? 12.227 -27.922 -19.609 1 94 76 ASP B CA 1
ATOM 3174 C C . ASP B 1 76 ? 12.828 -26.531 -19.766 1 94 76 ASP B C 1
ATOM 3176 O O . ASP B 1 76 ? 13.992 -26.312 -19.422 1 94 76 ASP B O 1
ATOM 3180 N N . HIS B 1 77 ? 12.078 -25.594 -20.234 1 95 77 HIS B N 1
ATOM 3181 C CA . HIS B 1 77 ? 12.586 -24.25 -20.469 1 95 77 HIS B CA 1
ATOM 3182 C C . HIS B 1 77 ? 13.016 -23.594 -19.156 1 95 77 HIS B C 1
ATOM 3184 O O . HIS B 1 77 ? 13.789 -22.625 -19.156 1 95 77 HIS B O 1
ATOM 3190 N N . LEU B 1 78 ? 12.555 -24.078 -18.031 1 95.5 78 LEU B N 1
ATOM 3191 C CA . LEU B 1 78 ? 12.875 -23.516 -16.719 1 95.5 78 LEU B CA 1
ATOM 3192 C C . LEU B 1 78 ? 14.258 -23.953 -16.266 1 95.5 78 LEU B C 1
ATOM 3194 O O . LEU B 1 78 ? 14.859 -23.328 -15.391 1 95.5 78 LEU B O 1
ATOM 3198 N N . LYS B 1 79 ? 14.758 -25.078 -16.766 1 90.69 79 LYS B N 1
ATOM 3199 C CA . LYS B 1 79 ? 16.031 -25.656 -16.344 1 90.69 79 LYS B CA 1
ATOM 3200 C C . LYS B 1 79 ? 17.203 -24.922 -16.969 1 90.69 79 LYS B C 1
ATOM 3202 O O . LYS B 1 79 ? 18.297 -24.875 -16.375 1 90.69 79 LYS B O 1
ATOM 3207 N N . GLU B 1 80 ? 17.109 -24.344 -18.078 1 87.62 80 GLU B N 1
ATOM 3208 C CA . GLU B 1 80 ? 18.203 -23.812 -18.891 1 87.62 80 GLU B CA 1
ATOM 3209 C C . GLU B 1 80 ? 18.422 -22.328 -18.641 1 87.62 80 GLU B C 1
ATOM 3211 O O . GLU B 1 80 ? 19.406 -21.75 -19.109 1 87.62 80 GLU B O 1
ATOM 3216 N N . ARG B 1 81 ? 17.734 -21.766 -17.797 1 91.31 81 ARG B N 1
ATOM 3217 C CA . ARG B 1 81 ? 17.812 -20.312 -17.703 1 91.31 81 ARG B CA 1
ATOM 3218 C C . ARG B 1 81 ? 18.672 -19.891 -16.516 1 91.31 81 ARG B C 1
ATOM 3220 O O . ARG B 1 81 ? 18.938 -20.703 -15.617 1 91.31 81 ARG B O 1
ATOM 3227 N N . SER B 1 82 ? 19.141 -18.672 -16.656 1 94.56 82 SER B N 1
ATOM 3228 C CA . SER B 1 82 ? 19.938 -18.109 -15.57 1 94.56 82 SER B CA 1
ATOM 3229 C C . SER B 1 82 ? 19.125 -18 -14.281 1 94.56 82 SER B C 1
ATOM 3231 O O . SER B 1 82 ? 17.969 -17.594 -14.312 1 94.56 82 SER B O 1
ATOM 3233 N N . LYS B 1 83 ? 19.781 -18.344 -13.188 1 94 83 LYS B N 1
ATOM 3234 C CA . LYS B 1 83 ? 19.125 -18.234 -11.891 1 94 83 LYS B CA 1
ATOM 3235 C C . LYS B 1 83 ? 19.422 -16.891 -11.227 1 94 83 LYS B C 1
ATOM 3237 O O . LYS B 1 83 ? 19 -16.641 -10.094 1 94 83 LYS B O 1
ATOM 3242 N N . ASN B 1 84 ? 20.125 -16.031 -11.93 1 94.31 84 ASN B N 1
ATOM 3243 C CA . ASN B 1 84 ? 20.516 -14.742 -11.383 1 94.31 84 ASN B CA 1
ATOM 3244 C C . ASN B 1 84 ? 19.781 -13.602 -12.078 1 94.31 84 ASN B C 1
ATOM 3246 O O . ASN B 1 84 ? 20.359 -12.531 -12.312 1 94.31 84 ASN B O 1
ATOM 3250 N N . LYS B 1 85 ? 18.562 -13.859 -12.5 1 96.69 85 LYS B N 1
ATOM 3251 C CA . LYS B 1 85 ? 17.688 -12.891 -13.148 1 96.69 85 LYS B CA 1
ATOM 3252 C C . LYS B 1 85 ? 16.234 -13.055 -12.688 1 96.69 85 LYS B C 1
ATOM 3254 O O . LYS B 1 85 ? 15.898 -14.047 -12.047 1 96.69 85 LYS B O 1
ATOM 3259 N N . CYS B 1 86 ? 15.461 -12.047 -12.93 1 97.88 86 CYS B N 1
ATOM 3260 C CA . CYS B 1 86 ? 14.023 -12.18 -12.758 1 97.88 86 CYS B CA 1
ATOM 3261 C C . CYS B 1 86 ? 13.344 -12.516 -14.086 1 97.88 86 CYS B C 1
ATOM 3263 O O . CYS B 1 86 ? 13.883 -12.219 -15.148 1 97.88 86 CYS B O 1
ATOM 3265 N N . TYR B 1 87 ? 12.172 -13.117 -13.938 1 97.69 87 TYR B N 1
ATOM 3266 C CA . TYR B 1 87 ? 11.461 -13.523 -15.148 1 97.69 87 TYR B CA 1
ATOM 3267 C C . TYR B 1 87 ? 9.977 -13.203 -15.047 1 97.69 87 TYR B C 1
ATOM 3269 O O . TYR B 1 87 ? 9.367 -13.391 -13.984 1 97.69 87 TYR B O 1
ATOM 3277 N N . VAL B 1 88 ? 9.43 -12.617 -16.094 1 97.69 88 VAL B N 1
ATOM 3278 C CA . VAL B 1 88 ? 7.996 -12.414 -16.281 1 97.69 88 VAL B CA 1
ATOM 3279 C C . VAL B 1 88 ? 7.609 -12.773 -17.719 1 97.69 88 VAL B C 1
ATOM 3281 O O . VAL B 1 88 ? 8.195 -12.258 -18.672 1 97.69 88 VAL B O 1
ATOM 3284 N N . ASN B 1 89 ? 6.664 -13.727 -17.844 1 96.06 89 ASN B N 1
ATOM 3285 C CA . ASN B 1 89 ? 6.199 -14.125 -19.172 1 96.06 89 ASN B CA 1
ATOM 3286 C C . ASN B 1 89 ? 7.352 -14.594 -20.047 1 96.06 89 ASN B C 1
ATOM 3288 O O . ASN B 1 89 ? 7.367 -14.32 -21.25 1 96.06 89 ASN B O 1
ATOM 3292 N N . GLY B 1 90 ? 8.289 -15.172 -19.453 1 95.31 90 GLY B N 1
ATOM 3293 C CA . GLY B 1 90 ? 9.422 -15.68 -20.219 1 95.31 90 GLY B CA 1
ATOM 3294 C C . GLY B 1 90 ? 10.461 -14.617 -20.516 1 95.31 90 GLY B C 1
ATOM 3295 O O . GLY B 1 90 ? 11.516 -14.922 -21.078 1 95.31 90 GLY B O 1
ATOM 3296 N N . LYS B 1 91 ? 10.203 -13.406 -20.188 1 97.19 91 LYS B N 1
ATOM 3297 C CA . LYS B 1 91 ? 11.141 -12.312 -20.406 1 97.19 91 LYS B CA 1
ATOM 3298 C C . LYS B 1 91 ? 12.109 -12.164 -19.234 1 97.19 91 LYS B C 1
ATOM 3300 O O . LYS B 1 91 ? 11.703 -12.281 -18.078 1 97.19 91 LYS B O 1
ATOM 3305 N N . GLU B 1 92 ? 13.305 -11.812 -19.594 1 97.81 92 GLU B N 1
ATOM 3306 C CA . GLU B 1 92 ? 14.344 -11.656 -18.594 1 97.81 92 GLU B CA 1
ATOM 3307 C C . GLU B 1 92 ? 14.453 -10.211 -18.125 1 97.81 92 GLU B C 1
ATOM 3309 O O . GLU B 1 92 ? 14.344 -9.281 -18.922 1 97.81 92 GLU B O 1
ATOM 3314 N N . TYR B 1 93 ? 14.688 -9.977 -16.844 1 98.44 93 TYR B N 1
ATOM 3315 C CA . TYR B 1 93 ? 14.977 -8.695 -16.219 1 98.44 93 TYR B CA 1
ATOM 3316 C C . TYR B 1 93 ? 16.266 -8.766 -15.406 1 98.44 93 TYR B C 1
ATOM 3318 O O . TYR B 1 93 ? 16.484 -9.711 -14.641 1 98.44 93 TYR B O 1
ATOM 3326 N N . GLU B 1 94 ? 17.125 -7.777 -15.578 1 97.25 94 GLU B N 1
ATOM 3327 C CA . GLU B 1 94 ? 18.344 -7.688 -14.789 1 97.25 94 GLU B CA 1
ATOM 3328 C C . GLU B 1 94 ? 18.062 -7.188 -13.375 1 97.25 94 GLU B C 1
ATOM 3330 O O . GLU B 1 94 ? 17.047 -6.508 -13.148 1 97.25 94 GLU B O 1
ATOM 3335 N N . ILE B 1 95 ? 18.906 -7.574 -12.414 1 94.88 95 ILE B N 1
ATOM 3336 C CA . ILE B 1 95 ? 18.828 -7.008 -11.07 1 94.88 95 ILE B CA 1
ATOM 3337 C C . ILE B 1 95 ? 18.812 -5.484 -11.156 1 94.88 95 ILE B C 1
ATOM 3339 O O . ILE B 1 95 ? 19.594 -4.891 -11.906 1 94.88 95 ILE B O 1
ATOM 3343 N N . ASP B 1 96 ? 17.859 -4.82 -10.469 1 95.25 96 ASP B N 1
ATOM 3344 C CA . ASP B 1 96 ? 17.672 -3.377 -10.359 1 95.25 96 ASP B CA 1
ATOM 3345 C C . ASP B 1 96 ? 16.891 -2.84 -11.562 1 95.25 96 ASP B C 1
ATOM 3347 O O . ASP B 1 96 ? 16.766 -1.626 -11.734 1 95.25 96 ASP B O 1
ATOM 3351 N N . GLU B 1 97 ? 16.438 -3.711 -12.398 1 97.06 97 GLU B N 1
ATOM 3352 C CA . GLU B 1 97 ? 15.57 -3.281 -13.492 1 97.06 97 GLU B CA 1
ATOM 3353 C C . GLU B 1 97 ? 14.117 -3.199 -13.047 1 97.06 97 GLU B C 1
ATOM 3355 O O . GLU B 1 97 ? 13.625 -4.09 -12.352 1 97.06 97 GLU B O 1
ATOM 3360 N N . ASP B 1 98 ? 13.484 -2.15 -13.422 1 97.75 98 ASP B N 1
ATOM 3361 C CA . ASP B 1 98 ? 12.078 -1.974 -13.086 1 97.75 98 ASP B CA 1
ATOM 3362 C C . ASP B 1 98 ? 11.188 -2.848 -13.969 1 97.75 98 ASP B C 1
ATOM 3364 O O . ASP B 1 98 ? 11.508 -3.086 -15.133 1 97.75 98 ASP B O 1
ATOM 3368 N N . LEU B 1 99 ? 10.094 -3.355 -13.312 1 98.5 99 LEU B N 1
ATOM 3369 C CA . LEU B 1 99 ? 9.086 -4.059 -14.102 1 98.5 99 LEU B CA 1
ATOM 3370 C C . LEU B 1 99 ? 8.508 -3.15 -15.18 1 98.5 99 LEU B C 1
ATOM 3372 O O . LEU B 1 99 ? 8.07 -2.033 -14.883 1 98.5 99 LEU B O 1
ATOM 3376 N N . LYS B 1 100 ? 8.484 -3.594 -16.375 1 98.31 100 LYS B N 1
ATOM 3377 C CA . LYS B 1 100 ? 7.957 -2.805 -17.484 1 98.31 100 LYS B CA 1
ATOM 3378 C C . LYS B 1 100 ? 6.434 -2.75 -17.453 1 98.31 100 LYS B C 1
ATOM 3380 O O . LYS B 1 100 ? 5.781 -3.701 -17.016 1 98.31 100 LYS B O 1
ATOM 3385 N N . ALA B 1 101 ? 5.891 -1.7 -18.016 1 97.19 101 ALA B N 1
ATOM 3386 C CA . ALA B 1 101 ? 4.449 -1.45 -17.984 1 97.19 101 ALA B CA 1
ATOM 3387 C C . ALA B 1 101 ? 3.684 -2.576 -18.672 1 97.19 101 ALA B C 1
ATOM 3389 O O . ALA B 1 101 ? 2.596 -2.953 -18.234 1 97.19 101 ALA B O 1
ATOM 3390 N N . GLU B 1 102 ? 4.199 -3.141 -19.719 1 97.5 102 GLU B N 1
ATOM 3391 C CA . GLU B 1 102 ? 3.51 -4.164 -20.5 1 97.5 102 GLU B CA 1
ATOM 3392 C C . GLU B 1 102 ? 3.402 -5.473 -19.719 1 97.5 102 GLU B C 1
ATOM 3394 O O . GLU B 1 102 ? 2.604 -6.344 -20.062 1 97.5 102 GLU B O 1
ATOM 3399 N N . ASP B 1 103 ? 4.223 -5.578 -18.609 1 98.25 103 ASP B N 1
ATOM 3400 C CA . ASP B 1 103 ? 4.234 -6.801 -17.812 1 98.25 103 ASP B CA 1
ATOM 3401 C C . ASP B 1 103 ? 3.627 -6.562 -16.422 1 98.25 103 ASP B C 1
ATOM 3403 O O . ASP B 1 103 ? 3.66 -7.449 -15.57 1 98.25 103 ASP B O 1
ATOM 3407 N N . ALA B 1 104 ? 3.156 -5.363 -16.25 1 98.19 104 ALA B N 1
ATOM 3408 C CA . ALA B 1 104 ? 2.699 -4.98 -14.906 1 98.19 104 ALA B CA 1
ATOM 3409 C C . ALA B 1 104 ? 1.176 -5.012 -14.82 1 98.19 104 ALA B C 1
ATOM 3411 O O . ALA B 1 104 ? 0.489 -4.414 -15.656 1 98.19 104 ALA B O 1
ATOM 3412 N N . ASN B 1 105 ? 0.672 -5.824 -13.852 1 97.69 105 ASN B N 1
ATOM 3413 C CA . ASN B 1 105 ? -0.735 -5.688 -13.492 1 97.69 105 ASN B CA 1
ATOM 3414 C C . ASN B 1 105 ? -1.016 -4.344 -12.828 1 97.69 105 ASN B C 1
ATOM 3416 O O . ASN B 1 105 ? -0.091 -3.668 -12.375 1 97.69 105 ASN B O 1
ATOM 3420 N N . PRO B 1 106 ? -2.293 -3.969 -12.805 1 96.25 106 PRO B N 1
ATOM 3421 C CA . PRO B 1 106 ? -2.613 -2.607 -12.367 1 96.25 106 PRO B CA 1
ATOM 3422 C C . PRO B 1 106 ? -2.041 -2.279 -10.992 1 96.25 106 PRO B C 1
ATOM 3424 O O . PRO B 1 106 ? -1.557 -1.167 -10.766 1 96.25 106 PRO B O 1
ATOM 3427 N N . CYS B 1 107 ? -1.991 -3.197 -10.039 1 96.69 107 CYS B N 1
ATOM 3428 C CA . CYS B 1 107 ? -1.571 -2.869 -8.68 1 96.69 107 CYS B CA 1
ATOM 3429 C C . CYS B 1 107 ? -0.129 -3.297 -8.438 1 96.69 107 CYS B C 1
ATOM 3431 O O . CYS B 1 107 ? 0.316 -3.369 -7.289 1 96.69 107 CYS B O 1
ATOM 3433 N N . ASP B 1 108 ? 0.572 -3.674 -9.5 1 97 108 ASP B N 1
ATOM 3434 C CA . ASP B 1 108 ? 2.021 -3.828 -9.406 1 97 108 ASP B CA 1
ATOM 3435 C C . ASP B 1 108 ? 2.715 -2.469 -9.328 1 97 108 ASP B C 1
ATOM 3437 O O . ASP B 1 108 ? 3.168 -1.94 -10.344 1 97 108 ASP B O 1
ATOM 3441 N N . ILE B 1 109 ? 2.793 -1.994 -8.117 1 96.31 109 ILE B N 1
ATOM 3442 C CA . ILE B 1 109 ? 3.281 -0.635 -7.91 1 96.31 109 ILE B CA 1
ATOM 3443 C C . ILE B 1 109 ? 4.773 -0.666 -7.594 1 96.31 109 ILE B C 1
ATOM 3445 O O . ILE B 1 109 ? 5.203 -1.344 -6.656 1 96.31 109 ILE B O 1
ATOM 3449 N N . GLU B 1 110 ? 5.578 0.09 -8.406 1 95.81 110 GLU B N 1
ATOM 3450 C CA . GLU B 1 110 ? 7.008 0.281 -8.188 1 95.81 110 GLU B CA 1
ATOM 3451 C C . GLU B 1 110 ? 7.715 -1.053 -7.965 1 95.81 110 GLU B C 1
ATOM 3453 O O . GLU B 1 110 ? 8.445 -1.217 -6.984 1 95.81 110 GLU B O 1
ATOM 3458 N N . CYS B 1 111 ? 7.555 -1.96 -8.875 1 97.56 111 CYS B N 1
ATOM 3459 C CA . CYS B 1 111 ? 8.18 -3.275 -8.805 1 97.56 111 CYS B CA 1
ATOM 3460 C C . CYS B 1 111 ? 9.562 -3.258 -9.445 1 97.56 111 CYS B C 1
ATOM 3462 O O . CYS B 1 111 ? 9.727 -2.777 -10.562 1 97.56 111 CYS B O 1
ATOM 3464 N N . THR B 1 112 ? 10.531 -3.75 -8.75 1 97.56 112 THR B N 1
ATOM 3465 C CA . THR B 1 112 ? 11.898 -3.814 -9.234 1 97.56 112 THR B CA 1
ATOM 3466 C C . THR B 1 112 ? 12.516 -5.184 -8.961 1 97.56 112 THR B C 1
ATOM 3468 O O . THR B 1 112 ? 12.258 -5.781 -7.91 1 97.56 112 THR B O 1
ATOM 3471 N N . CYS B 1 113 ? 13.234 -5.719 -9.969 1 97.62 113 CYS B N 1
ATOM 3472 C CA . CYS B 1 113 ? 13.992 -6.949 -9.75 1 97.62 113 CYS B CA 1
ATOM 3473 C C . CYS B 1 113 ? 15.117 -6.727 -8.742 1 97.62 113 CYS B C 1
ATOM 3475 O O . CYS B 1 113 ? 16.016 -5.91 -8.977 1 97.62 113 CYS B O 1
ATOM 3477 N N . ARG B 1 114 ? 15.07 -7.43 -7.633 1 95.88 114 ARG B N 1
ATOM 3478 C CA . ARG B 1 114 ? 16.062 -7.258 -6.586 1 95.88 114 ARG B CA 1
ATOM 3479 C C . ARG B 1 114 ? 16.797 -8.562 -6.305 1 95.88 114 ARG B C 1
ATOM 3481 O O . ARG B 1 114 ? 16.219 -9.648 -6.418 1 95.88 114 ARG B O 1
ATOM 3488 N N . ARG B 1 115 ? 17.984 -8.422 -5.922 1 93.25 115 ARG B N 1
ATOM 3489 C CA . ARG B 1 115 ? 18.781 -9.586 -5.594 1 93.25 115 ARG B CA 1
ATOM 3490 C C . ARG B 1 115 ? 18.219 -10.336 -4.395 1 93.25 115 ARG B C 1
ATOM 3492 O O . ARG B 1 115 ? 17.469 -9.758 -3.6 1 93.25 115 ARG B O 1
ATOM 3499 N N . GLY B 1 116 ? 18.594 -11.562 -4.297 1 91.56 116 GLY B N 1
ATOM 3500 C CA . GLY B 1 116 ? 18.188 -12.367 -3.158 1 91.56 116 GLY B CA 1
ATOM 3501 C C . GLY B 1 116 ? 18.859 -11.961 -1.863 1 91.56 116 GLY B C 1
ATOM 3502 O O . GLY B 1 116 ? 19.922 -11.328 -1.883 1 91.56 116 GLY B O 1
ATOM 3503 N N . TRP B 1 117 ? 18.297 -12.234 -0.734 1 87.38 117 TRP B N 1
ATOM 3504 C CA . TRP B 1 117 ? 18.766 -11.852 0.594 1 87.38 117 TRP B CA 1
ATOM 3505 C C . TRP B 1 117 ? 20.094 -12.531 0.922 1 87.38 117 TRP B C 1
ATOM 3507 O O . TRP B 1 117 ? 20.906 -11.984 1.669 1 87.38 117 TRP B O 1
ATOM 3517 N N . ASP B 1 118 ? 20.188 -13.703 0.454 1 83.69 118 ASP B N 1
ATOM 3518 C CA . ASP B 1 118 ? 21.406 -14.461 0.703 1 83.69 118 ASP B CA 1
ATOM 3519 C C . ASP B 1 118 ? 21.984 -15.023 -0.595 1 83.69 118 ASP B C 1
ATOM 3521 O O . ASP B 1 118 ? 21.312 -15 -1.633 1 83.69 118 ASP B O 1
ATOM 3525 N N . ASP B 1 119 ? 23.203 -15.406 -0.36 1 79.38 119 ASP B N 1
ATOM 3526 C CA . ASP B 1 119 ? 23.828 -16.078 -1.496 1 79.38 119 ASP B CA 1
ATOM 3527 C C . ASP B 1 119 ? 23.047 -17.344 -1.884 1 79.38 119 ASP B C 1
ATOM 3529 O O . ASP B 1 119 ? 22.609 -18.094 -1.017 1 79.38 119 ASP B O 1
ATOM 3533 N N . GLY B 1 120 ? 22.766 -17.5 -2.996 1 81.25 120 GLY B N 1
ATOM 3534 C CA . GLY B 1 120 ? 22.078 -18.688 -3.463 1 81.25 120 GLY B CA 1
ATOM 3535 C C . GLY B 1 120 ? 20.578 -18.469 -3.664 1 81.25 120 GLY B C 1
ATOM 3536 O O . GLY B 1 120 ? 19.906 -19.312 -4.254 1 81.25 120 GLY B O 1
ATOM 3537 N N . VAL B 1 121 ? 20.109 -17.406 -3.057 1 88.75 121 VAL B N 1
ATOM 3538 C CA . VAL B 1 121 ? 18.703 -17.094 -3.273 1 88.75 121 VAL B CA 1
ATOM 3539 C C . VAL B 1 121 ? 18.547 -16.297 -4.559 1 88.75 121 VAL B C 1
ATOM 3541 O O . VAL B 1 121 ? 19.266 -15.32 -4.781 1 88.75 121 VAL B O 1
ATOM 3544 N N . SER B 1 122 ? 17.656 -16.719 -5.348 1 94 122 SER B N 1
ATOM 3545 C CA . SER B 1 122 ? 17.453 -16.094 -6.652 1 94 122 SER B CA 1
ATOM 3546 C C . SER B 1 122 ? 16.797 -14.719 -6.52 1 94 122 SER B C 1
ATOM 3548 O O . SER B 1 122 ? 16.031 -14.492 -5.582 1 94 122 SER B O 1
ATOM 3550 N N . PRO B 1 123 ? 17.172 -13.805 -7.488 1 96.38 123 PRO B N 1
ATOM 3551 C CA . PRO B 1 123 ? 16.469 -12.523 -7.527 1 96.38 123 PRO B CA 1
ATOM 3552 C C . PRO B 1 123 ? 14.969 -12.68 -7.746 1 96.38 123 PRO B C 1
ATOM 3554 O O . PRO B 1 123 ? 14.523 -13.664 -8.336 1 96.38 123 PRO B O 1
ATOM 3557 N N . ALA B 1 124 ? 14.219 -11.75 -7.238 1 97.19 124 ALA B N 1
ATOM 3558 C CA . ALA B 1 124 ? 12.766 -11.711 -7.395 1 97.19 124 ALA B CA 1
ATOM 3559 C C . ALA B 1 124 ? 12.25 -10.281 -7.441 1 97.19 124 ALA B C 1
ATOM 3561 O O . ALA B 1 124 ? 12.945 -9.352 -7.016 1 97.19 124 ALA B O 1
ATOM 3562 N N . PHE B 1 125 ? 11.086 -10.109 -8 1 97.56 125 PHE B N 1
ATOM 3563 C CA . PHE B 1 125 ? 10.484 -8.781 -8.008 1 97.56 125 PHE B CA 1
ATOM 3564 C C . PHE B 1 125 ? 9.969 -8.406 -6.621 1 97.56 125 PHE B C 1
ATOM 3566 O O . PHE B 1 125 ? 9.375 -9.242 -5.93 1 97.56 125 PHE B O 1
ATOM 3573 N N . ILE B 1 126 ? 10.328 -7.258 -6.238 1 96.69 126 ILE B N 1
ATOM 3574 C CA . ILE B 1 126 ? 9.781 -6.641 -5.039 1 96.69 126 ILE B CA 1
ATOM 3575 C C . ILE B 1 126 ? 8.93 -5.43 -5.422 1 96.69 126 ILE B C 1
ATOM 3577 O O . ILE B 1 126 ? 9.367 -4.574 -6.191 1 96.69 126 ILE B O 1
ATOM 3581 N N . CYS B 1 127 ? 7.703 -5.461 -4.973 1 96.94 127 CYS B N 1
ATOM 3582 C CA . CYS B 1 127 ? 6.762 -4.375 -5.234 1 96.94 127 CYS B CA 1
ATOM 3583 C C . CYS B 1 127 ? 6.301 -3.729 -3.934 1 96.94 127 CYS B C 1
ATOM 3585 O O . CYS B 1 127 ? 6.414 -4.328 -2.863 1 96.94 127 CYS B O 1
ATOM 3587 N N . ALA B 1 128 ? 5.812 -2.479 -4.059 1 97 128 ALA B N 1
ATOM 3588 C CA . ALA B 1 128 ? 5.133 -1.89 -2.908 1 97 128 ALA B CA 1
ATOM 3589 C C . ALA B 1 128 ? 3.828 -2.623 -2.607 1 97 128 ALA B C 1
ATOM 3591 O O . ALA B 1 128 ? 3.107 -3.023 -3.525 1 97 128 ALA B O 1
ATOM 3592 N N . GLY B 1 129 ? 3.619 -2.906 -1.279 1 96.31 129 GLY B N 1
ATOM 3593 C CA . GLY B 1 129 ? 2.297 -3.379 -0.902 1 96.31 129 GLY B CA 1
ATOM 3594 C C . GLY B 1 129 ? 1.226 -2.312 -1.023 1 96.31 129 GLY B C 1
ATOM 3595 O O . GLY B 1 129 ? 1.454 -1.151 -0.675 1 96.31 129 GLY B O 1
ATOM 3596 N N . VAL B 1 130 ? 0.097 -2.709 -1.605 1 95.75 130 VAL B N 1
ATOM 3597 C CA . VAL B 1 130 ? -0.979 -1.746 -1.816 1 95.75 130 VAL B CA 1
ATOM 3598 C C . VAL B 1 130 ? -2.227 -2.191 -1.058 1 95.75 130 VAL B C 1
ATOM 3600 O O . VAL B 1 130 ? -2.646 -3.348 -1.164 1 95.75 130 VAL B O 1
ATOM 3603 N N . ASP B 1 131 ? -2.727 -1.357 -0.252 1 96.69 131 ASP B N 1
ATOM 3604 C CA . ASP B 1 131 ? -4.004 -1.562 0.421 1 96.69 131 ASP B CA 1
ATOM 3605 C C . ASP B 1 131 ? -5.059 -0.58 -0.091 1 96.69 131 ASP B C 1
ATOM 3607 O O . ASP B 1 131 ? -4.977 0.621 0.178 1 96.69 131 ASP B O 1
ATOM 3611 N N . CYS B 1 132 ? -5.977 -1.102 -0.836 1 96.25 132 CYS B N 1
ATOM 3612 C CA . CYS B 1 132 ? -6.988 -0.238 -1.436 1 96.25 132 CYS B CA 1
ATOM 3613 C C . CYS B 1 132 ? -8.016 0.201 -0.398 1 96.25 132 CYS B C 1
ATOM 3615 O O . CYS B 1 132 ? -8.539 -0.626 0.347 1 96.25 132 CYS B O 1
ATOM 3617 N N . ALA B 1 133 ? -8.156 1.455 -0.318 1 92.5 133 ALA B N 1
ATOM 3618 C CA . ALA B 1 133 ? -9.164 2.033 0.572 1 92.5 133 ALA B CA 1
ATOM 3619 C C . ALA B 1 133 ? -10.328 2.615 -0.222 1 92.5 133 ALA B C 1
ATOM 3621 O O . ALA B 1 133 ? -10.133 3.18 -1.301 1 92.5 133 ALA B O 1
ATOM 3622 N N . PHE B 1 134 ? -11.539 2.398 0.337 1 90.81 134 PHE B N 1
ATOM 3623 C CA . PHE B 1 134 ? -12.719 2.832 -0.408 1 90.81 134 PHE B CA 1
ATOM 3624 C C . PHE B 1 134 ? -13.648 3.654 0.477 1 90.81 134 PHE B C 1
ATOM 3626 O O . PHE B 1 134 ? -13.742 3.408 1.682 1 90.81 134 PHE B O 1
ATOM 3633 N N . GLY B 1 135 ? -14.258 4.664 -0.063 1 88.56 135 GLY B N 1
ATOM 3634 C CA . GLY B 1 135 ? -15.195 5.516 0.654 1 88.56 135 GLY B CA 1
ATOM 3635 C C . GLY B 1 135 ? -16.609 4.992 0.626 1 88.56 135 GLY B C 1
ATOM 3636 O O . GLY B 1 135 ? -16.906 3.99 -0.031 1 88.56 135 GLY B O 1
ATOM 3637 N N . PRO B 1 136 ? -17.453 5.688 1.339 1 92.56 136 PRO B N 1
ATOM 3638 C CA . PRO B 1 136 ? -18.859 5.277 1.394 1 92.56 136 PRO B CA 1
ATOM 3639 C C . PRO B 1 136 ? -19.594 5.488 0.067 1 92.56 136 PRO B C 1
ATOM 3641 O O . PRO B 1 136 ? -19.141 6.27 -0.773 1 92.56 136 PRO B O 1
ATOM 3644 N N . ILE B 1 137 ? -20.656 4.738 -0.064 1 92.31 137 ILE B N 1
ATOM 3645 C CA . ILE B 1 137 ? -21.531 4.855 -1.225 1 92.31 137 ILE B CA 1
ATOM 3646 C C . ILE B 1 137 ? -22.922 5.332 -0.781 1 92.31 137 ILE B C 1
ATOM 3648 O O . ILE B 1 137 ? -23.453 4.855 0.221 1 92.31 137 ILE B O 1
ATOM 3652 N N . LYS B 1 138 ? -23.422 6.289 -1.451 1 90.56 138 LYS B N 1
ATOM 3653 C CA . LYS B 1 138 ? -24.766 6.762 -1.151 1 90.56 138 LYS B CA 1
ATOM 3654 C C . LYS B 1 138 ? -25.797 5.633 -1.298 1 90.56 138 LYS B C 1
ATOM 3656 O O . LYS B 1 138 ? -25.734 4.852 -2.248 1 90.56 138 LYS B O 1
ATOM 3661 N N . PRO B 1 139 ? -26.75 5.609 -0.32 1 91 139 PRO B N 1
ATOM 3662 C CA . PRO B 1 139 ? -27.797 4.59 -0.47 1 91 139 PRO B CA 1
ATOM 3663 C C . PRO B 1 139 ? -28.5 4.656 -1.825 1 91 139 PRO B C 1
ATOM 3665 O O . PRO B 1 139 ? -28.844 5.746 -2.295 1 91 139 PRO B O 1
ATOM 3668 N N . GLY B 1 140 ? -28.688 3.543 -2.43 1 93.88 140 GLY B N 1
ATOM 3669 C CA . GLY B 1 140 ? -29.359 3.48 -3.719 1 93.88 140 GLY B CA 1
ATOM 3670 C C . GLY B 1 140 ? -28.406 3.6 -4.895 1 93.88 140 GLY B C 1
ATOM 3671 O O . GLY B 1 140 ? -28.797 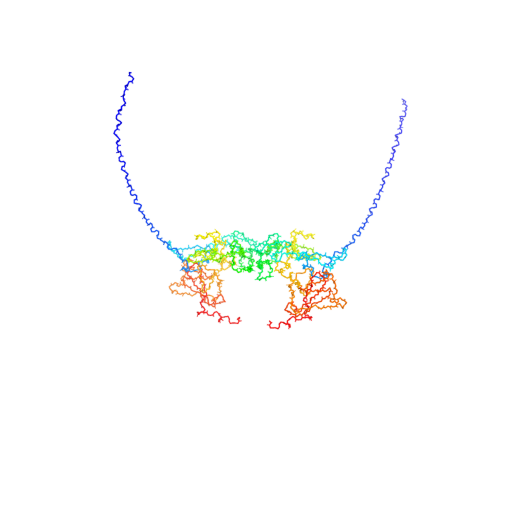3.412 -6.043 1 93.88 140 GLY B O 1
ATOM 3672 N N . CYS B 1 141 ? -27.188 3.928 -4.625 1 95.88 141 CYS B N 1
ATOM 3673 C CA . CYS B 1 141 ? -26.172 4.07 -5.66 1 95.88 141 CYS B CA 1
ATOM 3674 C C . CYS B 1 141 ? -25.203 2.902 -5.633 1 95.88 141 CYS B C 1
ATOM 3676 O O . CYS B 1 141 ? -25.266 2.051 -4.742 1 95.88 141 CYS B O 1
ATOM 3678 N N . TYR B 1 142 ? -24.391 2.762 -6.656 1 96.5 142 TYR B N 1
ATOM 3679 C CA . TYR B 1 142 ? -23.344 1.758 -6.73 1 96.5 142 TYR B CA 1
ATOM 3680 C C . TYR B 1 142 ? -22.141 2.287 -7.508 1 96.5 142 TYR B C 1
ATOM 3682 O O . TYR B 1 142 ? -22.172 3.414 -8.008 1 96.5 142 TYR B O 1
ATOM 3690 N N . LYS B 1 143 ? -21.094 1.524 -7.52 1 96.19 143 LYS B N 1
ATOM 3691 C CA . LYS B 1 143 ? -19.891 1.889 -8.281 1 96.19 143 LYS B CA 1
ATOM 3692 C C . LYS B 1 143 ? -19.516 0.787 -9.258 1 96.19 143 LYS B C 1
ATOM 3694 O O . LYS B 1 143 ? -19.922 -0.366 -9.102 1 96.19 143 LYS B O 1
ATOM 3699 N N . ARG B 1 144 ? -18.859 1.189 -10.258 1 96.94 144 ARG B N 1
ATOM 3700 C CA . ARG B 1 144 ? -18.312 0.281 -11.266 1 96.94 144 ARG B CA 1
ATOM 3701 C C . ARG B 1 144 ? -16.812 0.48 -11.422 1 96.94 144 ARG B C 1
ATOM 3703 O O . ARG B 1 144 ? -16.359 1.497 -11.961 1 96.94 144 ARG B O 1
ATOM 3710 N N . ALA B 1 145 ? -16.094 -0.515 -11.031 1 96.25 145 ALA B N 1
ATOM 3711 C CA . ALA B 1 145 ? -14.641 -0.408 -10.969 1 96.25 145 ALA B CA 1
ATOM 3712 C C . ALA B 1 145 ? -14.031 -0.377 -12.367 1 96.25 145 ALA B C 1
ATOM 3714 O O . ALA B 1 145 ? -14.617 -0.909 -13.32 1 96.25 145 ALA B O 1
ATOM 3715 N N . ASN B 1 146 ? -12.945 0.348 -12.461 1 95.94 146 ASN B N 1
ATOM 3716 C CA . ASN B 1 146 ? -12.086 0.283 -13.633 1 95.94 146 ASN B CA 1
ATOM 3717 C C . ASN B 1 146 ? -11.055 -0.837 -13.516 1 95.94 146 ASN B C 1
ATOM 3719 O O . ASN B 1 146 ? -10.125 -0.746 -12.719 1 95.94 146 ASN B O 1
ATOM 3723 N N . LEU B 1 147 ? -11.172 -1.825 -14.344 1 96.38 147 LEU B N 1
ATOM 3724 C CA . LEU B 1 147 ? -10.383 -3.043 -14.195 1 96.38 147 LEU B CA 1
ATOM 3725 C C . LEU B 1 147 ? -8.93 -2.803 -14.602 1 96.38 147 LEU B C 1
ATOM 3727 O O . LEU B 1 147 ? -8.055 -3.611 -14.297 1 96.38 147 LEU B O 1
ATOM 3731 N N . SER B 1 148 ? -8.672 -1.748 -15.289 1 95.88 148 SER B N 1
ATOM 3732 C CA . SER B 1 148 ? -7.336 -1.484 -15.805 1 95.88 148 SER B CA 1
ATOM 3733 C C . SER B 1 148 ? -6.543 -0.593 -14.859 1 95.88 148 SER B C 1
ATOM 3735 O O . SER B 1 148 ? -5.391 -0.252 -15.133 1 95.88 148 SER B O 1
ATOM 3737 N N . ARG B 1 149 ? -7.137 -0.22 -13.781 1 95.5 149 ARG B N 1
ATOM 3738 C CA . ARG B 1 149 ? -6.473 0.657 -12.82 1 95.5 149 ARG B CA 1
ATOM 3739 C C . ARG B 1 149 ? -6.426 0.02 -11.438 1 95.5 149 ARG B C 1
ATOM 3741 O O . ARG B 1 149 ? -7.297 -0.777 -11.086 1 95.5 149 ARG B O 1
ATOM 3748 N N . CYS B 1 150 ? -5.383 0.441 -10.711 1 96.44 150 CYS B N 1
ATOM 3749 C CA . CYS B 1 150 ? -5.25 -0.04 -9.336 1 96.44 150 CYS B CA 1
ATOM 3750 C C . CYS B 1 150 ? -6.191 0.705 -8.406 1 96.44 150 CYS B C 1
ATOM 3752 O O . CYS B 1 150 ? -6.191 1.938 -8.367 1 96.44 150 CYS B O 1
ATOM 3754 N N . CYS B 1 151 ? -7.055 0.003 -7.695 1 96.69 151 CYS B N 1
ATOM 3755 C CA . CYS B 1 151 ? -7.875 0.517 -6.602 1 96.69 151 CYS B CA 1
ATOM 3756 C C . CYS B 1 151 ? -8.898 1.521 -7.113 1 96.69 151 CYS B C 1
ATOM 3758 O O . CYS B 1 151 ? -9.344 2.4 -6.371 1 96.69 151 CYS B O 1
ATOM 3760 N N . ASP B 1 152 ? -9.242 1.481 -8.367 1 95.44 152 ASP B N 1
ATOM 3761 C CA . ASP B 1 152 ? -10.211 2.416 -8.938 1 95.44 152 ASP B CA 1
ATOM 3762 C C . ASP B 1 152 ? -11.625 1.85 -8.883 1 95.44 152 ASP B C 1
ATOM 3764 O O . ASP B 1 152 ? -12 1.011 -9.703 1 95.44 152 ASP B O 1
ATOM 3768 N N . GLU B 1 153 ? -12.422 2.324 -8.008 1 93.25 153 GLU B N 1
ATOM 3769 C CA . GLU B 1 153 ? -13.781 1.828 -7.855 1 93.25 153 GLU B CA 1
ATOM 3770 C C . GLU B 1 153 ? -14.742 2.537 -8.812 1 93.25 153 GLU B C 1
ATOM 3772 O O . GLU B 1 153 ? -15.93 2.213 -8.859 1 93.25 153 GLU B O 1
ATOM 3777 N N . GLY B 1 154 ? -14.25 3.508 -9.531 1 93.88 154 GLY B N 1
ATOM 3778 C CA . GLY B 1 154 ? -15.094 4.238 -10.461 1 93.88 154 GLY B CA 1
ATOM 3779 C C . GLY B 1 154 ? -15.984 5.258 -9.781 1 93.88 154 GLY B C 1
ATOM 3780 O O . GLY B 1 154 ? -15.883 5.48 -8.578 1 93.88 154 GLY B O 1
ATOM 3781 N N . LYS B 1 155 ? -16.766 5.953 -10.625 1 93.56 155 LYS B N 1
ATOM 3782 C CA . LYS B 1 155 ? -17.688 6.969 -10.133 1 93.56 155 LYS B CA 1
ATOM 3783 C C . LYS B 1 155 ? -18.969 6.332 -9.586 1 93.56 155 LYS B C 1
ATOM 3785 O O . LYS B 1 155 ? -19.344 5.23 -10 1 93.56 155 LYS B O 1
ATOM 3790 N N . GLU B 1 156 ? -19.562 7.043 -8.664 1 94.38 156 GLU B N 1
ATOM 3791 C CA . GLU B 1 156 ? -20.859 6.602 -8.141 1 94.38 156 GLU B CA 1
ATOM 3792 C C . GLU B 1 156 ? -21.953 6.73 -9.195 1 94.38 156 GLU B C 1
ATOM 3794 O O . GLU B 1 156 ? -22.062 7.758 -9.867 1 94.38 156 GLU B O 1
ATOM 3799 N N . ILE B 1 157 ? -22.703 5.699 -9.367 1 96.69 157 ILE B N 1
ATOM 3800 C CA . ILE B 1 157 ? -23.828 5.652 -10.289 1 96.69 157 ILE B CA 1
ATOM 3801 C C . ILE B 1 157 ? -25.125 5.527 -9.508 1 96.69 157 ILE B C 1
ATOM 3803 O O . ILE B 1 157 ? -25.297 4.602 -8.719 1 96.69 157 ILE B O 1
ATOM 3807 N N . CYS B 1 158 ? -26.078 6.449 -9.719 1 96.62 158 CYS B N 1
ATOM 3808 C CA . CYS B 1 158 ? -27.344 6.48 -9 1 96.62 158 CYS B CA 1
ATOM 3809 C C . CYS B 1 158 ? -28.516 6.367 -9.969 1 96.62 158 CYS B C 1
ATOM 3811 O O . CYS B 1 158 ? -29.016 7.375 -10.477 1 96.62 158 CYS B O 1
ATOM 3813 N N . PRO B 1 159 ? -28.953 5.168 -10.062 1 96.62 159 PRO B N 1
ATOM 3814 C CA . PRO B 1 159 ? -30.109 5.031 -10.945 1 96.62 159 PRO B CA 1
ATOM 3815 C C . PRO B 1 159 ? -31.359 5.688 -10.383 1 96.62 159 PRO B C 1
ATOM 3817 O O . PRO B 1 159 ? -31.5 5.824 -9.164 1 96.62 159 PRO B O 1
ATOM 3820 N N . GLU B 1 160 ? -32.25 6.094 -11.25 1 96.06 160 GLU B N 1
ATOM 3821 C CA . GLU B 1 160 ? -33.531 6.676 -10.805 1 96.06 160 GLU B CA 1
ATOM 3822 C C . GLU B 1 160 ? -34.344 5.668 -10 1 96.06 160 GLU B C 1
ATOM 3824 O O . GLU B 1 160 ? -34.875 6 -8.953 1 96.06 160 GLU B O 1
ATOM 3829 N N . LYS B 1 161 ? -34.469 4.52 -10.594 1 96 161 LYS B N 1
ATOM 3830 C CA . LYS B 1 161 ? -35.094 3.383 -9.93 1 96 161 LYS B CA 1
ATOM 3831 C C . LYS B 1 161 ? -34.156 2.193 -9.844 1 96 161 LYS B C 1
ATOM 3833 O O . LYS B 1 161 ? -33.344 1.973 -10.75 1 96 161 LYS B O 1
ATOM 3838 N N . PRO B 1 162 ? -34.219 1.422 -8.742 1 93.19 162 PRO B N 1
ATOM 3839 C CA . PRO B 1 162 ? -33.312 0.271 -8.594 1 93.19 162 PRO B CA 1
ATOM 3840 C C . PRO B 1 162 ? -33.375 -0.676 -9.789 1 93.19 162 PRO B C 1
ATOM 3842 O O . PRO B 1 162 ? -32.344 -1.256 -10.164 1 93.19 162 PRO B O 1
ATOM 3845 N N . GLU B 1 163 ? -34.562 -0.812 -10.422 1 94.19 163 GLU B N 1
ATOM 3846 C CA . GLU B 1 163 ? -34.75 -1.75 -11.523 1 94.19 163 GLU B CA 1
ATOM 3847 C C . GLU B 1 163 ? -34.031 -1.283 -12.789 1 94.19 163 GLU B C 1
ATOM 3849 O O . GLU B 1 163 ? -33.875 -2.049 -13.742 1 94.19 163 GLU B O 1
ATOM 3854 N N . ASP B 1 164 ? -33.594 -0.006 -12.75 1 96.25 164 ASP B N 1
ATOM 3855 C CA . ASP B 1 164 ? -32.938 0.562 -13.914 1 96.25 164 ASP B CA 1
ATOM 3856 C C . ASP B 1 164 ? -31.469 0.113 -13.977 1 96.25 164 ASP B C 1
ATOM 3858 O O . ASP B 1 164 ? -30.781 0.344 -14.977 1 96.25 164 ASP B O 1
ATOM 3862 N N . ARG B 1 165 ? -30.969 -0.498 -12.898 1 97.12 165 ARG B N 1
ATOM 3863 C CA . ARG B 1 165 ? -29.609 -1.015 -12.891 1 97.12 165 ARG B CA 1
ATOM 3864 C C . ARG B 1 165 ? -29.453 -2.182 -13.867 1 97.12 165 ARG B C 1
ATOM 3866 O O . ARG B 1 165 ? -30.172 -3.184 -13.75 1 97.12 165 ARG B O 1
ATOM 3873 N N . ALA B 1 166 ? -28.547 -2.023 -14.875 1 97.38 166 ALA B N 1
ATOM 3874 C CA . ALA B 1 166 ? -28.359 -3.008 -15.938 1 97.38 166 ALA B CA 1
ATOM 3875 C C . ALA B 1 166 ? -27.938 -4.359 -15.359 1 97.38 166 ALA B C 1
ATOM 3877 O O . ALA B 1 166 ? -27.391 -4.43 -14.258 1 97.38 166 ALA B O 1
ATOM 3878 N N . THR B 1 167 ? -28.234 -5.379 -16.125 1 97.69 167 THR B N 1
ATOM 3879 C CA . THR B 1 167 ? -27.859 -6.727 -15.711 1 97.69 167 THR B CA 1
ATOM 3880 C C . THR B 1 167 ? -27.125 -7.457 -16.828 1 97.69 167 THR B C 1
ATOM 3882 O O . THR B 1 167 ? -27.203 -7.055 -17.984 1 97.69 167 THR B O 1
ATOM 3885 N N . CYS B 1 168 ? -26.375 -8.375 -16.516 1 97.56 168 CYS B N 1
ATOM 3886 C CA . CYS B 1 168 ? -25.672 -9.305 -17.391 1 97.56 168 CYS B CA 1
ATOM 3887 C C . CYS B 1 168 ? -26 -10.75 -17.016 1 97.56 168 CYS B C 1
ATOM 3889 O O . CYS B 1 168 ? -26.203 -11.062 -15.852 1 97.56 168 CYS B O 1
ATOM 3891 N N . VAL B 1 169 ? -26.094 -11.594 -18.031 1 96.31 169 VAL B N 1
ATOM 3892 C CA . VAL B 1 169 ? -26.234 -13.023 -17.781 1 96.31 169 VAL B CA 1
ATOM 3893 C C . VAL B 1 169 ? -24.984 -13.758 -18.234 1 96.31 169 VAL B C 1
ATOM 3895 O O . VAL B 1 169 ? -24.625 -13.695 -19.422 1 96.31 169 VAL B O 1
ATOM 3898 N N . VAL B 1 170 ? -24.312 -14.352 -17.297 1 94.38 170 VAL B N 1
ATOM 3899 C CA . VAL B 1 170 ? -23.109 -15.125 -17.578 1 94.38 170 VAL B CA 1
ATOM 3900 C C . VAL B 1 170 ? -23.281 -16.547 -17.062 1 94.38 170 VAL B C 1
ATOM 3902 O O . VAL B 1 170 ? -23.469 -16.766 -15.867 1 94.38 170 VAL B O 1
ATOM 3905 N N . ASP B 1 171 ? -23.188 -17.531 -18 1 88.5 171 ASP B N 1
ATOM 3906 C CA . ASP B 1 171 ? -23.328 -18.938 -17.656 1 88.5 171 ASP B CA 1
ATOM 3907 C C . ASP B 1 171 ? -24.562 -19.188 -16.797 1 88.5 171 ASP B C 1
ATOM 3909 O O . ASP B 1 171 ? -24.5 -19.859 -15.766 1 88.5 171 ASP B O 1
ATOM 3913 N N . GLY B 1 172 ? -25.594 -18.516 -17.141 1 91.5 172 GLY B N 1
ATOM 3914 C CA . GLY B 1 172 ? -26.891 -18.734 -16.516 1 91.5 172 GLY B CA 1
ATOM 3915 C C . GLY B 1 172 ? -27.094 -17.938 -15.242 1 91.5 172 GLY B C 1
ATOM 3916 O O . GLY B 1 172 ? -28.156 -17.984 -14.633 1 91.5 172 GLY B O 1
ATOM 3917 N N . LYS B 1 173 ? -26.109 -17.25 -14.773 1 95.5 173 LYS B N 1
ATOM 3918 C CA . LYS B 1 173 ? -26.188 -16.438 -13.57 1 95.5 173 LYS B CA 1
ATOM 3919 C C . LYS B 1 173 ? -26.328 -14.953 -13.922 1 95.5 173 LYS B C 1
ATOM 3921 O O . LYS B 1 173 ? -25.672 -14.469 -14.852 1 95.5 173 LYS B O 1
ATOM 3926 N N . THR B 1 174 ? -27.172 -14.266 -13.188 1 97.38 174 THR B N 1
ATOM 3927 C CA . THR B 1 174 ? -27.406 -12.852 -13.445 1 97.38 174 THR B CA 1
ATOM 3928 C C . THR B 1 174 ? -26.531 -11.984 -12.539 1 97.38 174 THR B C 1
ATOM 3930 O O . THR B 1 174 ? -26.469 -12.219 -11.328 1 97.38 174 THR B O 1
ATOM 3933 N N . TYR B 1 175 ? -25.922 -11.031 -13.094 1 98.31 175 TYR B N 1
ATOM 3934 C CA . TYR B 1 175 ? -25.094 -10.039 -12.398 1 98.31 175 TYR B CA 1
ATOM 3935 C C . TYR B 1 175 ? -25.625 -8.625 -12.656 1 98.31 175 TYR B C 1
ATOM 3937 O O . TYR B 1 175 ? -26.219 -8.359 -13.711 1 98.31 175 TYR B O 1
ATOM 3945 N N . GLN B 1 176 ? -25.406 -7.801 -11.688 1 98.12 176 GLN B N 1
ATOM 3946 C CA . GLN B 1 176 ? -25.797 -6.406 -11.859 1 98.12 176 GLN B CA 1
ATOM 3947 C C . GLN B 1 176 ? -24.609 -5.539 -12.25 1 98.12 176 GLN B C 1
ATOM 3949 O O . GLN B 1 176 ? -23.469 -5.883 -11.953 1 98.12 176 GLN B O 1
ATOM 3954 N N . ASP B 1 177 ? -25 -4.391 -12.93 1 98.38 177 ASP B N 1
ATOM 3955 C CA . ASP B 1 177 ? -23.969 -3.414 -13.258 1 98.38 177 ASP B CA 1
ATOM 3956 C C . ASP B 1 177 ? -23.062 -3.135 -12.055 1 98.38 177 ASP B C 1
ATOM 3958 O O . ASP B 1 177 ? -23.547 -2.803 -10.977 1 98.38 177 ASP B O 1
ATOM 3962 N N . GLY B 1 178 ? -21.734 -3.32 -12.234 1 98.06 178 GLY B N 1
ATOM 3963 C CA . GLY B 1 178 ? -20.781 -3.074 -11.164 1 98.06 178 GLY B CA 1
ATOM 3964 C C . GLY B 1 178 ? -20.344 -4.34 -10.453 1 98.06 178 GLY B C 1
ATOM 3965 O O . GLY B 1 178 ? -19.359 -4.336 -9.719 1 98.06 178 GLY B O 1
ATOM 3966 N N . GLU B 1 179 ? -21 -5.41 -10.648 1 98.12 179 GLU B N 1
ATOM 3967 C CA . GLU B 1 179 ? -20.641 -6.664 -9.992 1 98.12 179 GLU B CA 1
ATOM 3968 C C . GLU B 1 179 ? -19.609 -7.434 -10.797 1 98.12 179 GLU B C 1
ATOM 3970 O O . GLU B 1 179 ? -19.656 -7.465 -12.031 1 98.12 179 GLU B O 1
ATOM 3975 N N . TYR B 1 180 ? -18.703 -7.969 -10.109 1 97.62 180 TYR B N 1
ATOM 3976 C CA . TYR B 1 180 ? -17.688 -8.812 -10.734 1 97.62 180 TYR B CA 1
ATOM 3977 C C . TYR B 1 180 ? -18.266 -10.188 -11.078 1 97.62 180 TYR B C 1
ATOM 3979 O O . TYR B 1 180 ? -19.188 -10.664 -10.414 1 97.62 180 TYR B O 1
ATOM 3987 N N . PHE B 1 181 ? -17.719 -10.75 -12.141 1 96.94 181 PHE B N 1
ATOM 3988 C CA . PHE B 1 181 ? -18.062 -12.141 -12.438 1 96.94 181 PHE B CA 1
ATOM 3989 C C . PHE B 1 181 ? -16.844 -12.906 -12.938 1 96.94 181 PHE B C 1
ATOM 3991 O O . PHE B 1 181 ? -15.867 -12.305 -13.359 1 96.94 181 PHE B O 1
ATOM 3998 N N . GLU B 1 182 ? -16.875 -14.164 -12.812 1 91.38 182 GLU B N 1
ATOM 3999 C CA . GLU B 1 182 ? -15.797 -15.047 -13.242 1 91.38 182 GLU B CA 1
ATOM 4000 C C . GLU B 1 182 ? -16.188 -15.836 -14.492 1 91.38 182 GLU B C 1
ATOM 4002 O O . GLU B 1 182 ? -17.359 -16.156 -14.695 1 91.38 182 GLU B O 1
ATOM 4007 N N . VAL B 1 183 ? -15.195 -16.031 -15.344 1 89.69 183 VAL B N 1
ATOM 4008 C CA . VAL B 1 183 ? -15.383 -16.875 -16.516 1 89.69 183 VAL B CA 1
ATOM 4009 C C . VAL B 1 183 ? -14.758 -18.25 -16.281 1 89.69 183 VAL B C 1
ATOM 4011 O O . VAL B 1 183 ? -13.609 -18.344 -15.852 1 89.69 183 VAL B O 1
ATOM 4014 N N . LYS B 1 184 ? -15.523 -19.25 -16.625 1 84.88 184 LYS B N 1
ATOM 4015 C CA . LYS B 1 184 ? -15.07 -20.625 -16.406 1 84.88 184 LYS B CA 1
ATOM 4016 C C . LYS B 1 184 ? -13.766 -20.891 -17.141 1 84.88 184 LYS B C 1
ATOM 4018 O O . LYS B 1 184 ? -13.602 -20.5 -18.312 1 84.88 184 LYS B O 1
ATOM 4023 N N . ASN B 1 185 ? -12.789 -21.453 -16.578 1 83.56 185 ASN B N 1
ATOM 4024 C CA . ASN B 1 185 ? -11.523 -21.922 -17.125 1 83.56 185 ASN B CA 1
ATOM 4025 C C . ASN B 1 185 ? -10.625 -20.766 -17.531 1 83.56 185 ASN B C 1
ATOM 4027 O O . ASN B 1 185 ? -9.641 -20.953 -18.25 1 83.56 185 ASN B O 1
ATOM 4031 N N . GLU B 1 186 ? -11.023 -19.516 -17.219 1 89.12 186 GLU B N 1
ATOM 4032 C CA . GLU B 1 186 ? -10.211 -18.344 -17.531 1 89.12 186 GLU B CA 1
ATOM 4033 C C . GLU B 1 186 ? -9.867 -17.547 -16.266 1 89.12 186 GLU B C 1
ATOM 4035 O O . GLU B 1 186 ? -10.312 -16.406 -16.109 1 89.12 186 GLU B O 1
ATOM 4040 N N . PRO B 1 187 ? -9.023 -18.109 -15.461 1 90.19 187 PRO B N 1
ATOM 4041 C CA . PRO B 1 187 ? -8.773 -17.5 -14.156 1 90.19 187 PRO B CA 1
ATOM 4042 C C . PRO B 1 187 ? -7.992 -16.188 -14.242 1 90.19 187 PRO B C 1
ATOM 4044 O O . PRO B 1 187 ? -7.957 -15.422 -13.281 1 90.19 187 PRO B O 1
ATOM 4047 N N . GLU B 1 188 ? -7.414 -15.891 -15.375 1 94.12 188 GLU B N 1
ATOM 4048 C CA . GLU B 1 188 ? -6.613 -14.672 -15.516 1 94.12 188 GLU B CA 1
ATOM 4049 C C . GLU B 1 188 ? -7.457 -13.516 -16.047 1 94.12 188 GLU B C 1
ATOM 4051 O O . GLU B 1 188 ? -6.957 -12.398 -16.188 1 94.12 188 GLU B O 1
ATOM 4056 N N . LEU B 1 189 ? -8.734 -13.766 -16.297 1 95 189 LEU B N 1
ATOM 4057 C CA . LEU B 1 189 ? -9.641 -12.719 -16.766 1 95 189 LEU B CA 1
ATOM 4058 C C . LEU B 1 189 ? -10.359 -12.055 -15.586 1 95 189 LEU B C 1
ATOM 4060 O O . LEU B 1 189 ? -10.922 -12.742 -14.734 1 95 189 LEU B O 1
ATOM 4064 N N . ASN B 1 190 ? -10.234 -10.758 -15.555 1 96.5 190 ASN B N 1
ATOM 4065 C CA . ASN B 1 190 ? -11.031 -9.953 -14.633 1 96.5 190 ASN B CA 1
ATOM 4066 C C . ASN B 1 190 ? -12.219 -9.312 -15.328 1 96.5 190 ASN B C 1
ATOM 4068 O O . ASN B 1 190 ? -12.055 -8.57 -16.297 1 96.5 190 ASN B O 1
ATOM 4072 N N . CYS B 1 191 ? -13.43 -9.625 -14.805 1 98.31 191 CYS B N 1
ATOM 4073 C CA . CYS B 1 191 ? -14.609 -9.203 -15.547 1 98.31 191 CYS B CA 1
ATOM 4074 C C . CYS B 1 191 ? -15.586 -8.461 -14.641 1 98.31 191 CYS B C 1
ATOM 4076 O O . CYS B 1 191 ? -15.672 -8.75 -13.445 1 98.31 191 CYS B O 1
ATOM 4078 N N . ILE B 1 192 ? -16.25 -7.535 -15.195 1 98.44 192 ILE B N 1
ATOM 4079 C CA . ILE B 1 192 ? -17.25 -6.73 -14.484 1 98.44 192 ILE B CA 1
ATOM 4080 C C . ILE B 1 192 ? -18.453 -6.504 -15.383 1 98.44 192 ILE B C 1
ATOM 4082 O O . ILE B 1 192 ? -18.312 -6.262 -16.578 1 98.44 192 ILE B O 1
ATOM 4086 N N . CYS B 1 193 ? -19.609 -6.715 -14.812 1 98.69 193 CYS B N 1
ATOM 4087 C CA . CYS B 1 193 ? -20.844 -6.48 -15.555 1 98.69 193 CYS B CA 1
ATOM 4088 C C . CYS B 1 193 ? -21.062 -4.992 -15.805 1 98.69 193 CYS B C 1
ATOM 4090 O O . CYS B 1 193 ? -20.953 -4.184 -14.875 1 98.69 193 CYS B O 1
ATOM 4092 N N . GLN B 1 194 ? -21.344 -4.633 -17 1 97.94 194 GLN B N 1
ATOM 4093 C CA . GLN B 1 194 ? -21.703 -3.268 -17.359 1 97.94 194 GLN B CA 1
ATOM 4094 C C . GLN B 1 194 ? -22.609 -3.246 -18.578 1 97.94 194 GLN B C 1
ATOM 4096 O O . GLN B 1 194 ? -22.672 -4.215 -19.344 1 97.94 194 GLN B O 1
ATOM 4101 N N . PRO B 1 195 ? -23.344 -2.084 -18.734 1 97.38 195 PRO B N 1
ATOM 4102 C CA . PRO B 1 195 ? -24.234 -1.991 -19.891 1 97.38 195 PRO B CA 1
ATOM 4103 C C . PRO B 1 195 ? -23.531 -2.303 -21.203 1 97.38 195 PRO B C 1
ATOM 4105 O O . PRO B 1 195 ? -22.391 -1.875 -21.422 1 97.38 195 PRO B O 1
ATOM 4108 N N . GLY B 1 196 ? -24.172 -3.055 -22.078 1 96.75 196 GLY B N 1
ATOM 4109 C CA . GLY B 1 196 ? -23.625 -3.357 -23.391 1 96.75 196 GLY B CA 1
ATOM 4110 C C . GLY B 1 196 ? -23.016 -4.742 -23.469 1 96.75 196 GLY B C 1
ATOM 4111 O O . GLY B 1 196 ? -22.625 -5.191 -24.547 1 96.75 196 GLY B O 1
ATOM 4112 N N . TYR B 1 197 ? -22.938 -5.426 -22.406 1 97.69 197 TYR B N 1
ATOM 4113 C CA . TYR B 1 197 ? -22.375 -6.773 -22.406 1 97.69 197 TYR B CA 1
ATOM 4114 C C . TYR B 1 197 ? -23.297 -7.734 -23.156 1 97.69 197 TYR B C 1
ATOM 4116 O O . TYR B 1 197 ? -24.469 -7.887 -22.812 1 97.69 197 TYR B O 1
ATOM 4124 N N . GLU B 1 198 ? -22.75 -8.461 -24.078 1 94.69 198 GLU B N 1
ATOM 4125 C CA . GLU B 1 198 ? -23.531 -9.367 -24.906 1 94.69 198 GLU B CA 1
ATOM 4126 C C . GLU B 1 198 ? -22.969 -10.781 -24.891 1 94.69 198 GLU B C 1
ATOM 4128 O O . GLU B 1 198 ? -23.109 -11.531 -25.844 1 94.69 198 GLU B O 1
ATOM 4133 N N . GLY B 1 199 ? -22.203 -11.016 -23.906 1 94.38 199 GLY B N 1
ATOM 4134 C CA . GLY B 1 199 ? -21.703 -12.375 -23.75 1 94.38 199 GLY B CA 1
ATOM 4135 C C . GLY B 1 199 ? -20.281 -12.539 -24.234 1 94.38 199 GLY B C 1
ATOM 4136 O O . GLY B 1 199 ? -19.734 -13.648 -24.188 1 94.38 199 GLY B O 1
ATOM 4137 N N . LYS B 1 200 ? -19.719 -11.445 -24.688 1 94.62 200 LYS B N 1
ATOM 4138 C CA . LYS B 1 200 ? -18.328 -11.484 -25.125 1 94.62 200 LYS B CA 1
ATOM 4139 C C . LYS B 1 200 ? -17.391 -11 -24.016 1 94.62 200 LYS B C 1
ATOM 4141 O O . LYS B 1 200 ? -17.516 -9.883 -23.531 1 94.62 200 LYS B O 1
ATOM 4146 N N . ASN B 1 201 ? -16.469 -11.812 -23.672 1 95.62 201 ASN B N 1
ATOM 4147 C CA . ASN B 1 201 ? -15.57 -11.523 -22.562 1 95.62 201 ASN B CA 1
ATOM 4148 C C . ASN B 1 201 ? -14.352 -10.727 -23.016 1 95.62 201 ASN B C 1
ATOM 4150 O O . ASN B 1 201 ? -13.211 -11.18 -22.875 1 95.62 201 ASN B O 1
ATOM 4154 N N . ILE B 1 202 ? -14.625 -9.586 -23.625 1 96.19 202 ILE B N 1
ATOM 4155 C CA . ILE B 1 202 ? -13.602 -8.688 -24.141 1 96.19 202 ILE B CA 1
ATOM 4156 C C . ILE B 1 202 ? -13.695 -7.34 -23.422 1 96.19 202 ILE B C 1
ATOM 4158 O O . ILE B 1 202 ? -14.641 -7.09 -22.672 1 96.19 202 ILE B O 1
ATOM 4162 N N . GLU B 1 203 ? -12.695 -6.488 -23.578 1 94.69 203 GLU B N 1
ATOM 4163 C CA . GLU B 1 203 ? -12.758 -5.148 -23 1 94.69 203 GLU B CA 1
ATOM 4164 C C . GLU B 1 203 ? -13.969 -4.375 -23.516 1 94.69 203 GLU B C 1
ATOM 4166 O O . GLU B 1 203 ? -14.344 -4.516 -24.672 1 94.69 203 GLU B O 1
ATOM 4171 N N . PRO B 1 204 ? -14.555 -3.668 -22.766 1 95.81 204 PRO B N 1
ATOM 4172 C CA . PRO B 1 204 ? -14.219 -3.271 -21.406 1 95.81 204 PRO B CA 1
ATOM 4173 C C . PRO B 1 204 ? -14.828 -4.203 -20.359 1 95.81 204 PRO B C 1
ATOM 4175 O O . PRO B 1 204 ? -14.625 -4 -19.156 1 95.81 204 PRO B O 1
ATOM 4178 N N . PHE B 1 205 ? -15.508 -5.246 -20.75 1 97.75 205 PHE B N 1
ATOM 4179 C CA . PHE B 1 205 ? -16.219 -6.117 -19.828 1 97.75 205 PHE B CA 1
ATOM 4180 C C . PHE B 1 205 ? -15.258 -7.02 -19.078 1 97.75 205 PHE B C 1
ATOM 4182 O O . PHE B 1 205 ? -15.461 -7.309 -17.891 1 97.75 205 PHE B O 1
ATOM 4189 N N . CYS B 1 206 ? -14.203 -7.43 -19.766 1 97.94 206 CYS B N 1
ATOM 4190 C CA . CYS B 1 206 ? -13.172 -8.273 -19.188 1 97.94 206 CYS B CA 1
ATOM 4191 C C . CYS B 1 206 ? -11.781 -7.801 -19.578 1 97.94 206 CYS B C 1
ATOM 4193 O O . CYS B 1 206 ? -11.578 -7.355 -20.719 1 97.94 206 CYS B O 1
ATOM 4195 N N . VAL B 1 207 ? -10.867 -7.84 -18.641 1 97.75 207 VAL B N 1
ATOM 4196 C CA . VAL B 1 207 ? -9.477 -7.484 -18.875 1 97.75 207 VAL B CA 1
ATOM 4197 C C . VAL B 1 207 ? -8.57 -8.633 -18.438 1 97.75 207 VAL B C 1
ATOM 4199 O O . VAL B 1 207 ? -8.695 -9.141 -17.328 1 97.75 207 VAL B O 1
ATOM 4202 N N . LYS B 1 208 ? -7.742 -9.062 -19.359 1 96.69 208 LYS B N 1
ATOM 4203 C CA . LYS B 1 208 ? -6.785 -10.117 -19.031 1 96.69 208 LYS B CA 1
ATOM 4204 C C . LYS B 1 208 ? -5.582 -9.555 -18.281 1 96.69 208 LYS B C 1
ATOM 4206 O O . LYS B 1 208 ? -5.074 -8.484 -18.625 1 96.69 208 LYS B O 1
ATOM 4211 N N . SER B 1 209 ? -5.145 -10.242 -17.266 1 96.94 209 SER B N 1
ATOM 4212 C CA . SER B 1 209 ? -3.947 -9.836 -16.531 1 96.94 209 SER B CA 1
ATOM 4213 C C . SER B 1 209 ? -2.725 -9.828 -17.453 1 96.94 209 SER B C 1
ATOM 4215 O O . SER B 1 209 ? -2.605 -10.664 -18.344 1 96.94 209 SER B O 1
ATOM 4217 N N . LYS B 1 210 ? -1.806 -8.891 -17.219 1 97.69 210 LYS B N 1
ATOM 4218 C CA . LYS B 1 210 ? -0.604 -8.773 -18.047 1 97.69 210 LYS B CA 1
ATOM 4219 C C . LYS B 1 210 ? 0.43 -9.828 -17.672 1 97.69 210 LYS B C 1
ATOM 4221 O O . LYS B 1 210 ? 1.313 -10.148 -18.469 1 97.69 210 LYS B O 1
ATOM 4226 N N . ARG B 1 211 ? 0.365 -10.336 -16.516 1 97.69 211 ARG B N 1
ATOM 4227 C CA . ARG B 1 211 ? 1.105 -11.492 -16.031 1 97.69 211 ARG B CA 1
ATOM 4228 C C . ARG B 1 211 ? 0.257 -12.32 -15.07 1 97.69 211 ARG B C 1
ATOM 4230 O O . ARG B 1 211 ? -0.657 -11.797 -14.43 1 97.69 211 ARG B O 1
ATOM 4237 N N . PRO B 1 212 ? 0.599 -13.594 -14.969 1 96.75 212 PRO B N 1
ATOM 4238 C CA . PRO B 1 212 ? -0.203 -14.406 -14.047 1 96.75 212 PRO B CA 1
ATOM 4239 C C . PRO B 1 212 ? -0.117 -13.922 -12.602 1 96.75 212 PRO B C 1
ATOM 4241 O O . PRO B 1 212 ? 0.97 -13.586 -12.125 1 96.75 212 PRO B O 1
ATOM 4244 N N . PHE B 1 213 ? -1.202 -13.891 -11.906 1 94.25 213 PHE B N 1
ATOM 4245 C CA . PHE B 1 213 ? -1.301 -13.344 -10.562 1 94.25 213 PHE B CA 1
ATOM 4246 C C . PHE B 1 213 ? -0.462 -14.156 -9.578 1 94.25 213 PHE B C 1
ATOM 4248 O O . PHE B 1 213 ? 0.137 -13.602 -8.656 1 94.25 213 PHE B O 1
ATOM 4255 N N . CYS B 1 214 ? -0.358 -15.477 -9.812 1 95.62 214 CYS B N 1
ATOM 4256 C CA . CYS B 1 214 ? 0.244 -16.281 -8.75 1 95.62 214 CYS B CA 1
ATOM 4257 C C . CYS B 1 214 ? 1.401 -17.109 -9.289 1 95.62 214 CYS B C 1
ATOM 4259 O O . CYS B 1 214 ? 1.63 -18.234 -8.828 1 95.62 214 CYS B O 1
ATOM 4261 N N . SER B 1 215 ? 2.002 -16.609 -10.312 1 96.31 215 SER B N 1
ATOM 4262 C CA . SER B 1 215 ? 3.217 -17.281 -10.773 1 96.31 215 SER B CA 1
ATOM 4263 C C . SER B 1 215 ? 4.301 -17.25 -9.695 1 96.31 215 SER B C 1
ATOM 4265 O O . SER B 1 215 ? 4.645 -16.188 -9.18 1 96.31 215 SER B O 1
ATOM 4267 N N . PRO B 1 216 ? 4.918 -18.391 -9.406 1 96.62 216 PRO B N 1
ATOM 4268 C CA . PRO B 1 216 ? 6 -18.375 -8.422 1 96.62 216 PRO B CA 1
ATOM 4269 C C . PRO B 1 216 ? 7.258 -17.672 -8.938 1 96.62 216 PRO B C 1
ATOM 4271 O O . PRO B 1 216 ? 8.117 -17.281 -8.141 1 96.62 216 PRO B O 1
ATOM 4274 N N . GLU B 1 217 ? 7.359 -17.5 -10.219 1 95.81 217 GLU B N 1
ATOM 4275 C CA . GLU B 1 217 ? 8.547 -16.875 -10.805 1 95.81 217 GLU B CA 1
ATOM 4276 C C . GLU B 1 217 ? 8.633 -15.398 -10.422 1 95.81 217 GLU B C 1
ATOM 4278 O O . GLU B 1 217 ? 9.727 -14.836 -10.352 1 95.81 217 GLU B O 1
ATOM 4283 N N . PHE B 1 218 ? 7.535 -14.812 -10.195 1 97.5 218 PHE B N 1
ATOM 4284 C CA . PHE B 1 218 ? 7.488 -13.375 -9.961 1 97.5 218 PHE B CA 1
ATOM 4285 C C . PHE B 1 218 ? 8 -13.031 -8.57 1 97.5 218 PHE B C 1
ATOM 4287 O O . PHE B 1 218 ? 8.852 -12.156 -8.414 1 97.5 218 PHE B O 1
ATOM 4294 N N . ARG B 1 219 ? 7.559 -13.789 -7.566 1 94.44 219 ARG B N 1
ATOM 4295 C CA . ARG B 1 219 ? 7.891 -13.406 -6.195 1 94.44 219 ARG B CA 1
ATOM 4296 C C . ARG B 1 219 ? 8.773 -14.461 -5.535 1 94.44 219 ARG B C 1
ATOM 4298 O O . ARG B 1 219 ? 9.523 -14.156 -4.609 1 94.44 219 ARG B O 1
ATOM 4305 N N . ASN B 1 220 ? 8.656 -15.703 -5.965 1 94.94 220 ASN B N 1
ATOM 4306 C CA . ASN B 1 220 ? 9.375 -16.797 -5.316 1 94.94 220 ASN B CA 1
ATOM 4307 C C . ASN B 1 220 ? 10.008 -17.734 -6.34 1 94.94 220 ASN B C 1
ATOM 4309 O O . ASN B 1 220 ? 9.773 -18.953 -6.305 1 94.94 220 ASN B O 1
ATOM 4313 N N . PRO B 1 221 ? 10.922 -17.203 -7.125 1 96.56 221 PRO B N 1
ATOM 4314 C CA . PRO B 1 221 ? 11.5 -18.078 -8.156 1 96.56 221 PRO B CA 1
ATOM 4315 C C . PRO B 1 221 ? 12.281 -19.25 -7.57 1 96.56 221 PRO B C 1
ATOM 4317 O O . PRO B 1 221 ? 12.422 -20.281 -8.219 1 96.56 221 PRO B O 1
ATOM 4320 N N . ASN B 1 222 ? 12.766 -19.094 -6.383 1 95.19 222 ASN B N 1
ATOM 4321 C CA . ASN B 1 222 ? 13.516 -20.172 -5.738 1 95.19 222 ASN B CA 1
ATOM 4322 C C . ASN B 1 222 ? 12.664 -21.422 -5.566 1 95.19 222 ASN B C 1
ATOM 4324 O O . ASN B 1 222 ? 13.18 -22.547 -5.609 1 95.19 222 ASN B O 1
ATOM 4328 N N . ASP B 1 223 ? 11.383 -21.234 -5.363 1 96.31 223 ASP B N 1
ATOM 4329 C CA . ASP B 1 223 ? 10.492 -22.391 -5.246 1 96.31 223 ASP B CA 1
ATOM 4330 C C . ASP B 1 223 ? 10.562 -23.266 -6.496 1 96.31 223 ASP B C 1
ATOM 4332 O O . ASP B 1 223 ? 10.492 -24.484 -6.402 1 96.31 223 ASP B O 1
ATOM 4336 N N . VAL B 1 224 ? 10.672 -22.625 -7.637 1 96.75 224 VAL B N 1
ATOM 4337 C CA . VAL B 1 224 ? 10.734 -23.328 -8.906 1 96.75 224 VAL B CA 1
ATOM 4338 C C . VAL B 1 224 ? 12.07 -24.062 -9.031 1 96.75 224 VAL B C 1
ATOM 4340 O O . VAL B 1 224 ? 12.102 -25.25 -9.344 1 96.75 224 VAL B O 1
ATOM 4343 N N . TYR B 1 225 ? 13.133 -23.391 -8.656 1 95.12 225 TYR B N 1
ATOM 4344 C CA . TYR B 1 225 ? 14.477 -23.938 -8.844 1 95.12 225 TYR B CA 1
ATOM 4345 C C . TYR B 1 225 ? 14.75 -25.062 -7.855 1 95.12 225 TYR B C 1
ATOM 4347 O O . TYR B 1 225 ? 15.539 -25.969 -8.141 1 95.12 225 TYR B O 1
ATOM 4355 N N . GLN B 1 226 ? 14.086 -25.031 -6.75 1 94.94 226 GLN B N 1
ATOM 4356 C CA . GLN B 1 226 ? 14.281 -26.047 -5.727 1 94.94 226 GLN B CA 1
ATOM 4357 C C . GLN B 1 226 ? 13.266 -27.172 -5.867 1 94.94 226 GLN B C 1
ATOM 4359 O O . GLN B 1 226 ? 13.211 -28.078 -5.039 1 94.94 226 GLN B O 1
ATOM 4364 N N . ASN B 1 227 ? 12.484 -27.125 -6.891 1 97.06 227 ASN B N 1
ATOM 4365 C CA . ASN B 1 227 ? 11.445 -28.125 -7.125 1 97.06 227 ASN B CA 1
ATOM 4366 C C . ASN B 1 227 ? 10.508 -28.25 -5.926 1 97.06 227 ASN B C 1
ATOM 4368 O O . ASN B 1 227 ? 10.227 -29.359 -5.465 1 97.06 227 ASN B O 1
ATOM 4372 N N . CYS B 1 228 ? 10.109 -27.125 -5.43 1 98.06 228 CYS B N 1
ATOM 4373 C CA . CYS B 1 228 ? 9.078 -27.141 -4.402 1 98.06 228 CYS B CA 1
ATOM 4374 C C . CYS B 1 228 ? 7.711 -27.453 -5 1 98.06 228 CYS B C 1
ATOM 4376 O O . CYS B 1 228 ? 7.543 -27.422 -6.219 1 98.06 228 CYS B O 1
ATOM 4378 N N . ALA B 1 229 ? 6.812 -27.781 -4.133 1 98.62 229 ALA B N 1
ATOM 4379 C CA . ALA B 1 229 ? 5.465 -28.141 -4.574 1 98.62 229 ALA B CA 1
ATOM 4380 C C . ALA B 1 229 ? 4.453 -27.078 -4.152 1 98.62 229 ALA B C 1
ATOM 4382 O O . ALA B 1 229 ? 4.48 -26.594 -3.016 1 98.62 229 ALA B O 1
ATOM 4383 N N . PRO B 1 230 ? 3.566 -26.641 -5.102 1 98.69 230 PRO B N 1
ATOM 4384 C CA . PRO B 1 230 ? 2.49 -25.75 -4.68 1 98.69 230 PRO B CA 1
ATOM 4385 C C . PRO B 1 230 ? 1.513 -26.406 -3.709 1 98.69 230 PRO B C 1
ATOM 4387 O O . PRO B 1 230 ? 1.196 -27.594 -3.855 1 98.69 230 PRO B O 1
ATOM 4390 N N . VAL B 1 231 ? 1.068 -25.641 -2.717 1 98.69 231 VAL B N 1
ATOM 4391 C CA . VAL B 1 231 ? 0.155 -26.125 -1.691 1 98.69 231 VAL B CA 1
ATOM 4392 C C . VAL B 1 231 ? -1.176 -25.375 -1.785 1 98.69 231 VAL B C 1
ATOM 4394 O O . VAL B 1 231 ? -1.2 -24.156 -1.903 1 98.69 231 VAL B O 1
ATOM 4397 N N . PHE B 1 232 ? -2.283 -26.156 -1.729 1 98.44 232 PHE B N 1
ATOM 4398 C CA . PHE B 1 232 ? -3.627 -25.594 -1.833 1 98.44 232 PHE B CA 1
ATOM 4399 C C . PHE B 1 232 ? -4.434 -25.891 -0.575 1 98.44 232 PHE B C 1
ATOM 4401 O O . PHE B 1 232 ? -4.164 -26.875 0.126 1 98.44 232 PHE B O 1
ATOM 4408 N N . TYR B 1 233 ? -5.418 -25.047 -0.316 1 97.38 233 TYR B N 1
ATOM 4409 C CA . TYR B 1 233 ? -6.406 -25.391 0.702 1 97.38 233 TYR B CA 1
ATOM 4410 C C . TYR B 1 233 ? -7.25 -26.578 0.266 1 97.38 233 TYR B C 1
ATOM 4412 O O . TYR B 1 233 ? -7.285 -26.922 -0.917 1 97.38 233 TYR B O 1
ATOM 4420 N N . ASN B 1 234 ? -7.961 -27.109 1.214 1 96.12 234 ASN B N 1
ATOM 4421 C CA . ASN B 1 234 ? -8.766 -28.297 0.952 1 96.12 234 ASN B CA 1
ATOM 4422 C C . ASN B 1 234 ? -9.914 -28 -0.002 1 96.12 234 ASN B C 1
ATOM 4424 O O . ASN B 1 234 ? -10.352 -28.875 -0.751 1 96.12 234 ASN B O 1
ATOM 4428 N N . ASP B 1 235 ? -10.391 -26.797 0.022 1 95.81 235 ASP B N 1
ATOM 4429 C CA . ASP B 1 235 ? -11.562 -26.438 -0.775 1 95.81 235 ASP B CA 1
ATOM 4430 C C . ASP B 1 235 ? -11.156 -25.75 -2.07 1 95.81 235 ASP B C 1
ATOM 4432 O O . ASP B 1 235 ? -12.016 -25.312 -2.844 1 95.81 235 ASP B O 1
ATOM 4436 N N . GLN B 1 236 ? -9.883 -25.641 -2.35 1 96.5 236 GLN B N 1
ATOM 4437 C CA . GLN B 1 236 ? -9.398 -25.031 -3.586 1 96.5 236 GLN B CA 1
ATOM 4438 C C . GLN B 1 236 ? -9.32 -26.062 -4.711 1 96.5 236 GLN B C 1
ATOM 4440 O O . GLN B 1 236 ? -9.156 -27.25 -4.453 1 96.5 236 GLN B O 1
ATOM 4445 N N . LEU B 1 237 ? -9.461 -25.5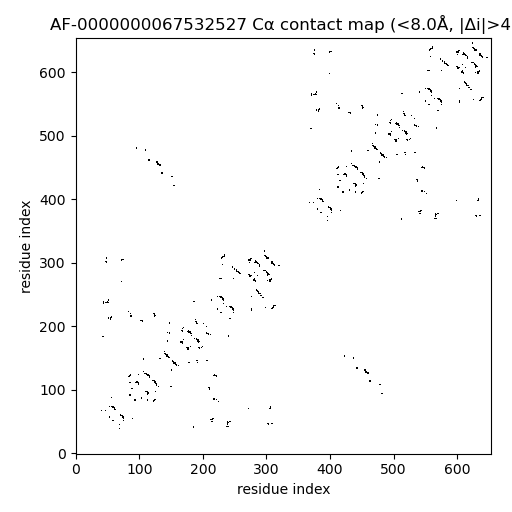31 -5.922 1 95.94 237 LEU B N 1
ATOM 4446 C CA . LEU B 1 237 ? -9.227 -26.328 -7.125 1 95.94 237 LEU B CA 1
ATOM 4447 C C . LEU B 1 237 ? -7.859 -26.016 -7.723 1 95.94 237 LEU B C 1
ATOM 4449 O O . LEU B 1 237 ? -7.668 -24.969 -8.336 1 95.94 237 LEU B O 1
ATOM 4453 N N . PRO B 1 238 ? -6.914 -26.938 -7.602 1 97.31 238 PRO B N 1
ATOM 4454 C CA . PRO B 1 238 ? -5.555 -26.703 -8.094 1 97.31 238 PRO B CA 1
ATOM 4455 C C . PRO B 1 238 ? -5.516 -26.375 -9.586 1 97.31 238 PRO B C 1
ATOM 4457 O O . PRO B 1 238 ? -4.508 -25.875 -10.094 1 97.31 238 PRO B O 1
ATOM 4460 N N . GLN B 1 239 ? -6.555 -26.641 -10.32 1 95.94 239 GLN B N 1
ATOM 4461 C CA . GLN B 1 239 ? -6.645 -26.438 -11.758 1 95.94 239 GLN B CA 1
ATOM 4462 C C . GLN B 1 239 ? -6.805 -24.953 -12.094 1 95.94 239 GLN B C 1
ATOM 4464 O O . GLN B 1 239 ? -6.297 -24.484 -13.117 1 95.94 239 GLN B O 1
ATOM 4469 N N . ILE B 1 240 ? -7.473 -24.203 -11.195 1 94.75 240 ILE B N 1
ATOM 4470 C CA . ILE B 1 240 ? -7.816 -22.859 -11.602 1 94.75 240 ILE B CA 1
ATOM 4471 C C . ILE B 1 240 ? -7.461 -21.875 -10.492 1 94.75 240 ILE B C 1
ATOM 4473 O O . ILE B 1 240 ? -7.352 -20.672 -10.727 1 94.75 240 ILE B O 1
ATOM 4477 N N . ASP B 1 241 ? -7.246 -22.391 -9.266 1 95.81 241 ASP B N 1
ATOM 4478 C CA . ASP B 1 241 ? -6.98 -21.5 -8.148 1 95.81 241 ASP B CA 1
ATOM 4479 C C . ASP B 1 241 ? -5.484 -21.234 -7.988 1 95.81 241 ASP B C 1
ATOM 4481 O O . ASP B 1 241 ? -4.664 -22.062 -8.406 1 95.81 241 ASP B O 1
ATOM 4485 N N . CYS B 1 242 ? -5.23 -20.078 -7.445 1 96.62 242 CYS B N 1
ATOM 4486 C CA . CYS B 1 242 ? -3.859 -19.797 -7.035 1 96.62 242 CYS B CA 1
ATOM 4487 C C . CYS B 1 242 ? -3.455 -20.672 -5.855 1 96.62 242 CYS B C 1
ATOM 4489 O O . CYS B 1 242 ? -4.266 -20.938 -4.969 1 96.62 242 CYS B O 1
ATOM 4491 N N . HIS B 1 243 ? -2.221 -21.125 -5.91 1 98 243 HIS B N 1
ATOM 4492 C CA . HIS B 1 243 ? -1.742 -21.859 -4.75 1 98 243 HIS B CA 1
ATOM 4493 C C . HIS B 1 243 ? -1.534 -20.938 -3.555 1 98 243 HIS B C 1
ATOM 4495 O O . HIS B 1 243 ? -1.222 -19.75 -3.727 1 98 243 HIS B O 1
ATOM 4501 N N . LEU B 1 244 ? -1.645 -21.453 -2.443 1 96.94 244 LEU B N 1
ATOM 4502 C CA . LEU B 1 244 ? -1.553 -20.719 -1.182 1 96.94 244 LEU B CA 1
ATOM 4503 C C . LEU B 1 244 ? -0.098 -20.531 -0.768 1 96.94 244 LEU B C 1
ATOM 4505 O O . LEU B 1 244 ? 0.274 -19.484 -0.256 1 96.94 244 LEU B O 1
ATOM 4509 N N . SER B 1 245 ? 0.608 -21.547 -0.878 1 96.94 245 SER B N 1
ATOM 4510 C CA . SER B 1 245 ? 1.999 -21.609 -0.44 1 96.94 245 SER B CA 1
ATOM 4511 C C . SER B 1 245 ? 2.766 -22.703 -1.179 1 96.94 245 SER B C 1
ATOM 4513 O O . SER B 1 245 ? 2.303 -23.219 -2.203 1 96.94 245 SER B O 1
ATOM 4515 N N . SER B 1 246 ? 3.998 -22.906 -0.751 1 97.5 246 SER B N 1
ATOM 4516 C CA . SER B 1 246 ? 4.816 -23.969 -1.318 1 97.5 246 SER B CA 1
ATOM 4517 C C . SER B 1 246 ? 5.422 -24.844 -0.224 1 97.5 246 SER B C 1
ATOM 4519 O O . SER B 1 246 ? 5.676 -24.375 0.885 1 97.5 246 SER B O 1
ATOM 4521 N N . ARG B 1 247 ? 5.52 -26.047 -0.529 1 98.19 247 ARG B N 1
ATOM 4522 C CA . ARG B 1 247 ? 6.258 -26.984 0.302 1 98.19 247 ARG B CA 1
ATOM 4523 C C . ARG B 1 247 ? 7.57 -27.391 -0.362 1 98.19 247 ARG B C 1
ATOM 4525 O O . ARG B 1 247 ? 7.574 -27.906 -1.481 1 98.19 247 ARG B O 1
ATOM 4532 N N . CYS B 1 248 ? 8.68 -27.172 0.354 1 97.75 248 CYS B N 1
ATOM 4533 C CA . CYS B 1 248 ? 9.992 -27.531 -0.151 1 97.75 248 CYS B CA 1
ATOM 4534 C C . CYS B 1 248 ? 10.562 -28.719 0.615 1 97.75 248 CYS B C 1
ATOM 4536 O O . CYS B 1 248 ? 10.211 -28.938 1.775 1 97.75 248 CYS B O 1
ATOM 4538 N N . GLN B 1 249 ? 11.438 -29.406 -0.036 1 97.94 249 GLN B N 1
ATOM 4539 C CA . GLN B 1 249 ? 12.016 -30.609 0.554 1 97.94 249 GLN B CA 1
ATOM 4540 C C . GLN B 1 249 ? 12.867 -30.266 1.775 1 97.94 249 GLN B C 1
ATOM 4542 O O . GLN B 1 249 ? 13.617 -29.281 1.765 1 97.94 249 GLN B O 1
ATOM 4547 N N . ASN B 1 250 ? 12.656 -30.953 2.838 1 96.81 250 ASN B N 1
ATOM 4548 C CA . ASN B 1 250 ? 13.57 -30.938 3.975 1 96.81 250 ASN B CA 1
ATOM 4549 C C . ASN B 1 250 ? 14.164 -32.312 4.25 1 96.81 250 ASN B C 1
ATOM 4551 O O . ASN B 1 250 ? 13.844 -33.281 3.557 1 96.81 250 ASN B O 1
ATOM 4555 N N . SER B 1 251 ? 15.039 -32.469 5.234 1 96.75 251 SER B N 1
ATOM 4556 C CA . SER B 1 251 ? 15.836 -33.656 5.449 1 96.75 251 SER B CA 1
ATOM 4557 C C . SER B 1 251 ? 14.977 -34.812 5.941 1 96.75 251 SER B C 1
ATOM 4559 O O . SER B 1 251 ? 15.383 -36 5.855 1 96.75 251 SER B O 1
ATOM 4561 N N . ASN B 1 252 ? 13.781 -34.562 6.445 1 97.19 252 ASN B N 1
ATOM 4562 C CA . ASN B 1 252 ? 12.93 -35.594 7.031 1 97.19 252 ASN B CA 1
ATOM 4563 C C . ASN B 1 252 ? 11.898 -36.094 6.027 1 97.19 252 ASN B C 1
ATOM 4565 O O . ASN B 1 252 ? 11.133 -37.031 6.324 1 97.19 252 ASN B O 1
ATOM 4569 N N . ASP B 1 253 ? 11.93 -35.594 4.859 1 97.94 253 ASP B N 1
ATOM 4570 C CA . ASP B 1 253 ? 10.945 -36 3.855 1 97.94 253 ASP B CA 1
ATOM 4571 C C . ASP B 1 253 ? 11.281 -37.344 3.234 1 97.94 253 ASP B C 1
ATOM 4573 O O . ASP B 1 253 ? 12.453 -37.625 2.99 1 97.94 253 ASP B O 1
ATOM 4577 N N . THR B 1 254 ? 10.188 -38.125 3.039 1 97.06 254 THR B N 1
ATOM 4578 C CA . THR B 1 254 ? 10.336 -39.406 2.346 1 97.06 254 THR B CA 1
ATOM 4579 C C . THR B 1 254 ? 9.18 -39.625 1.378 1 97.06 254 THR B C 1
ATOM 4581 O O . THR B 1 254 ? 8.094 -39.062 1.566 1 97.06 254 THR B O 1
ATOM 4584 N N . VAL B 1 255 ? 9.453 -40.406 0.342 1 96.25 255 VAL B N 1
ATOM 4585 C CA . VAL B 1 255 ? 8.43 -40.781 -0.627 1 96.25 255 VAL B CA 1
ATOM 4586 C C . VAL B 1 255 ? 7.762 -42.094 -0.192 1 96.25 255 VAL B C 1
ATOM 4588 O O . VAL B 1 255 ? 8.445 -43.062 0.123 1 96.25 255 VAL B O 1
ATOM 4591 N N . ILE B 1 256 ? 6.469 -42.062 -0.115 1 95.31 256 ILE B N 1
ATOM 4592 C CA . ILE B 1 256 ? 5.672 -43.25 0.128 1 95.31 256 ILE B CA 1
ATOM 4593 C C . ILE B 1 256 ? 5.211 -43.844 -1.203 1 95.31 256 ILE B C 1
ATOM 4595 O O . ILE B 1 256 ? 4.43 -43.219 -1.929 1 95.31 256 ILE B O 1
ATOM 4599 N N . HIS B 1 257 ? 5.66 -45.031 -1.508 1 90.69 257 HIS B N 1
ATOM 4600 C CA . HIS B 1 257 ? 5.336 -45.656 -2.773 1 90.69 257 HIS B CA 1
ATOM 4601 C C . HIS B 1 257 ? 4.035 -46.469 -2.668 1 90.69 257 HIS B C 1
ATOM 4603 O O . HIS B 1 257 ? 3.91 -47.344 -1.825 1 90.69 257 HIS B O 1
ATOM 4609 N N . ASN B 1 258 ? 2.91 -46.125 -3.174 1 79.06 258 ASN B N 1
ATOM 4610 C CA . ASN B 1 258 ? 1.614 -46.781 -3.066 1 79.06 258 ASN B CA 1
ATOM 4611 C C . ASN B 1 258 ? 1.46 -47.875 -4.105 1 79.06 258 ASN B C 1
ATOM 4613 O O . ASN B 1 258 ? 0.527 -48.688 -4.031 1 79.06 258 ASN B O 1
ATOM 4617 N N . HIS B 1 259 ? 1.999 -48.031 -5.184 1 68.81 259 HIS B N 1
ATOM 4618 C CA . HIS B 1 259 ? 1.831 -49.125 -6.133 1 68.81 259 HIS B CA 1
ATOM 4619 C C . HIS B 1 259 ? 3.078 -50 -6.191 1 68.81 259 HIS B C 1
ATOM 4621 O O . HIS B 1 259 ? 4.199 -49.5 -6.121 1 68.81 259 HIS B 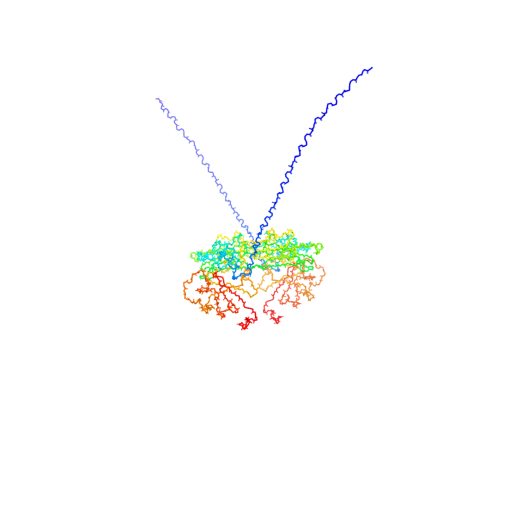O 1
ATOM 4627 N N . ASP B 1 260 ? 2.941 -51.25 -5.559 1 56.47 260 ASP B N 1
ATOM 4628 C CA . ASP B 1 260 ? 3.93 -52.312 -5.422 1 56.47 260 ASP B CA 1
ATOM 4629 C C . ASP B 1 260 ? 4.863 -52.375 -6.629 1 56.47 260 ASP B C 1
ATOM 4631 O O . ASP B 1 260 ? 6.055 -52.656 -6.488 1 56.47 260 ASP B O 1
ATOM 4635 N N . ASP B 1 261 ? 4.176 -52.531 -7.859 1 52.72 261 ASP B N 1
ATOM 4636 C CA . ASP B 1 261 ? 4.945 -52.969 -9.031 1 52.72 261 ASP B CA 1
ATOM 4637 C C . ASP B 1 261 ? 5.922 -51.875 -9.461 1 52.72 261 ASP B C 1
ATOM 4639 O O . ASP B 1 261 ? 6.75 -52.094 -10.352 1 52.72 261 ASP B O 1
ATOM 4643 N N . LEU B 1 262 ? 5.566 -50.656 -9.234 1 52.03 262 LEU B N 1
ATOM 4644 C CA . LEU B 1 262 ? 6.402 -49.594 -9.812 1 52.03 262 LEU B CA 1
ATOM 4645 C C . LEU B 1 262 ? 7.516 -49.219 -8.852 1 52.03 262 LEU B C 1
ATOM 4647 O O . LEU B 1 262 ? 7.441 -48.156 -8.203 1 52.03 262 LEU B O 1
ATOM 4651 N N . LYS B 1 263 ? 7.934 -50.188 -8.078 1 50.53 263 LYS B N 1
ATOM 4652 C CA . LYS B 1 263 ? 9.086 -50 -7.207 1 50.53 263 LYS B CA 1
ATOM 4653 C C . LYS B 1 263 ? 10.117 -49.062 -7.859 1 50.53 263 LYS B C 1
ATOM 4655 O O . LYS B 1 263 ? 10.008 -48.75 -9.047 1 50.53 263 LYS B O 1
ATOM 4660 N N . SER B 1 264 ? 11.312 -48.875 -7.031 1 45.78 264 SER B N 1
ATOM 4661 C CA . SER B 1 264 ? 12.484 -48.031 -7.254 1 45.78 264 SER B CA 1
ATOM 4662 C C . SER B 1 264 ? 13.055 -48.25 -8.656 1 45.78 264 SER B C 1
ATOM 4664 O O . SER B 1 264 ? 14.25 -48.062 -8.875 1 45.78 264 SER B O 1
ATOM 4666 N N . GLY B 1 265 ? 12.383 -49.062 -9.484 1 43.75 265 GLY B N 1
ATOM 4667 C CA . GLY B 1 265 ? 13.25 -49.375 -10.609 1 43.75 265 GLY B CA 1
ATOM 4668 C C . GLY B 1 265 ? 13.797 -48.156 -11.305 1 43.75 265 GLY B C 1
ATOM 4669 O O . GLY B 1 265 ? 13.125 -47.125 -11.367 1 43.75 265 GLY B O 1
ATOM 4670 N N . GLU B 1 266 ? 15.125 -48.031 -11.281 1 48.19 266 GLU B N 1
ATOM 4671 C CA . GLU B 1 266 ? 16.141 -47.156 -11.836 1 48.19 266 GLU B CA 1
ATOM 4672 C C . GLU B 1 266 ? 15.688 -46.531 -13.148 1 48.19 266 GLU B C 1
ATOM 4674 O O . GLU B 1 266 ? 16.172 -45.469 -13.539 1 48.19 266 GLU B O 1
ATOM 4679 N N . ASP B 1 267 ? 15.008 -47.375 -14.047 1 48.72 267 ASP B N 1
ATOM 4680 C CA . ASP B 1 267 ? 15.078 -46.969 -15.438 1 48.72 267 ASP B CA 1
ATOM 4681 C C . ASP B 1 267 ? 13.93 -46 -15.781 1 48.72 267 ASP B C 1
ATOM 4683 O O . ASP B 1 267 ? 13.438 -46 -16.906 1 48.72 267 ASP B O 1
ATOM 4687 N N . LEU B 1 268 ? 13.062 -45.625 -14.82 1 52.62 268 LEU B N 1
ATOM 4688 C CA . LEU B 1 268 ? 11.945 -44.875 -15.359 1 52.62 268 LEU B CA 1
ATOM 4689 C C . LEU B 1 268 ? 12.422 -43.594 -16.047 1 52.62 268 LEU B C 1
ATOM 4691 O O . LEU B 1 268 ? 13.367 -42.938 -15.586 1 52.62 268 LEU B O 1
ATOM 4695 N N . ASP B 1 269 ? 11.969 -43.531 -17.297 1 61.22 269 ASP B N 1
ATOM 4696 C CA . ASP B 1 269 ? 12.125 -42.344 -18.141 1 61.22 269 ASP B CA 1
ATOM 4697 C C . ASP B 1 269 ? 11.797 -41.062 -17.375 1 61.22 269 ASP B C 1
ATOM 4699 O O . ASP B 1 269 ? 10.773 -41 -16.703 1 61.22 269 ASP B O 1
ATOM 4703 N N . ASP B 1 270 ? 12.805 -40.219 -17.125 1 65.81 270 ASP B N 1
ATOM 4704 C CA . ASP B 1 270 ? 12.82 -38.938 -16.453 1 65.81 270 ASP B CA 1
ATOM 4705 C C . ASP B 1 270 ? 11.578 -38.125 -16.828 1 65.81 270 ASP B C 1
ATOM 4707 O O . ASP B 1 270 ? 11.273 -37.125 -16.172 1 65.81 270 ASP B O 1
ATOM 4711 N N . GLU B 1 271 ? 10.711 -38.719 -17.75 1 74.25 271 GLU B N 1
ATOM 4712 C CA . GLU B 1 271 ? 9.648 -37.844 -18.234 1 74.25 271 GLU B CA 1
ATOM 4713 C C . GLU B 1 271 ? 8.344 -38.094 -17.5 1 74.25 271 GLU B C 1
ATOM 4715 O O . GLU B 1 271 ? 7.445 -37.25 -17.5 1 74.25 271 GLU B O 1
ATOM 4720 N N . ASN B 1 272 ? 8.156 -39.188 -16.688 1 86.19 272 ASN B N 1
ATOM 4721 C CA . ASN B 1 272 ? 6.875 -39.469 -16.062 1 86.19 272 ASN B CA 1
ATOM 4722 C C . ASN B 1 272 ? 6.98 -39.531 -14.547 1 86.19 272 ASN B C 1
ATOM 4724 O O . ASN B 1 272 ? 6.383 -40.375 -13.898 1 86.19 272 ASN B O 1
ATOM 4728 N N . VAL B 1 273 ? 7.82 -38.688 -14.039 1 93.94 273 VAL B N 1
ATOM 4729 C CA . VAL B 1 273 ? 7.949 -38.625 -12.586 1 93.94 273 VAL B CA 1
ATOM 4730 C C . VAL B 1 273 ? 7.762 -37.188 -12.125 1 93.94 273 VAL B C 1
ATOM 4732 O O . VAL B 1 273 ? 7.965 -36.25 -12.898 1 93.94 273 VAL B O 1
ATOM 4735 N N . CYS B 1 274 ? 7.328 -37.062 -10.922 1 96.62 274 CYS B N 1
ATOM 4736 C CA . CYS B 1 274 ? 7.355 -35.781 -10.258 1 96.62 274 CYS B CA 1
ATOM 4737 C C . CYS B 1 274 ? 8.656 -35.594 -9.484 1 96.62 274 CYS B C 1
ATOM 4739 O O . CYS B 1 274 ? 9.258 -36.562 -9.023 1 96.62 274 CYS B O 1
ATOM 4741 N N . LEU B 1 275 ? 9.008 -34.375 -9.492 1 97.06 275 LEU B N 1
ATOM 4742 C CA . LEU B 1 275 ? 10.203 -34 -8.727 1 97.06 275 LEU B CA 1
ATOM 4743 C C . LEU B 1 275 ? 9.836 -33.219 -7.484 1 97.06 275 LEU B C 1
ATOM 4745 O O . LEU B 1 275 ? 9.055 -32.25 -7.566 1 97.06 275 LEU B O 1
ATOM 4749 N N . PHE B 1 276 ? 10.359 -33.625 -6.328 1 97.75 276 PHE B N 1
ATOM 4750 C CA . PHE B 1 276 ? 10.312 -32.875 -5.066 1 97.75 276 PHE B CA 1
ATOM 4751 C C . PHE B 1 276 ? 11.703 -32.75 -4.461 1 97.75 276 PHE B C 1
ATOM 4753 O O . PHE B 1 276 ? 12.203 -33.656 -3.83 1 97.75 276 PHE B O 1
ATOM 4760 N N . GLY B 1 277 ? 12.172 -31.422 -4.641 1 97.06 277 GLY B N 1
ATOM 4761 C CA . GLY B 1 277 ? 13.602 -31.312 -4.379 1 97.06 277 GLY B CA 1
ATOM 4762 C C . GLY B 1 277 ? 14.43 -32.25 -5.242 1 97.06 277 GLY B C 1
ATOM 4763 O O . GLY B 1 277 ? 14.352 -32.188 -6.473 1 97.06 277 GLY B O 1
ATOM 4764 N N . ASN B 1 278 ? 15.195 -33.094 -4.598 1 95.62 278 ASN B N 1
ATOM 4765 C CA . ASN B 1 278 ? 15.984 -34.062 -5.34 1 95.62 278 ASN B CA 1
ATOM 4766 C C . ASN B 1 278 ? 15.32 -35.438 -5.367 1 95.62 278 ASN B C 1
ATOM 4768 O O . ASN B 1 278 ? 15.906 -36.406 -5.848 1 95.62 278 ASN B O 1
ATOM 4772 N N . MET B 1 279 ? 14.125 -35.5 -4.902 1 95.94 279 MET B N 1
ATOM 4773 C CA . MET B 1 279 ? 13.422 -36.781 -4.852 1 95.94 279 MET B CA 1
ATOM 4774 C C . MET B 1 279 ? 12.555 -36.969 -6.09 1 95.94 279 MET B C 1
ATOM 4776 O O . MET B 1 279 ? 11.938 -36.031 -6.578 1 95.94 279 MET B O 1
ATOM 4780 N N . LYS B 1 280 ? 12.469 -38.25 -6.496 1 94.44 280 LYS B N 1
ATOM 4781 C CA . LYS B 1 280 ? 11.602 -38.625 -7.605 1 94.44 280 LYS B CA 1
ATOM 4782 C C . LYS B 1 280 ? 10.375 -39.375 -7.105 1 94.44 280 LYS B C 1
ATOM 4784 O O . LYS B 1 280 ? 10.484 -40.25 -6.254 1 94.44 280 LYS B O 1
ATOM 4789 N N . MET B 1 281 ? 9.273 -38.938 -7.582 1 94.88 281 MET B N 1
ATOM 4790 C CA . MET B 1 281 ? 7.996 -39.562 -7.234 1 94.88 281 MET B CA 1
ATOM 4791 C C . MET B 1 281 ? 7.332 -40.188 -8.461 1 94.88 281 MET B C 1
ATOM 4793 O O . MET B 1 281 ? 7.09 -39.5 -9.453 1 94.88 281 MET B O 1
ATOM 4797 N N . HIS B 1 282 ? 7.023 -41.438 -8.367 1 91.94 282 HIS B N 1
ATOM 4798 C CA . HIS B 1 282 ? 6.195 -42 -9.43 1 91.94 282 HIS B CA 1
ATOM 4799 C C . HIS B 1 282 ? 4.75 -41.531 -9.312 1 91.94 282 HIS B C 1
ATOM 4801 O O . HIS B 1 282 ? 4.328 -41.062 -8.25 1 91.94 282 HIS B O 1
ATOM 4807 N N . ILE B 1 283 ? 4.098 -41.594 -10.422 1 93.06 283 ILE B N 1
ATOM 4808 C CA . ILE B 1 283 ? 2.686 -41.25 -10.398 1 93.06 283 ILE B CA 1
ATOM 4809 C C . ILE B 1 283 ? 1.961 -42.062 -9.336 1 93.06 283 ILE B C 1
ATOM 4811 O O . ILE B 1 283 ? 2.113 -43.281 -9.266 1 93.06 283 ILE B O 1
ATOM 4815 N N . GLY B 1 284 ? 1.271 -41.406 -8.445 1 93.12 284 GLY B N 1
ATOM 4816 C CA . GLY B 1 284 ? 0.547 -42.062 -7.371 1 93.12 284 GLY B CA 1
ATOM 4817 C C . GLY B 1 284 ? 1.285 -42.031 -6.047 1 93.12 284 GLY B C 1
ATOM 4818 O O . GLY B 1 284 ? 0.688 -42.25 -4.992 1 93.12 284 GLY B O 1
ATOM 4819 N N . ASP B 1 285 ? 2.602 -41.812 -6.117 1 94.75 285 ASP B N 1
ATOM 4820 C CA . ASP B 1 285 ? 3.377 -41.75 -4.883 1 94.75 285 ASP B CA 1
ATOM 4821 C C . ASP B 1 285 ? 2.957 -40.562 -4.043 1 94.75 285 ASP B C 1
ATOM 4823 O O . ASP B 1 285 ? 2.451 -39.562 -4.578 1 94.75 285 ASP B O 1
ATOM 4827 N N . GLU B 1 286 ? 3.154 -40.688 -2.744 1 97.38 286 GLU B N 1
ATOM 4828 C CA . GLU B 1 286 ? 2.844 -39.625 -1.799 1 97.38 286 GLU B CA 1
ATOM 4829 C C . GLU B 1 286 ? 4.066 -39.25 -0.973 1 97.38 286 GLU B C 1
ATOM 4831 O O . GLU B 1 286 ? 5.055 -39.969 -0.943 1 97.38 286 GLU B O 1
ATOM 4836 N N . LEU B 1 287 ? 4.016 -38.031 -0.412 1 97.88 287 LEU B N 1
ATOM 4837 C CA . LEU B 1 287 ? 5.027 -37.625 0.558 1 97.88 287 LEU B CA 1
ATOM 4838 C C . LEU B 1 287 ? 4.535 -37.844 1.983 1 97.88 287 LEU B C 1
ATOM 4840 O O . LEU B 1 287 ? 3.344 -37.688 2.264 1 97.88 287 LEU B O 1
ATOM 4844 N N . ASN B 1 288 ? 5.578 -38.219 2.863 1 96.88 288 ASN B N 1
ATOM 4845 C CA . ASN B 1 288 ? 5.207 -38.25 4.273 1 96.88 288 ASN B CA 1
ATOM 4846 C C . ASN B 1 288 ? 4.809 -36.875 4.781 1 96.88 288 ASN B C 1
ATOM 4848 O O . ASN B 1 288 ? 5.082 -35.875 4.125 1 96.88 288 ASN B O 1
ATOM 4852 N N . ARG B 1 289 ? 4.09 -36.906 5.93 1 94.88 289 ARG B N 1
ATOM 4853 C CA . ARG B 1 289 ? 3.564 -35.656 6.48 1 94.88 289 ARG B CA 1
ATOM 4854 C C . ARG B 1 289 ? 4.203 -35.344 7.828 1 94.88 289 ARG B C 1
ATOM 4856 O O . ARG B 1 289 ? 4.922 -36.156 8.391 1 94.88 289 ARG B O 1
ATOM 4863 N N . ASP B 1 290 ? 4.027 -34.062 8.266 1 91.88 290 ASP B N 1
ATOM 4864 C CA . ASP B 1 290 ? 4.418 -33.625 9.594 1 91.88 290 ASP B CA 1
ATOM 4865 C C . ASP B 1 290 ? 5.938 -33.656 9.766 1 91.88 290 ASP B C 1
ATOM 4867 O O . ASP B 1 290 ? 6.438 -34.062 10.82 1 91.88 290 ASP B O 1
ATOM 4871 N N . THR B 1 291 ? 6.598 -33.406 8.688 1 94.44 291 THR B N 1
ATOM 4872 C CA . THR B 1 291 ? 8.055 -33.375 8.766 1 94.44 291 THR B CA 1
ATOM 4873 C C . THR B 1 291 ? 8.555 -32 9.164 1 94.44 291 THR B C 1
ATOM 4875 O O . THR B 1 291 ? 9.672 -31.859 9.672 1 94.44 291 THR B O 1
ATOM 4878 N N . ASP B 1 292 ? 7.77 -30.953 8.867 1 92.12 292 ASP B N 1
ATOM 4879 C CA . ASP B 1 292 ? 7.938 -29.578 9.344 1 92.12 292 ASP B CA 1
ATOM 4880 C C . ASP B 1 292 ? 6.613 -28.828 9.32 1 92.12 292 ASP B C 1
ATOM 4882 O O . ASP B 1 292 ? 5.559 -29.422 9.086 1 92.12 292 ASP B O 1
ATOM 4886 N N . TYR B 1 293 ? 6.617 -27.5 9.562 1 90.12 293 TYR B N 1
ATOM 4887 C CA . TYR B 1 293 ? 5.387 -26.734 9.719 1 90.12 293 TYR B CA 1
ATOM 4888 C C . TYR B 1 293 ? 4.613 -26.672 8.406 1 90.12 293 TYR B C 1
ATOM 4890 O O . TYR B 1 293 ? 3.391 -26.531 8.406 1 90.12 293 TYR B O 1
ATOM 4898 N N . THR B 1 294 ? 5.27 -26.797 7.168 1 92.31 294 THR B N 1
ATOM 4899 C CA . THR B 1 294 ? 4.625 -26.656 5.867 1 92.31 294 THR B CA 1
ATOM 4900 C C . THR B 1 294 ? 3.936 -27.953 5.461 1 92.31 294 THR B C 1
ATOM 4902 O O . THR B 1 294 ? 3.172 -27.984 4.492 1 92.31 294 THR B O 1
ATOM 4905 N N . SER B 1 295 ? 4.148 -29.078 6.215 1 93.88 295 SER B N 1
ATOM 4906 C CA . SER B 1 295 ? 3.639 -30.375 5.797 1 93.88 295 SER B CA 1
ATOM 4907 C C . SER B 1 295 ? 2.617 -30.922 6.789 1 93.88 295 SER B C 1
ATOM 4909 O O . SER B 1 295 ? 2.121 -32.031 6.633 1 93.88 295 SER B O 1
ATOM 4911 N N . ILE B 1 296 ? 2.318 -30.078 7.777 1 93.88 296 ILE B N 1
ATOM 4912 C CA . ILE B 1 296 ? 1.307 -30.484 8.742 1 93.88 296 ILE B CA 1
ATOM 4913 C C . ILE B 1 296 ? -0.069 -30.5 8.078 1 93.88 296 ILE B C 1
ATOM 4915 O O . ILE B 1 296 ? -0.473 -29.5 7.465 1 93.88 296 ILE B O 1
ATOM 4919 N N . CYS B 1 297 ? -0.746 -31.562 8.164 1 95.81 297 CYS B N 1
ATOM 4920 C CA . CYS B 1 297 ? -2.092 -31.75 7.633 1 95.81 297 CYS B CA 1
ATOM 4921 C C . CYS B 1 297 ? -2.127 -31.5 6.129 1 95.81 297 CYS B C 1
ATOM 4923 O O . CYS B 1 297 ? -3.125 -31 5.605 1 95.81 297 CYS B O 1
ATOM 4925 N N . VAL B 1 298 ? -1.042 -31.75 5.438 1 97.62 298 VAL B N 1
ATOM 4926 C CA . VAL B 1 298 ? -0.951 -31.516 3.998 1 97.62 298 VAL B CA 1
ATOM 4927 C C . VAL B 1 298 ? -0.649 -32.844 3.287 1 97.62 298 VAL B C 1
ATOM 4929 O O . VAL B 1 298 ? 0.326 -33.531 3.613 1 97.62 298 VAL B O 1
ATOM 4932 N N . LYS B 1 299 ? -1.488 -33.219 2.418 1 97.69 299 LYS B N 1
ATOM 4933 C CA . LYS B 1 299 ? -1.254 -34.375 1.576 1 97.69 299 LYS B CA 1
ATOM 4934 C C . LYS B 1 299 ? -0.648 -34 0.234 1 97.69 299 LYS B C 1
ATOM 4936 O O . LYS B 1 299 ? -1.173 -33.094 -0.452 1 97.69 299 LYS B O 1
ATOM 4941 N N . CYS B 1 300 ? 0.463 -34.656 -0.111 1 98.5 300 CYS B N 1
ATOM 4942 C CA . CYS B 1 300 ? 1.132 -34.406 -1.384 1 98.5 300 CYS B CA 1
ATOM 4943 C C . CYS B 1 300 ? 1.187 -35.688 -2.223 1 98.5 300 CYS B C 1
ATOM 4945 O O . CYS B 1 300 ? 1.596 -36.75 -1.731 1 98.5 300 CYS B O 1
ATOM 4947 N N . ILE B 1 301 ? 0.78 -35.531 -3.461 1 97.62 301 ILE B N 1
ATOM 4948 C CA . ILE B 1 301 ? 0.693 -36.719 -4.324 1 97.62 301 ILE B CA 1
ATOM 4949 C C . ILE B 1 301 ? 1.176 -36.344 -5.727 1 97.62 301 ILE B C 1
ATOM 4951 O O . ILE B 1 301 ? 0.934 -35.25 -6.215 1 97.62 301 ILE B O 1
ATOM 4955 N N . CYS B 1 302 ? 1.932 -37.219 -6.359 1 97.12 302 CYS B N 1
ATOM 4956 C CA . CYS B 1 302 ? 2.26 -37.062 -7.773 1 97.12 302 CYS B CA 1
ATOM 4957 C C . CYS B 1 302 ? 1.111 -37.531 -8.656 1 97.12 302 CYS B C 1
ATOM 4959 O O . CYS B 1 302 ? 0.857 -38.75 -8.758 1 97.12 302 CYS B O 1
ATOM 4961 N N . GLU B 1 303 ? 0.423 -36.562 -9.258 1 96.19 303 GLU B N 1
ATOM 4962 C CA . GLU B 1 303 ? -0.694 -36.906 -10.133 1 96.19 303 GLU B CA 1
ATOM 4963 C C . GLU B 1 303 ? -0.334 -36.656 -11.594 1 96.19 303 GLU B C 1
ATOM 4965 O O . GLU B 1 303 ? -0.559 -37.5 -12.453 1 96.19 303 GLU B O 1
ATOM 4970 N N . VAL B 1 304 ? 0.152 -35.531 -11.883 1 97.12 304 VAL B N 1
ATOM 4971 C CA . VAL B 1 304 ? 0.557 -35.125 -13.219 1 97.12 304 VAL B CA 1
ATOM 4972 C C . VAL B 1 304 ? 1.962 -34.531 -13.172 1 97.12 304 VAL B C 1
ATOM 4974 O O . VAL B 1 304 ? 2.156 -33.406 -12.656 1 97.12 304 VAL B O 1
ATOM 4977 N N . PRO B 1 305 ? 2.955 -35.25 -13.703 1 96.75 305 PRO B N 1
ATOM 4978 C CA . PRO B 1 305 ? 4.328 -34.719 -13.672 1 96.75 305 PRO B CA 1
ATOM 4979 C C . PRO B 1 305 ? 4.477 -33.406 -14.406 1 96.75 305 PRO B C 1
ATOM 4981 O O . PRO B 1 305 ? 3.656 -33.062 -15.266 1 96.75 305 PRO B O 1
ATOM 4984 N N . PRO B 1 306 ? 5.461 -32.594 -13.977 1 97.44 306 PRO B N 1
ATOM 4985 C CA . PRO B 1 306 ? 6.605 -33 -13.156 1 97.44 306 PRO B CA 1
ATOM 4986 C C . PRO B 1 306 ? 6.5 -32.5 -11.719 1 97.44 306 PRO B C 1
ATOM 4988 O O . PRO B 1 306 ? 7.453 -32.625 -10.945 1 97.44 306 PRO B O 1
ATOM 4991 N N . VAL B 1 307 ? 5.414 -31.812 -11.258 1 97.94 307 VAL B N 1
ATOM 4992 C CA . VAL B 1 307 ? 5.309 -31.234 -9.922 1 97.94 307 VAL B CA 1
ATOM 4993 C C . VAL B 1 307 ? 4.219 -31.953 -9.133 1 97.94 307 VAL B C 1
ATOM 4995 O O . VAL B 1 307 ? 3.113 -32.156 -9.633 1 97.94 307 VAL B O 1
ATOM 4998 N N . PRO B 1 308 ? 4.566 -32.344 -7.914 1 98.38 308 PRO B N 1
ATOM 4999 C CA . PRO B 1 308 ? 3.477 -32.906 -7.102 1 98.38 308 PRO B CA 1
ATOM 5000 C C . PRO B 1 308 ? 2.445 -31.844 -6.711 1 98.38 308 PRO B C 1
ATOM 5002 O O . PRO B 1 308 ? 2.734 -30.641 -6.746 1 98.38 308 PRO B O 1
ATOM 5005 N N . THR B 1 309 ? 1.264 -32.312 -6.406 1 98.38 309 THR B N 1
ATOM 5006 C CA . THR B 1 309 ? 0.186 -31.469 -5.91 1 98.38 309 THR B CA 1
ATOM 5007 C C . THR B 1 309 ? -0.007 -31.672 -4.41 1 98.38 309 THR B C 1
ATOM 5009 O O . THR B 1 309 ? -0.186 -32.781 -3.939 1 98.38 309 THR B O 1
ATOM 5012 N N . CYS B 1 310 ? 0.084 -30.594 -3.676 1 98.69 310 CYS B N 1
ATOM 5013 C CA . CYS B 1 310 ? -0.109 -30.656 -2.23 1 98.69 310 CYS B CA 1
ATOM 5014 C C . CYS B 1 310 ? -1.368 -29.906 -1.816 1 98.69 310 CYS B C 1
ATOM 5016 O O . CYS B 1 310 ? -1.607 -28.781 -2.273 1 98.69 310 CYS B O 1
ATOM 5018 N N . GLN B 1 311 ? -2.146 -30.531 -0.938 1 98.19 311 GLN B N 1
ATOM 5019 C CA . GLN B 1 311 ? -3.393 -29.922 -0.487 1 98.19 311 GLN B CA 1
ATOM 5020 C C . GLN B 1 311 ? -3.637 -30.203 0.994 1 98.19 311 GLN B C 1
ATOM 5022 O O . GLN B 1 311 ? -3.389 -31.312 1.472 1 98.19 311 GLN B O 1
ATOM 5027 N N . HIS B 1 312 ? -4.156 -29.203 1.622 1 97.31 312 HIS B N 1
ATOM 5028 C CA . HIS B 1 312 ? -4.547 -29.406 3.014 1 97.31 312 HIS B CA 1
ATOM 5029 C C . HIS B 1 312 ? -5.688 -30.406 3.127 1 97.31 312 HIS B C 1
ATOM 5031 O O . HIS B 1 312 ? -6.59 -30.422 2.287 1 97.31 312 HIS B O 1
ATOM 5037 N N . LEU B 1 313 ? -5.613 -31.141 4.188 1 96.69 313 LEU B N 1
ATOM 5038 C CA . LEU B 1 313 ? -6.703 -32.062 4.492 1 96.69 313 LEU B CA 1
ATOM 5039 C C . LEU B 1 313 ? -7.871 -31.328 5.141 1 96.69 313 LEU B C 1
ATOM 5041 O O . LEU B 1 313 ? -7.68 -30.297 5.781 1 96.69 313 LEU B O 1
ATOM 5045 N N . PRO B 1 314 ? -9.062 -31.891 4.914 1 95.5 314 PRO B N 1
ATOM 5046 C CA . PRO B 1 314 ? -10.195 -31.297 5.637 1 95.5 314 PRO B CA 1
ATOM 5047 C C . PRO B 1 314 ? -10.008 -31.344 7.152 1 95.5 314 PRO B C 1
ATOM 5049 O O . PRO B 1 314 ? -9.352 -32.25 7.676 1 95.5 314 PRO B O 1
ATOM 5052 N N . ASN B 1 315 ? -10.703 -30.438 7.758 1 90.75 315 ASN B N 1
ATOM 5053 C CA . ASN B 1 315 ? -10.531 -30.297 9.203 1 90.75 315 ASN B CA 1
ATOM 5054 C C . ASN B 1 315 ? -10.977 -31.547 9.945 1 90.75 315 ASN B C 1
ATOM 5056 O O . ASN B 1 315 ? -10.453 -31.859 11.023 1 90.75 315 ASN B O 1
ATOM 5060 N N . ASN B 1 316 ? -11.914 -32.219 9.453 1 92.94 316 ASN B N 1
ATOM 5061 C CA . ASN B 1 316 ? -12.414 -33.438 10.109 1 92.94 316 ASN B CA 1
ATOM 5062 C C . ASN B 1 316 ? -11.406 -34.594 10.016 1 92.94 316 ASN B C 1
ATOM 5064 O O . ASN B 1 316 ? -11.453 -35.531 10.812 1 92.94 316 ASN B O 1
ATOM 5068 N N . GLU B 1 317 ? -10.508 -34.531 9.055 1 93.25 317 GLU B N 1
ATOM 5069 C CA . GLU B 1 317 ? -9.484 -35.562 8.883 1 93.25 317 GLU B CA 1
ATOM 5070 C C . GLU B 1 317 ? -8.211 -35.188 9.641 1 93.25 317 GLU B C 1
ATOM 5072 O O . GLU B 1 317 ? -7.539 -36.094 10.18 1 93.25 317 GLU B O 1
ATOM 5077 N N . CYS B 1 318 ? -7.883 -33.969 9.688 1 92.5 318 CYS B N 1
ATOM 5078 C CA . CYS B 1 318 ? -6.676 -33.5 10.359 1 92.5 318 CYS B CA 1
ATOM 5079 C C . CYS B 1 318 ? -6.895 -32.094 10.961 1 92.5 318 CYS B C 1
ATOM 5081 O O . CYS B 1 318 ? -7.145 -31.141 10.234 1 92.5 318 CYS B O 1
ATOM 5083 N N . ASP B 1 319 ? -6.844 -32.031 12.266 1 88.25 319 ASP B N 1
ATOM 5084 C CA . ASP B 1 319 ? -7 -30.766 12.992 1 88.25 319 ASP B CA 1
ATOM 5085 C C . ASP B 1 319 ? -5.648 -30.109 13.25 1 88.25 319 ASP B C 1
ATOM 5087 O O . ASP B 1 319 ? -4.93 -30.484 14.172 1 88.25 319 ASP B O 1
ATOM 5091 N N . VAL B 1 320 ? -5.391 -29.062 12.477 1 84.81 320 VAL B N 1
ATOM 5092 C CA . VAL B 1 320 ? -4.082 -28.406 12.5 1 84.81 320 VAL B CA 1
ATOM 5093 C C . VAL B 1 320 ? -3.834 -27.812 13.883 1 84.81 320 VAL B C 1
ATOM 5095 O O . VAL B 1 320 ? -2.686 -27.672 14.312 1 84.81 320 VAL B O 1
ATOM 5098 N N . THR B 1 321 ? -4.867 -27.344 14.586 1 83.38 321 THR B N 1
ATOM 5099 C CA . THR B 1 321 ? -4.727 -26.703 15.883 1 83.38 321 THR B CA 1
ATOM 5100 C C . THR B 1 321 ? -4.113 -27.656 16.906 1 83.38 321 THR B C 1
ATOM 5102 O O . THR B 1 321 ? -3.592 -27.219 17.938 1 83.38 321 THR B O 1
ATOM 5105 N N . LYS B 1 322 ? -4.227 -28.891 16.656 1 82.25 322 LYS B N 1
ATOM 5106 C CA . LYS B 1 322 ? -3.68 -29.875 17.562 1 82.25 322 LYS B CA 1
ATOM 5107 C C . LYS B 1 322 ? -2.158 -29.953 17.453 1 82.25 322 LYS B C 1
ATOM 5109 O O . LYS B 1 322 ? -1.491 -30.484 18.344 1 82.25 322 LYS B O 1
ATOM 5114 N N . TYR B 1 323 ? -1.705 -29.391 16.391 1 78.5 323 TYR B N 1
ATOM 5115 C CA . TYR B 1 323 ? -0.268 -29.469 16.156 1 78.5 323 TYR B CA 1
ATOM 5116 C C . TYR B 1 323 ? 0.418 -28.172 16.594 1 78.5 323 TYR B C 1
ATOM 5118 O O . TYR B 1 323 ? 1.646 -28.125 16.703 1 78.5 323 TYR B O 1
ATOM 5126 N N . TYR B 1 324 ? -0.405 -27.031 16.625 1 69 324 TYR B N 1
ATOM 5127 C CA . TYR B 1 324 ? 0.151 -25.766 17.094 1 69 324 TYR B CA 1
ATOM 5128 C C . TYR B 1 324 ? -0.312 -25.453 18.516 1 69 324 TYR B C 1
ATOM 5130 O O . TYR B 1 324 ? -1.347 -24.797 18.703 1 69 324 TYR B O 1
ATOM 5138 N N . PRO B 1 325 ? -0.029 -26.234 19.469 1 52.28 325 PRO B N 1
ATOM 5139 C CA . PRO B 1 325 ? -0.555 -25.844 20.781 1 52.28 325 PRO B CA 1
ATOM 5140 C C . PRO B 1 325 ? -0.46 -24.344 21.047 1 52.28 325 PRO B C 1
ATOM 5142 O O . PRO B 1 325 ? -1.444 -23.734 21.453 1 52.28 325 PRO B O 1
ATOM 5145 N N . ALA B 1 326 ? 0.694 -23.859 21.609 1 46.81 326 ALA B N 1
ATOM 5146 C CA . ALA B 1 326 ? 0.799 -22.609 22.344 1 46.81 326 ALA B CA 1
ATOM 5147 C C . ALA B 1 326 ? 0.726 -21.406 21.406 1 46.81 326 ALA B C 1
ATOM 5149 O O . ALA B 1 326 ? 0.944 -20.266 21.812 1 46.81 326 ALA B O 1
ATOM 5150 N N . PHE B 1 327 ? 0.343 -21.406 20.109 1 37.12 327 PHE B N 1
ATOM 5151 C CA . PHE B 1 327 ? 0.07 -19.984 19.891 1 37.12 327 PHE B CA 1
ATOM 5152 C C . PHE B 1 327 ? -1.287 -19.594 20.453 1 37.12 327 PHE B C 1
ATOM 5154 O O . PHE B 1 327 ? -2.244 -20.375 20.375 1 37.12 327 PHE B O 1
#

pLDDT: mean 85.19, std 22.61, range [15.62, 98.69]

Radius of gyration: 41.2 Å; Cα contacts (8 Å, |Δi|>4): 1199; chains: 2; bounding box: 149×129×140 Å

Solvent-accessible surface area (backbone atoms only — not comparable to full-atom values): 38452 Å² total; per-residue (Å²): 132,94,81,84,78,83,79,75,75,76,79,78,82,81,80,77,77,75,76,76,74,76,74,74,75,73,74,73,74,73,68,71,68,69,65,67,70,69,69,76,68,62,60,81,76,36,79,33,43,45,33,58,40,51,47,68,67,34,42,75,38,56,87,48,93,85,53,73,54,56,59,28,44,52,57,67,76,70,73,78,51,76,64,78,34,24,45,59,96,86,39,81,38,52,70,62,34,63,68,51,74,82,54,40,40,57,64,58,38,62,30,28,20,26,51,34,83,46,89,88,42,38,20,18,47,41,41,31,45,72,44,71,53,81,70,59,73,60,89,78,40,49,44,39,57,43,85,80,42,43,67,38,50,53,53,81,44,68,54,93,44,82,85,67,56,42,70,34,71,56,98,88,40,78,38,41,50,36,35,73,53,80,51,88,96,36,74,57,45,47,30,40,31,46,85,86,65,79,80,63,83,40,75,90,35,19,46,68,55,52,44,65,90,68,28,49,44,41,64,39,33,49,44,64,76,45,25,31,22,49,24,29,53,56,89,55,48,45,34,63,38,72,59,75,47,65,39,64,67,57,93,69,63,47,79,42,76,72,57,80,87,70,55,91,70,76,85,67,64,86,74,64,30,13,37,47,39,92,42,79,29,47,68,64,15,29,46,64,56,61,65,48,88,75,26,52,50,30,48,32,35,18,66,24,24,44,42,33,34,26,30,31,49,50,63,92,79,34,57,64,64,76,74,48,66,88,112,132,83,69,79,75,80,67,82,76,80,79,80,85,81,79,77,77,76,76,77,74,74,73,72,74,74,73,72,74,74,68,70,69,70,64,68,70,72,70,76,69,63,60,81,76,36,78,34,43,45,34,58,40,52,47,68,66,33,42,76,39,55,85,48,93,86,54,74,54,55,59,28,43,51,56,65,76,70,73,76,51,75,65,78,34,24,46,58,95,86,38,81,38,52,69,60,35,64,66,50,73,82,56,39,43,56,61,59,38,63,30,29,20,26,52,32,83,46,90,89,43,38,20,20,47,40,43,32,43,72,43,71,54,82,67,60,72,60,89,79,40,48,44,40,57,42,87,80,43,44,68,37,50,55,53,81,43,67,54,94,43,82,83,67,54,43,69,36,68,55,97,87,40,79,38,41,50,38,35,72,52,79,53,88,97,36,73,58,45,48,31,40,31,46,86,86,67,80,78,63,83,40,76,89,36,19,45,69,57,51,44,64,90,68,27,49,44,42,65,40,33,49,43,63,76,45,25,31,25,50,24,31,53,59,89,54,50,46,34,64,39,70,60,76,48,68,38,64,68,57,94,71,63,47,79,43,76,71,57,80,87,71,50,86,64,80,76,64,63,85,74,65,28,13,38,47,39,92,42,78,29,49,68,64,17,30,46,63,57,62,66,50,88,75,25,52,50,31,49,32,34,18,67,22,25,44,42,31,34,27,30,32,48,49,64,92,80,36,57,62,65,76,73,50,65,88,115

Secondary structure (DSSP, 8-state):
------------------------------------------GGGS-S-HHHHHHTTPEEE-SSTT-SS-SEEE-GGGTSS-SSSEEETTEEE-TTPBPPGGG--TT-EEEEEE--SSTTPPPEEEEEEEE-------TT-EE---TTSTT----EE--SSGGGS-EEEETTEEEETT-EE--TT-TTEEEE--TT--S---TTTEEE-SS-TT-HHHH-HHHHHTT-EEEE-TT--TTTSPP-EEE---TT--EE--STTS-S-S---TTSEEEETTEEEETT-EE-S-SSGGGTTEEEE--STTS-EEEEPPTTT--GGGT----/------------------------------------------GGGS-S-HHHHHHTTPEEE-SSTT-SS-SEEE-GGGTSS-SSSEEETTEEE-TTPBPPGGG--TT-EEEEEE--SSTTPPPEEEEEEEE-------TT-EE---TTSTT----EE--SSGGGS-EEEETTEEEETT-EE--TT-TTEEEE--TT--S---TTTEEE-SS-TT-HHHH-HHHHHTT-EEEE-TT--TTTSPP-EEE---TT--EE---SSS-S-TT--GGGEEEETTEEEETT-EE-S-SSGGGTTEEEE-SSTTS-EEEEPPTTT--GGGT----

Nearest PDB structures (foldseek):
  1haf-assembly1_A  TM=2.953E-01  e=9.679E+00  Homo sapiens